Protein AF-0000000082937013 (afdb_homodimer)

Solvent-accessible surface area (backbone atoms only — not comparable to full-atom values): 31046 Å² total; per-residue (Å²): 98,38,33,30,23,43,29,53,45,30,66,21,40,50,54,44,45,34,34,33,71,46,68,32,50,43,35,36,24,37,58,67,66,36,34,54,37,26,63,73,71,20,38,35,41,38,44,88,85,49,72,52,66,41,84,65,52,60,39,77,66,59,69,65,39,30,73,18,54,33,32,41,39,34,46,56,72,89,43,46,68,66,49,46,66,68,41,42,70,28,46,72,70,28,79,37,28,35,37,34,53,41,78,47,76,61,61,60,56,57,50,27,73,74,65,35,53,80,32,38,32,42,32,41,67,46,66,49,56,36,62,80,46,72,28,30,33,38,38,49,82,76,60,40,32,38,34,22,56,76,35,79,90,30,52,68,58,48,50,51,50,40,49,46,35,42,71,31,69,42,54,49,44,83,40,96,51,41,67,58,55,37,48,55,50,37,49,48,43,46,28,43,24,59,56,19,41,72,60,71,38,34,48,35,53,31,68,69,34,66,51,41,31,53,45,31,53,51,31,37,50,39,50,48,52,48,37,48,75,69,69,44,88,70,62,92,56,45,71,59,48,46,54,56,55,43,63,77,42,29,86,39,69,38,72,40,29,51,23,53,78,70,62,42,85,60,61,52,55,56,49,38,42,43,54,48,52,48,17,62,76,69,74,42,82,42,57,48,47,45,46,54,39,24,48,45,59,54,48,59,76,70,96,99,37,33,32,24,43,28,52,46,28,64,22,39,51,55,43,44,33,34,34,72,48,67,30,49,43,36,37,23,36,58,66,66,36,34,55,37,26,64,74,70,18,38,33,41,36,45,87,87,47,71,52,65,41,83,66,52,62,40,80,65,58,70,67,39,29,74,18,54,34,31,42,39,34,44,56,71,89,42,47,67,68,48,47,65,67,40,42,68,27,46,70,70,29,78,36,30,35,39,33,51,42,78,46,75,63,61,59,56,55,48,25,73,74,65,34,53,79,31,40,32,42,33,43,67,47,65,48,57,35,61,80,46,71,30,30,32,39,38,50,81,76,59,38,33,38,34,24,56,76,35,79,91,31,52,70,56,48,51,52,50,39,48,45,34,41,70,30,70,41,54,51,44,82,40,95,53,40,67,57,53,35,48,56,51,36,50,47,41,47,25,44,24,57,55,19,40,72,61,72,38,34,47,36,53,32,67,68,33,66,51,42,31,53,45,30,52,50,32,37,51,38,51,49,52,49,38,49,75,70,71,44,88,72,63,92,55,46,69,60,50,47,55,54,55,43,63,74,43,27,87,40,69,38,71,40,30,52,25,53,77,68,62,41,87,61,63,51,54,57,49,37,42,45,53,50,52,49,16,62,75,69,72,42,85,43,56,48,48,46,46,56,38,23,47,46,58,54,48,60,76,71,97

InterPro domains:
  IPR003710 Ketopantoate reductase ApbA/PanE [TIGR00745] (2-301)
  IPR008927 6-phosphogluconate dehydrogenase-like, C-terminal domain superfamily [SSF48179] (178-301)
  IPR013328 6-phosphogluconate dehydrogenase, domain 2 [G3DSA:1.10.1040.10] (177-302)
  IPR013332 Ketopantoate reductase, N-terminal domain [PF02558] (3-150)
  IPR013752 Ketopantoate reductase, C-terminal domain [PF08546] (178-299)
  IPR036291 NAD(P)-binding domain superfamily [SSF51735] (1-178)
  IPR051402 Ketopantoate Reductase-Related [PTHR21708] (1-301)

Radius of gyration: 30.64 Å; Cα contacts (8 Å, |Δi|>4): 1212; chains: 2; bounding box: 49×93×59 Å

Organism: NCBI:txid1808955

Nearest PDB structures (foldseek):
  5ayv-assembly1_A  TM=9.227E-01  e=1.407E-26  Thermococcus kodakarensis KOD1
  5hws-assembly1_D  TM=9.206E-01  e=5.958E-26  Thermococcus kodakarensis KOD1
  3hn2-assembly2_D  TM=9.254E-01  e=1.809E-25  Geobacter metallireducens GS-15
  5x20-assembly1_B  TM=9.059E-01  e=6.856E-25  Enterococcus faecium DO
  8wl4-assembly1_B-2  TM=8.294E-01  e=4.914E-25  Levilactobacillus brevis

Secondary structure (DSSP, 8-state):
-EEEEES-SHHHHHHHHHHHHTT-EEEEE--H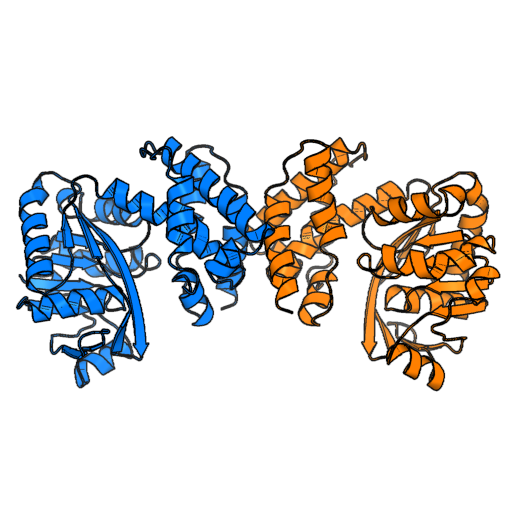HHHHHHHHH-EEEE-SS-EEEE--EEES--GGGGG-SEEEE---GGGHHHHHHHHHHHHHHS--EEEE--SSSSHHHHHHHHH-GGGEEEEEEEEEEEEEETTEEEEEEEEEEEEEESSGGGHHHHHHHHHHHHHTT--EEE-S-HHHHHHHHHHHHHHHHHHHHHHT--HHHHHHSHHHHHHHHHHHHHHHHHHHHTT----TTHHHHHHHHHHTTTTPPPHHHHHHHTTPPP-HIIIIIHHHHHHHHHT---HHHHHHHHHHHHHHHH-/-EEEEES-SHHHHHHHHHHHHTT-EEEEE--HHHHHHHHHH-EEEE-SS-EEEE--EEES--GGGGG-SEEEE---GGGHHHHHHHHHHHHHHS--EEEE--SSSSHHHHHHHHH-GGGEEEEEEEEEEEEEETTEEEEEEEEEEEEE-SSGGGHHHHHHHHHHHHHTT--EEE-S-HHHHHHHHHHHHHHHHHHHHHHT--HHHHHHSHHHHHHHHHHHHHHHHHHHHTT----TTHHHHHHHHHHTTTTPPPHHHHHHHTTPPP-HIIIIIHHHHHHHHHT---HHHHHHHHHHHHHHHH-

Structure (mmCIF, N/CA/C/O backbone):
data_AF-0000000082937013-model_v1
#
loop_
_entity.id
_entity.type
_entity.pdbx_description
1 polymer '2-dehydropantoate 2-reductase'
#
loop_
_atom_site.group_PDB
_atom_site.id
_atom_site.type_symbol
_atom_site.label_atom_id
_atom_site.label_alt_id
_atom_site.label_comp_id
_atom_site.label_asym_id
_atom_site.label_entity_id
_atom_site.label_seq_id
_atom_site.pdbx_PDB_ins_code
_atom_site.Cartn_x
_atom_site.Cartn_y
_atom_site.Cartn_z
_atom_site.occupancy
_atom_site.B_iso_or_equiv
_atom_site.auth_seq_id
_atom_site.auth_comp_id
_atom_site.auth_asym_id
_atom_site.auth_atom_id
_atom_site.pdbx_PDB_model_num
ATOM 1 N N . MET A 1 1 ? -3.908 -42.312 -19.938 1 96.44 1 MET A N 1
ATOM 2 C CA . MET A 1 1 ? -3.141 -42.312 -18.688 1 96.44 1 MET A CA 1
ATOM 3 C C . MET A 1 1 ? -4.066 -42.25 -17.484 1 96.44 1 MET A C 1
ATOM 5 O O . MET A 1 1 ? -5.227 -41.844 -17.609 1 96.44 1 MET A O 1
ATOM 9 N N . LYS A 1 2 ? -3.525 -42.719 -16.359 1 98.5 2 LYS A N 1
ATOM 10 C CA . LYS A 1 2 ? -4.176 -42.469 -15.078 1 98.5 2 LYS A CA 1
ATOM 11 C C . LYS A 1 2 ? -3.65 -41.188 -14.43 1 98.5 2 LYS A C 1
ATOM 13 O O . LYS A 1 2 ? -2.471 -41.094 -14.086 1 98.5 2 LYS A O 1
ATOM 18 N N . ILE A 1 3 ? -4.59 -40.219 -14.289 1 98.75 3 ILE A N 1
ATOM 19 C CA . ILE A 1 3 ? -4.191 -38.875 -13.828 1 98.75 3 ILE A CA 1
ATOM 20 C C . ILE A 1 3 ? -4.938 -38.531 -12.539 1 98.75 3 ILE A C 1
ATOM 22 O O . ILE A 1 3 ? -6.137 -38.812 -12.422 1 98.75 3 ILE A O 1
ATOM 26 N N . VAL A 1 4 ? -4.215 -38.031 -11.547 1 98.81 4 VAL A N 1
ATOM 27 C CA . VAL A 1 4 ? -4.844 -37.5 -10.344 1 98.81 4 VAL A CA 1
ATOM 28 C C . VAL A 1 4 ? -4.605 -36 -10.242 1 98.81 4 VAL A C 1
ATOM 30 O O . VAL A 1 4 ? -3.459 -35.531 -10.25 1 98.81 4 VAL A O 1
ATOM 33 N N . VAL A 1 5 ? -5.688 -35.25 -10.188 1 98.81 5 VAL A N 1
ATOM 34 C CA . VAL A 1 5 ? -5.609 -33.812 -10.008 1 98.81 5 VAL A CA 1
ATOM 35 C C . VAL A 1 5 ? -5.613 -33.469 -8.516 1 98.81 5 VAL A C 1
ATOM 37 O O . VAL A 1 5 ? -6.617 -33.688 -7.832 1 98.81 5 VAL A O 1
ATOM 40 N N . VAL A 1 6 ? -4.496 -33 -8.07 1 98.5 6 VAL A N 1
ATOM 41 C CA . VAL A 1 6 ? -4.395 -32.562 -6.688 1 98.5 6 VAL A CA 1
ATOM 42 C C . VAL A 1 6 ? -4.625 -31.047 -6.609 1 98.5 6 VAL A C 1
ATOM 44 O O . VAL A 1 6 ? -3.732 -30.266 -6.938 1 98.5 6 VAL A O 1
ATOM 47 N N . GLY A 1 7 ? -5.762 -30.656 -6.137 1 96.88 7 GLY A N 1
ATOM 48 C CA . GLY A 1 7 ? -6.207 -29.266 -6.195 1 96.88 7 GLY A CA 1
ATOM 49 C C . GLY A 1 7 ? -7.148 -28.984 -7.352 1 96.88 7 GLY A C 1
ATOM 50 O O . GLY A 1 7 ? -6.742 -28.422 -8.359 1 96.88 7 GLY A O 1
ATOM 51 N N . THR A 1 8 ? -8.383 -29.312 -7.121 1 97.12 8 THR A N 1
ATOM 52 C CA . THR A 1 8 ? -9.383 -29.141 -8.172 1 97.12 8 THR A CA 1
ATOM 53 C C . THR A 1 8 ? -10.031 -27.766 -8.094 1 97.12 8 THR A C 1
ATOM 55 O O . THR A 1 8 ? -11.25 -27.656 -7.934 1 97.12 8 THR A O 1
ATOM 58 N N . GLY A 1 9 ? -9.219 -26.766 -8.242 1 95.06 9 GLY A N 1
ATOM 59 C CA . GLY A 1 9 ? -9.711 -25.406 -8.391 1 95.06 9 GLY A CA 1
ATOM 60 C C . GLY A 1 9 ? -9.891 -25 -9.836 1 95.06 9 GLY A C 1
ATOM 61 O O . GLY A 1 9 ? -10.297 -25.812 -10.672 1 95.06 9 GLY A O 1
ATOM 62 N N . ALA A 1 10 ? -9.68 -23.75 -10.094 1 94.19 10 ALA A N 1
ATOM 63 C CA . ALA A 1 10 ? -9.859 -23.203 -11.438 1 94.19 10 ALA A CA 1
ATOM 64 C C . ALA A 1 10 ? -8.906 -23.875 -12.43 1 94.19 10 ALA A C 1
ATOM 66 O O . ALA A 1 10 ? -9.328 -24.328 -13.492 1 94.19 10 ALA A O 1
ATOM 67 N N . ILE A 1 11 ? -7.633 -23.984 -12.023 1 96 11 ILE A N 1
ATOM 68 C CA . ILE A 1 11 ? -6.602 -24.516 -12.906 1 96 11 ILE A CA 1
ATOM 69 C C . ILE A 1 11 ? -6.738 -26.031 -13.008 1 96 11 ILE A C 1
ATOM 71 O O . ILE A 1 11 ? -6.844 -26.578 -14.102 1 96 11 ILE A O 1
ATOM 75 N N . GLY A 1 12 ? -6.832 -26.656 -11.875 1 97.88 12 GLY A N 1
ATOM 76 C CA . GLY A 1 12 ? -6.945 -28.109 -11.852 1 97.88 12 GLY A CA 1
ATOM 77 C C . GLY A 1 12 ? -8.227 -28.609 -12.477 1 97.88 12 GLY A C 1
ATOM 78 O O . GLY A 1 12 ? -8.227 -29.641 -13.172 1 97.88 12 GLY A O 1
ATOM 79 N N . GLY A 1 13 ? -9.289 -27.922 -12.172 1 97.81 13 GLY A N 1
ATOM 80 C CA . GLY A 1 13 ? -10.555 -28.281 -12.781 1 97.81 13 GLY A CA 1
ATOM 81 C C . GLY A 1 13 ? -10.555 -28.156 -14.297 1 97.81 13 GLY A C 1
ATOM 82 O O . GLY A 1 13 ? -11.07 -29.016 -15 1 97.81 13 GLY A O 1
ATOM 83 N N . TYR A 1 14 ? -9.984 -27.094 -14.742 1 97.12 14 TYR A N 1
ATOM 84 C CA . TYR A 1 14 ? -9.961 -26.828 -16.172 1 97.12 14 TYR A CA 1
ATOM 85 C C . TYR A 1 14 ? -9.117 -27.875 -16.906 1 97.12 14 TYR A C 1
ATOM 87 O O . TYR A 1 14 ? -9.617 -28.594 -17.766 1 97.12 14 TYR A O 1
ATOM 95 N N . PHE A 1 15 ? -7.91 -28.016 -16.516 1 97.94 15 PHE A N 1
ATOM 96 C CA . PHE A 1 15 ? -7.004 -28.906 -17.234 1 97.94 15 PHE A CA 1
ATOM 97 C C . PHE A 1 15 ? -7.367 -30.359 -16.984 1 97.94 15 PHE A C 1
ATOM 99 O O . PHE A 1 15 ? -7.277 -31.188 -17.891 1 97.94 15 PHE A O 1
ATOM 106 N N . GLY A 1 16 ? -7.754 -30.672 -15.75 1 98.25 16 GLY A N 1
ATOM 107 C CA . GLY A 1 16 ? -8.234 -32 -15.461 1 98.25 16 GLY A CA 1
ATOM 108 C C . GLY A 1 16 ? -9.461 -32.375 -16.266 1 98.25 16 GLY A C 1
ATOM 109 O O . GLY A 1 16 ? -9.57 -33.5 -16.75 1 98.25 16 GLY A O 1
ATOM 110 N N . GLY A 1 17 ? -10.359 -31.484 -16.359 1 97.75 17 GLY A N 1
ATOM 111 C CA . GLY A 1 17 ? -11.562 -31.719 -17.156 1 97.75 17 GLY A CA 1
ATOM 112 C C . GLY A 1 17 ? -11.281 -31.984 -18.609 1 97.75 17 GLY A C 1
ATOM 113 O O . GLY A 1 17 ? -11.875 -32.875 -19.219 1 97.75 17 GLY A O 1
ATOM 114 N N . TYR A 1 18 ? -10.43 -31.25 -19.203 1 96.94 18 TYR A N 1
ATOM 115 C CA . TYR A 1 18 ? -10.062 -31.453 -20.594 1 96.94 18 TYR A CA 1
ATOM 116 C C . TYR A 1 18 ? -9.344 -32.781 -20.781 1 96.94 18 TYR A C 1
ATOM 118 O O . TYR A 1 18 ? -9.617 -33.5 -21.734 1 96.94 18 TYR A O 1
ATOM 126 N N . LEU A 1 19 ? -8.461 -33.062 -19.875 1 98.19 19 LEU A N 1
ATOM 127 C CA . LEU A 1 19 ? -7.758 -34.344 -19.984 1 98.19 19 LEU A CA 1
ATOM 128 C C . LEU A 1 19 ? -8.734 -35.531 -19.875 1 98.19 19 LEU A C 1
ATOM 130 O O . LEU A 1 19 ? -8.562 -36.531 -20.547 1 98.19 19 LEU A O 1
ATOM 134 N N . HIS A 1 20 ? -9.719 -35.312 -19.031 1 98.38 20 HIS A N 1
ATOM 135 C CA . HIS A 1 20 ? -10.781 -36.312 -18.938 1 98.38 20 HIS A CA 1
ATOM 136 C C . HIS A 1 20 ? -11.539 -36.438 -20.25 1 98.38 20 HIS A C 1
ATOM 138 O O . HIS A 1 20 ? -11.805 -37.531 -20.719 1 98.38 20 HIS A O 1
ATOM 144 N N . LYS A 1 21 ? -11.844 -35.344 -20.766 1 96 21 LYS A N 1
ATOM 145 C CA . LYS A 1 21 ? -12.539 -35.312 -22.062 1 96 21 LYS A CA 1
ATOM 146 C C . LYS A 1 21 ? -11.727 -36 -23.141 1 96 21 LYS A C 1
ATOM 148 O O . LYS A 1 21 ? -12.289 -36.656 -24.031 1 96 21 LYS A O 1
ATOM 153 N N . GLY A 1 22 ? -10.469 -35.906 -23.094 1 96.88 22 GLY A N 1
ATOM 154 C CA . GLY A 1 22 ? -9.562 -36.5 -24.047 1 96.88 22 GLY A CA 1
ATOM 155 C C . GLY A 1 22 ? -9.422 -38 -23.875 1 96.88 22 GLY A C 1
ATOM 156 O O . GLY A 1 22 ? -8.688 -38.656 -24.625 1 96.88 22 GLY A O 1
ATOM 157 N N . GLY A 1 23 ? -10.07 -38.562 -22.859 1 97.5 23 GLY A N 1
ATOM 158 C CA . GLY A 1 23 ? -10.125 -40 -22.734 1 97.5 23 GLY A CA 1
ATOM 159 C C . GLY A 1 23 ? -9.234 -40.562 -21.641 1 97.5 23 GLY A C 1
ATOM 160 O O . GLY A 1 23 ? -9.156 -41.75 -21.438 1 97.5 23 GLY A O 1
ATOM 161 N N . ASN A 1 24 ? -8.602 -39.688 -20.906 1 98.25 24 ASN A N 1
ATOM 162 C CA . ASN A 1 24 ? -7.77 -40.125 -19.797 1 98.25 24 ASN A CA 1
ATOM 163 C C . ASN A 1 24 ? -8.617 -40.5 -18.578 1 98.25 24 ASN A C 1
ATOM 165 O O . ASN A 1 24 ? -9.727 -40 -18.422 1 98.25 24 ASN A O 1
ATOM 169 N N . GLU A 1 25 ? -8.141 -41.375 -17.781 1 98.44 25 GLU A N 1
ATOM 170 C CA . GLU A 1 25 ? -8.758 -41.656 -16.484 1 98.44 25 GLU A CA 1
ATOM 171 C C . GLU A 1 25 ? -8.312 -40.656 -15.438 1 98.44 25 GLU A C 1
ATOM 173 O O . GLU A 1 25 ? -7.184 -40.688 -14.953 1 98.44 25 GLU A O 1
ATOM 178 N N . VAL A 1 26 ? -9.25 -39.781 -15.102 1 98.75 26 VAL A N 1
ATOM 179 C CA . VAL A 1 26 ? -8.867 -38.656 -14.234 1 98.75 26 VAL A CA 1
ATOM 180 C C . VAL A 1 26 ? -9.617 -38.75 -12.906 1 98.75 26 VAL A C 1
ATOM 182 O O . VAL A 1 26 ? -10.836 -38.906 -12.891 1 98.75 26 VAL A O 1
ATOM 185 N N . THR A 1 27 ? -8.914 -38.719 -11.789 1 98.75 27 THR A N 1
ATOM 186 C CA . THR A 1 27 ? -9.461 -38.531 -10.453 1 98.75 27 THR A CA 1
ATOM 187 C C . THR A 1 27 ? -9.211 -37.125 -9.93 1 98.75 27 THR A C 1
ATOM 189 O O . THR A 1 27 ? -8.086 -36.625 -10 1 98.75 27 THR A O 1
ATOM 192 N N . PHE A 1 28 ? -10.266 -36.5 -9.414 1 98.75 28 PHE A N 1
ATOM 193 C CA . PHE A 1 28 ? -10.172 -35.156 -8.922 1 98.75 28 PHE A CA 1
ATOM 194 C C . PHE A 1 28 ? -10.195 -35.125 -7.395 1 98.75 28 PHE A C 1
ATOM 196 O O . PHE A 1 28 ? -11.164 -35.562 -6.773 1 98.75 28 PHE A O 1
ATOM 203 N N . ILE A 1 29 ? -9.125 -34.562 -6.84 1 98.62 29 ILE A N 1
ATOM 204 C CA . ILE A 1 29 ? -9.086 -34.406 -5.391 1 98.62 29 ILE A CA 1
ATOM 205 C C . ILE A 1 29 ? -9.586 -33 -5.02 1 98.62 29 ILE A C 1
ATOM 207 O O . ILE A 1 29 ? -9.062 -32 -5.508 1 98.62 29 ILE A O 1
ATOM 211 N N . ALA A 1 30 ? -10.547 -32.906 -4.262 1 97.12 30 ALA A N 1
ATOM 212 C CA . ALA A 1 30 ? -11.156 -31.656 -3.809 1 97.12 30 ALA A CA 1
ATOM 213 C C . ALA A 1 30 ? -11.688 -31.797 -2.383 1 97.12 30 ALA A C 1
ATOM 215 O O . ALA A 1 30 ? -11.516 -32.844 -1.748 1 97.12 30 ALA A O 1
ATOM 216 N N . ARG A 1 31 ? -12.18 -30.75 -1.8 1 94 31 ARG A N 1
ATOM 217 C CA . ARG A 1 31 ? -12.711 -30.75 -0.441 1 94 31 ARG A CA 1
ATOM 218 C C . ARG A 1 31 ? -13.906 -29.812 -0.324 1 94 31 ARG A C 1
ATOM 220 O O . ARG A 1 31 ? -14.25 -29.109 -1.277 1 94 31 ARG A O 1
ATOM 227 N N . GLY A 1 32 ? -14.602 -30 0.696 1 95.5 32 GLY A N 1
ATOM 228 C CA . GLY A 1 32 ? -15.656 -29.078 1.084 1 95.5 32 GLY A CA 1
ATOM 229 C C . GLY A 1 32 ? -16.844 -29.109 0.151 1 95.5 32 GLY A C 1
ATOM 230 O O . GLY A 1 32 ? -17.203 -30.156 -0.381 1 95.5 32 GLY A O 1
ATOM 231 N N . GLN A 1 33 ? -17.453 -27.938 0.088 1 96.31 33 GLN A N 1
ATOM 232 C CA . GLN A 1 33 ? -18.672 -27.812 -0.72 1 96.31 33 GLN A CA 1
ATOM 233 C C . GLN A 1 33 ? -18.375 -28.109 -2.189 1 96.31 33 GLN A C 1
ATOM 235 O O . GLN A 1 33 ? -19.219 -28.656 -2.9 1 96.31 33 GLN A O 1
ATOM 240 N N . HIS A 1 34 ? -17.266 -27.719 -2.584 1 96.75 34 HIS A N 1
ATOM 241 C CA . HIS A 1 34 ? -16.859 -27.969 -3.963 1 96.75 34 HIS A CA 1
ATOM 242 C C . HIS A 1 34 ? -16.875 -29.453 -4.273 1 96.75 34 HIS A C 1
ATOM 244 O O . HIS A 1 34 ? -17.406 -29.875 -5.301 1 96.75 34 HIS A O 1
ATOM 250 N N . LEU A 1 35 ? -16.344 -30.266 -3.42 1 97.62 35 LEU A N 1
ATOM 251 C CA . LEU A 1 35 ? -16.344 -31.719 -3.572 1 97.62 35 LEU A CA 1
ATOM 252 C C . LEU A 1 35 ? -17.75 -32.281 -3.551 1 97.62 35 LEU A C 1
ATOM 254 O O . LEU A 1 35 ? -18.125 -33.094 -4.395 1 97.62 35 LEU A O 1
ATOM 258 N N . SER A 1 36 ? -18.516 -31.75 -2.623 1 98.06 36 SER A N 1
ATOM 259 C CA . SER A 1 36 ? -19.875 -32.25 -2.467 1 98.06 36 SER A CA 1
ATOM 260 C C . SER A 1 36 ? -20.688 -32.031 -3.74 1 98.06 36 SER A C 1
ATOM 262 O O . SER A 1 36 ? -21.375 -32.969 -4.199 1 98.06 36 SER A O 1
ATOM 264 N N . VAL A 1 37 ? -20.547 -30.922 -4.281 1 98.12 37 VAL A N 1
ATOM 265 C CA . VAL A 1 37 ? -21.297 -30.578 -5.48 1 98.12 37 VAL A CA 1
ATOM 266 C C . VAL A 1 37 ? -20.812 -31.406 -6.66 1 98.12 37 VAL A C 1
ATOM 268 O O . VAL A 1 37 ? -21.609 -31.922 -7.449 1 98.12 37 VAL A O 1
ATOM 271 N N . MET A 1 38 ? -19.531 -31.578 -6.773 1 98.31 38 MET A N 1
ATOM 272 C CA . MET A 1 38 ? -18.969 -32.312 -7.891 1 98.31 38 MET A CA 1
ATOM 273 C C . MET A 1 38 ? -19.359 -33.781 -7.816 1 98.31 38 MET A C 1
ATOM 275 O O . MET A 1 38 ? -19.578 -34.438 -8.844 1 98.31 38 MET A O 1
ATOM 279 N N . LYS A 1 39 ? -19.469 -34.375 -6.645 1 98 39 LYS A N 1
ATOM 280 C CA . LYS A 1 39 ? -19.891 -35.75 -6.473 1 98 39 LYS A CA 1
ATOM 281 C C . LYS A 1 39 ? -21.328 -35.938 -6.938 1 98 39 LYS A C 1
ATOM 283 O O . LYS A 1 39 ? -21.656 -37 -7.504 1 98 39 LYS A O 1
ATOM 288 N N . GLU A 1 40 ? -22.078 -34.969 -6.762 1 97.75 40 GLU A N 1
ATOM 289 C CA . GLU A 1 40 ? -23.5 -35.062 -7.051 1 97.75 40 GLU A CA 1
ATOM 290 C C . GLU A 1 40 ? -23.797 -34.719 -8.508 1 97.75 40 GLU A C 1
ATOM 292 O O . GLU A 1 40 ? -24.609 -35.375 -9.156 1 97.75 40 GLU A O 1
ATOM 297 N N . GLN A 1 41 ? -23.172 -33.688 -8.992 1 97.94 41 GLN A N 1
ATOM 298 C CA . GLN A 1 41 ? -23.609 -33.094 -10.258 1 97.94 41 GLN A CA 1
ATOM 299 C C . GLN A 1 41 ? -22.5 -33.156 -11.297 1 97.94 41 GLN A C 1
ATOM 301 O O . GLN A 1 41 ? -22.734 -32.875 -12.477 1 97.94 41 GLN A O 1
ATOM 306 N N . GLY A 1 42 ? -21.328 -33.531 -10.852 1 98.25 42 GLY A N 1
ATOM 307 C CA . GLY A 1 42 ? -20.172 -33.438 -11.742 1 98.25 42 GLY A CA 1
ATOM 308 C C . GLY A 1 42 ? -19.547 -32.062 -11.727 1 98.25 42 GLY A C 1
ATOM 309 O O . GLY A 1 42 ? -20.016 -31.156 -11.016 1 98.25 42 GLY A O 1
ATOM 310 N N . LEU A 1 43 ? -18.469 -31.953 -12.445 1 98.56 43 LEU A N 1
ATOM 311 C CA . LEU A 1 43 ? -17.797 -30.672 -12.609 1 98.56 43 LEU A CA 1
ATOM 312 C C . LEU A 1 43 ? -18.25 -29.984 -13.883 1 98.56 43 LEU A C 1
ATOM 314 O O . LEU A 1 43 ? -18.016 -30.469 -14.992 1 98.56 43 LEU A O 1
ATOM 318 N N . LYS A 1 44 ? -18.891 -28.828 -13.742 1 98.44 44 LYS A N 1
ATOM 319 C CA . LYS A 1 44 ? -19.297 -28.047 -14.898 1 98.44 44 LYS A CA 1
ATOM 320 C C . LYS A 1 44 ? -18.172 -27.156 -15.391 1 98.44 44 LYS A C 1
ATOM 322 O O . LYS A 1 44 ? -17.609 -26.375 -14.617 1 98.44 44 LYS A O 1
ATOM 327 N N . LEU A 1 45 ? -17.812 -27.344 -16.625 1 97.69 45 LEU A N 1
ATOM 328 C CA . LEU A 1 45 ? -16.812 -26.484 -17.25 1 97.69 45 LEU A CA 1
ATOM 329 C C . LEU A 1 45 ? -17.438 -25.609 -18.328 1 97.69 45 LEU A C 1
ATOM 331 O O . LEU A 1 45 ? -18.078 -26.125 -19.25 1 97.69 45 LEU A O 1
ATOM 335 N N . SER A 1 46 ? -17.281 -24.328 -18.125 1 97.19 46 SER A N 1
ATOM 336 C CA . SER A 1 46 ? -17.812 -23.359 -19.094 1 97.19 46 SER A CA 1
ATOM 337 C C . SER A 1 46 ? -16.688 -22.547 -19.734 1 97.19 46 SER A C 1
ATOM 339 O O . SER A 1 46 ? -15.953 -21.844 -19.031 1 97.19 46 SER A O 1
ATOM 341 N N . THR A 1 47 ? -16.531 -22.703 -21.016 1 93.06 47 THR A N 1
ATOM 342 C CA . THR A 1 47 ? -15.625 -21.859 -21.797 1 93.06 47 THR A CA 1
ATOM 343 C C . THR A 1 47 ? -16.391 -21.031 -22.812 1 93.06 47 THR A C 1
ATOM 345 O O . THR A 1 47 ? -17.625 -21.109 -22.875 1 93.06 47 THR A O 1
ATOM 348 N N . GLU A 1 48 ? -15.734 -20.125 -23.484 1 86.62 48 GLU A N 1
ATOM 349 C CA . GLU A 1 48 ? -16.406 -19.312 -24.484 1 86.62 48 GLU A CA 1
ATOM 350 C C . GLU A 1 48 ? -16.969 -20.172 -25.609 1 86.62 48 GLU A C 1
ATOM 352 O O . GLU A 1 48 ? -17.969 -19.812 -26.234 1 86.62 48 GLU A O 1
ATOM 357 N N . LEU A 1 49 ? -16.406 -21.266 -25.797 1 83.38 49 LEU A N 1
ATOM 358 C CA . LEU A 1 49 ? -16.75 -22.078 -26.953 1 83.38 49 LEU A CA 1
ATOM 359 C C . LEU A 1 49 ? -17.656 -23.234 -26.547 1 83.38 49 LEU A C 1
ATOM 361 O O . LEU A 1 49 ? -18.453 -23.734 -27.359 1 83.38 49 LEU A O 1
ATOM 365 N N . ASN A 1 50 ? -17.422 -23.719 -25.391 1 87.69 50 ASN A N 1
ATOM 366 C CA . ASN A 1 50 ? -18.094 -24.969 -25.016 1 87.69 50 ASN A CA 1
ATOM 367 C C . ASN A 1 50 ? -18.516 -24.984 -23.547 1 87.69 50 ASN A C 1
ATOM 369 O O . ASN A 1 50 ? -17.953 -24.234 -22.75 1 87.69 50 ASN A O 1
ATOM 373 N N . GLU A 1 51 ? -19.547 -25.734 -23.266 1 95.69 51 GLU A N 1
ATOM 374 C CA . GLU A 1 51 ? -19.953 -26.047 -21.906 1 95.69 51 GLU A CA 1
ATOM 375 C C . GLU A 1 51 ? -20.312 -27.531 -21.766 1 95.69 51 GLU A C 1
ATOM 377 O O . GLU A 1 51 ? -21.047 -28.078 -22.578 1 95.69 51 GLU A O 1
ATOM 382 N N . TRP A 1 52 ? -19.703 -28.188 -20.812 1 96.94 52 TRP A N 1
ATOM 383 C CA . TRP A 1 52 ? -20.047 -29.594 -20.578 1 96.94 52 TRP A CA 1
ATOM 384 C C . TRP A 1 52 ? -19.828 -29.969 -19.125 1 96.94 52 TRP A C 1
ATOM 386 O O . TRP A 1 52 ? -19.266 -29.203 -18.344 1 96.94 52 TRP A O 1
ATOM 396 N N . ILE A 1 53 ? -20.312 -31.109 -18.734 1 98.25 53 ILE A N 1
ATOM 397 C CA . ILE A 1 53 ? -20.172 -31.609 -17.359 1 98.25 53 ILE A CA 1
ATOM 398 C C . ILE A 1 53 ? -19.219 -32.812 -17.344 1 98.25 53 ILE A C 1
ATOM 400 O O . ILE A 1 53 ? -19.375 -33.75 -18.125 1 98.25 53 ILE A O 1
ATOM 404 N N . VAL A 1 54 ? -18.281 -32.719 -16.547 1 98 54 VAL A N 1
ATOM 405 C CA . VAL A 1 54 ? -17.312 -33.812 -16.344 1 98 54 VAL A CA 1
ATOM 406 C C . VAL A 1 54 ? -17.844 -34.781 -15.305 1 98 54 VAL A C 1
ATOM 408 O O . VAL A 1 54 ? -18.125 -34.406 -14.164 1 98 54 VAL A O 1
ATOM 411 N N . HIS A 1 55 ? -18.031 -36 -15.727 1 97.81 55 HIS A N 1
ATOM 412 C CA . HIS A 1 55 ? -18.359 -37.062 -14.781 1 97.81 55 HIS A CA 1
ATOM 413 C C . HIS A 1 55 ? -17.156 -37.969 -14.531 1 97.81 55 HIS A C 1
ATOM 415 O O . HIS A 1 55 ? -16.828 -38.812 -15.367 1 97.81 55 HIS A O 1
ATOM 421 N N . ALA A 1 56 ? -16.578 -37.781 -13.445 1 97.88 56 ALA A N 1
ATOM 422 C CA . ALA A 1 56 ? -15.375 -38.5 -13.07 1 97.88 56 ALA A CA 1
ATOM 423 C C . ALA A 1 56 ? -15.375 -38.844 -11.586 1 97.88 56 ALA A C 1
ATOM 425 O O . ALA A 1 56 ? -16.406 -38.75 -10.914 1 97.88 56 ALA A O 1
ATOM 426 N N . THR A 1 57 ? -14.32 -39.438 -11.117 1 98.06 57 THR A N 1
ATOM 427 C CA . THR A 1 57 ? -14.172 -39.688 -9.695 1 98.06 57 THR A CA 1
ATOM 428 C C . THR A 1 57 ? -13.758 -38.438 -8.945 1 98.06 57 THR A C 1
ATOM 430 O O . THR A 1 57 ? -12.742 -37.812 -9.281 1 98.06 57 THR A O 1
ATOM 433 N N . PHE A 1 58 ? -14.578 -38.031 -8.047 1 98.56 58 PHE A N 1
ATOM 434 C CA . PHE A 1 58 ? -14.289 -36.906 -7.148 1 98.56 58 PHE A CA 1
ATOM 435 C C . PHE A 1 58 ? -14.125 -37.406 -5.715 1 98.56 58 PHE A C 1
ATOM 437 O O . PHE A 1 58 ? -14.992 -38.125 -5.199 1 98.56 58 PHE A O 1
ATOM 444 N N . THR A 1 59 ? -13.008 -37.031 -5.035 1 98.44 59 THR A N 1
ATOM 445 C CA . THR A 1 59 ? -12.766 -37.562 -3.711 1 98.44 59 THR A CA 1
ATOM 446 C C . THR A 1 59 ? -11.859 -36.656 -2.9 1 98.44 59 THR A C 1
ATOM 448 O O . THR A 1 59 ? -11.289 -35.719 -3.439 1 98.44 59 THR A O 1
ATOM 451 N N . ASP A 1 60 ? -11.836 -36.812 -1.589 1 97.81 60 ASP A N 1
ATOM 452 C CA . ASP A 1 60 ? -10.891 -36.125 -0.722 1 97.81 60 ASP A CA 1
ATOM 453 C C . ASP A 1 60 ? -9.781 -37.062 -0.26 1 97.81 60 ASP A C 1
ATOM 455 O O . ASP A 1 60 ? -8.945 -36.688 0.564 1 97.81 60 ASP A O 1
ATOM 459 N N . GLN A 1 61 ? -9.82 -38.219 -0.843 1 97.5 61 GLN A N 1
ATOM 460 C CA . GLN A 1 61 ? -8.805 -39.219 -0.521 1 97.5 61 GLN A CA 1
ATOM 461 C C . GLN A 1 61 ? -7.691 -39.219 -1.564 1 97.5 61 GLN A C 1
ATOM 463 O O . GLN A 1 61 ? -7.926 -38.906 -2.73 1 97.5 61 GLN A O 1
ATOM 468 N N . TYR A 1 62 ? -6.5 -39.688 -1.104 1 98 62 TYR A N 1
ATOM 469 C CA . TYR A 1 62 ? -5.332 -39.562 -1.97 1 98 62 TYR A CA 1
ATOM 470 C C . TYR A 1 62 ? -4.875 -40.938 -2.455 1 98 62 TYR A C 1
ATOM 472 O O . TYR A 1 62 ? -3.861 -41.031 -3.148 1 98 62 TYR A O 1
ATOM 480 N N . ASP A 1 63 ? -5.59 -41.938 -2.256 1 96.94 63 ASP A N 1
ATOM 481 C CA . ASP A 1 63 ? -5.18 -43.312 -2.473 1 96.94 63 ASP A CA 1
ATOM 482 C C . ASP A 1 63 ? -4.887 -43.594 -3.947 1 96.94 63 ASP A C 1
ATOM 484 O O . ASP A 1 63 ? -3.994 -44.375 -4.277 1 96.94 63 ASP A O 1
ATOM 488 N N . ASP A 1 64 ? -5.59 -42.938 -4.785 1 96.75 64 ASP A N 1
ATOM 489 C CA . ASP A 1 64 ? -5.469 -43.188 -6.219 1 96.75 64 ASP A CA 1
ATOM 490 C C . ASP A 1 64 ? -4.117 -42.719 -6.75 1 96.75 64 ASP A C 1
ATOM 492 O O . ASP A 1 64 ? -3.719 -43.094 -7.859 1 96.75 64 ASP A O 1
ATOM 496 N N . ILE A 1 65 ? -3.412 -41.969 -5.988 1 97.94 65 ILE A N 1
ATOM 497 C CA . ILE A 1 65 ? -2.113 -41.469 -6.41 1 97.94 65 ILE A CA 1
ATOM 498 C C . ILE A 1 65 ? -1.126 -42.625 -6.566 1 97.94 65 ILE A C 1
ATOM 500 O O . ILE A 1 65 ? -0.274 -42.594 -7.461 1 97.94 65 ILE A O 1
ATOM 504 N N . SER A 1 66 ? -1.286 -43.656 -5.789 1 97.75 66 SER A N 1
ATOM 505 C CA . SER A 1 66 ? -0.343 -44.75 -5.785 1 97.75 66 SER A CA 1
ATOM 506 C C . SER A 1 66 ? -0.347 -45.5 -7.125 1 97.75 66 SER A C 1
ATOM 508 O O . SER A 1 66 ? 0.658 -46.094 -7.516 1 97.75 66 SER A O 1
ATOM 510 N N . ASP A 1 67 ? -1.41 -45.406 -7.836 1 97.56 67 ASP A N 1
ATOM 511 C CA . ASP A 1 67 ? -1.54 -46.094 -9.109 1 97.56 67 ASP A CA 1
ATOM 512 C C . ASP A 1 67 ? -1.552 -45.125 -10.281 1 97.56 67 ASP A C 1
ATOM 514 O O . ASP A 1 67 ? -1.82 -45.5 -11.414 1 97.56 67 ASP A O 1
ATOM 518 N N . ALA A 1 68 ? -1.268 -43.875 -10.078 1 98.56 68 ALA A N 1
ATOM 519 C CA . ALA A 1 68 ? -1.355 -42.875 -11.117 1 98.56 68 ALA A CA 1
ATOM 520 C C . ALA A 1 68 ? -0.084 -42.844 -11.961 1 98.56 68 ALA A C 1
ATOM 522 O O . ALA A 1 68 ? 0.987 -43.219 -11.492 1 98.56 68 ALA A O 1
ATOM 523 N N . ASP A 1 69 ? -0.255 -42.406 -13.211 1 98.38 69 ASP A N 1
ATOM 524 C CA . ASP A 1 69 ? 0.892 -42.094 -14.055 1 98.38 69 ASP A CA 1
ATOM 525 C C . ASP A 1 69 ? 1.368 -40.656 -13.805 1 98.38 69 ASP A C 1
ATOM 527 O O . ASP A 1 69 ? 2.572 -40.406 -13.797 1 98.38 69 ASP A O 1
ATOM 531 N N . LEU A 1 70 ? 0.404 -39.781 -13.586 1 98.62 70 LEU A N 1
ATOM 532 C CA . LEU A 1 70 ? 0.663 -38.375 -13.492 1 98.62 70 LEU A CA 1
ATOM 533 C C . LEU A 1 70 ? -0.171 -37.719 -12.383 1 98.62 70 LEU A C 1
ATOM 535 O O . LEU A 1 70 ? -1.368 -38 -12.266 1 98.62 70 LEU A O 1
ATOM 539 N N . VAL A 1 71 ? 0.479 -36.969 -11.578 1 98.75 71 VAL A N 1
ATOM 540 C CA . VAL A 1 71 ? -0.201 -36.094 -10.633 1 98.75 71 VAL A CA 1
ATOM 541 C C . VAL A 1 71 ? -0.155 -34.656 -11.148 1 98.75 71 VAL A C 1
ATOM 543 O O . VAL A 1 71 ? 0.925 -34.094 -11.305 1 98.75 71 VAL A O 1
ATOM 546 N N . LEU A 1 72 ? -1.292 -34.125 -11.5 1 98.69 72 LEU A N 1
ATOM 547 C CA . LEU A 1 72 ? -1.407 -32.688 -11.805 1 98.69 72 LEU A CA 1
ATOM 548 C C . LEU A 1 72 ? -1.525 -31.891 -10.516 1 98.69 72 LEU A C 1
ATOM 550 O O . LEU A 1 72 ? -2.578 -31.875 -9.875 1 98.69 72 LEU A O 1
ATOM 554 N N . PHE A 1 73 ? -0.454 -31.172 -10.188 1 98.5 73 PHE A N 1
ATOM 555 C CA . PHE A 1 73 ? -0.359 -30.469 -8.914 1 98.5 73 PHE A CA 1
ATOM 556 C C . PHE A 1 73 ? -0.721 -29 -9.078 1 98.5 73 PHE A C 1
ATOM 558 O O . PHE A 1 73 ? 0.094 -28.203 -9.555 1 98.5 73 PHE A O 1
ATOM 565 N N . THR A 1 74 ? -1.955 -28.656 -8.609 1 97.62 74 THR A N 1
ATOM 566 C CA . THR A 1 74 ? -2.482 -27.344 -8.938 1 97.62 74 THR A CA 1
ATOM 567 C C . THR A 1 74 ? -3.053 -26.656 -7.699 1 97.62 74 THR A C 1
ATOM 569 O O . THR A 1 74 ? -3.971 -25.844 -7.797 1 97.62 74 THR A O 1
ATOM 572 N N . VAL A 1 75 ? -2.529 -27.031 -6.52 1 95.31 75 VAL A N 1
ATOM 573 C CA . VAL A 1 75 ? -2.951 -26.344 -5.312 1 95.31 75 VAL A CA 1
ATOM 574 C C . VAL A 1 75 ? -2.309 -24.953 -5.262 1 95.31 75 VAL A C 1
ATOM 576 O O . VAL A 1 75 ? -1.31 -24.703 -5.941 1 95.31 75 VAL A O 1
ATOM 579 N N . LYS A 1 76 ? -2.879 -24.094 -4.504 1 90.19 76 LYS A N 1
ATOM 580 C CA . LYS A 1 76 ? -2.26 -22.797 -4.285 1 90.19 76 LYS A CA 1
ATOM 581 C C . LYS A 1 76 ? -0.9 -22.938 -3.605 1 90.19 76 LYS A C 1
ATOM 583 O O . LYS A 1 76 ? -0.72 -23.797 -2.742 1 90.19 76 LYS A O 1
ATOM 588 N N . SER A 1 77 ? -0.064 -22.016 -3.934 1 89.31 77 SER A N 1
ATOM 589 C CA . SER A 1 77 ? 1.305 -22.109 -3.438 1 89.31 77 SER A CA 1
ATOM 590 C C . SER A 1 77 ? 1.342 -22.125 -1.913 1 89.31 77 SER A C 1
ATOM 592 O O . SER A 1 77 ? 2.246 -22.703 -1.31 1 89.31 77 SER A O 1
ATOM 594 N N . THR A 1 78 ? 0.353 -21.5 -1.281 1 87.31 78 THR A N 1
ATOM 595 C CA . THR A 1 78 ? 0.286 -21.453 0.175 1 87.31 78 THR A CA 1
ATOM 596 C C . THR A 1 78 ? 0.03 -22.828 0.759 1 87.31 78 THR A C 1
ATOM 598 O O . THR A 1 78 ? 0.261 -23.062 1.948 1 87.31 78 THR A O 1
ATOM 601 N N . GLU A 1 79 ? -0.361 -23.781 -0.078 1 91.88 79 GLU A N 1
ATOM 602 C CA . GLU A 1 79 ? -0.767 -25.109 0.4 1 91.88 79 GLU A CA 1
ATOM 603 C C . GLU A 1 79 ? 0.209 -26.188 -0.06 1 91.88 79 GLU A C 1
ATOM 605 O O . GLU A 1 79 ? -0.004 -27.375 0.197 1 91.88 79 GLU A O 1
ATOM 610 N N . THR A 1 80 ? 1.268 -25.734 -0.703 1 94.94 80 THR A N 1
ATOM 611 C CA . THR A 1 80 ? 2.191 -26.688 -1.312 1 94.94 80 THR A CA 1
ATOM 612 C C . THR A 1 80 ? 2.754 -27.641 -0.262 1 94.94 80 THR A C 1
ATOM 614 O O . THR A 1 80 ? 2.619 -28.859 -0.387 1 94.94 80 THR A O 1
ATOM 617 N N . LYS A 1 81 ? 3.258 -27.188 0.842 1 94.69 81 LYS A N 1
ATOM 618 C CA . LYS A 1 81 ? 3.939 -28 1.838 1 94.69 81 LYS A CA 1
ATOM 619 C C . LYS A 1 81 ? 2.963 -28.938 2.545 1 94.69 81 LYS A C 1
ATOM 621 O O . LYS A 1 81 ? 3.236 -30.141 2.699 1 94.69 81 LYS A O 1
ATOM 626 N N . SER A 1 82 ? 1.846 -28.375 2.936 1 95.88 82 SER A N 1
ATOM 627 C CA . SER A 1 82 ? 0.86 -29.203 3.633 1 95.88 82 SER A CA 1
ATOM 628 C C . SER A 1 82 ? 0.31 -30.297 2.727 1 95.88 82 SER A C 1
ATOM 630 O O . SER A 1 82 ? 0.069 -31.422 3.176 1 95.88 82 SER A O 1
ATOM 632 N N . THR A 1 83 ? 0.123 -30 1.501 1 97.38 83 THR A N 1
ATOM 633 C CA . THR A 1 83 ? -0.397 -30.969 0.546 1 97.38 83 THR A CA 1
ATOM 634 C C . THR A 1 83 ? 0.633 -32.062 0.271 1 97.38 83 THR A C 1
ATOM 636 O O . THR A 1 83 ? 0.282 -33.25 0.162 1 97.38 83 THR A O 1
ATOM 639 N N . ILE A 1 84 ? 1.843 -31.672 0.18 1 97.5 84 ILE A N 1
ATOM 640 C CA . ILE A 1 84 ? 2.922 -32.625 -0.051 1 97.5 84 ILE A CA 1
ATOM 641 C C . ILE A 1 84 ? 2.938 -33.688 1.065 1 97.5 84 ILE A C 1
ATOM 643 O O . ILE A 1 84 ? 3.074 -34.875 0.805 1 97.5 84 ILE A O 1
ATOM 647 N N . GLN A 1 85 ? 2.764 -33.219 2.258 1 96.88 85 GLN A N 1
ATOM 648 C CA . GLN A 1 85 ? 2.754 -34.125 3.398 1 96.88 85 GLN A CA 1
ATOM 649 C C . GLN A 1 85 ? 1.626 -35.156 3.279 1 96.88 85 GLN A C 1
ATOM 651 O O . GLN A 1 85 ? 1.784 -36.312 3.676 1 96.88 85 GLN A O 1
ATOM 656 N N . LYS A 1 86 ? 0.587 -34.719 2.748 1 97.56 86 LYS A N 1
ATOM 657 C CA . LYS A 1 86 ? -0.585 -35.594 2.627 1 97.56 86 LYS A CA 1
ATOM 658 C C . LYS A 1 86 ? -0.405 -36.594 1.507 1 97.56 86 LYS A C 1
ATOM 660 O O . LYS A 1 86 ? -0.86 -37.75 1.618 1 97.56 86 LYS A O 1
ATOM 665 N N . ILE A 1 87 ? 0.242 -36.25 0.481 1 98.06 87 ILE A N 1
ATOM 666 C CA . ILE A 1 87 ? 0.255 -37.125 -0.682 1 98.06 87 ILE A CA 1
ATOM 667 C C . ILE A 1 87 ? 1.513 -38 -0.661 1 98.06 87 ILE A C 1
ATOM 669 O O . ILE A 1 87 ? 1.604 -39 -1.39 1 98.06 87 ILE A O 1
ATOM 673 N N . LYS A 1 88 ? 2.494 -37.656 0.093 1 97.81 88 LYS A N 1
ATOM 674 C CA . LYS A 1 88 ? 3.814 -38.281 0.079 1 97.81 88 LYS A CA 1
ATOM 675 C C . LYS A 1 88 ? 3.711 -39.781 0.256 1 97.81 88 LYS A C 1
ATOM 677 O O . LYS A 1 88 ? 4.348 -40.531 -0.475 1 97.81 88 LYS A O 1
ATOM 682 N N . PRO A 1 89 ? 2.908 -40.312 1.243 1 97.81 89 PRO A N 1
ATOM 683 C CA . PRO A 1 89 ? 2.842 -41.75 1.413 1 97.81 89 PRO A CA 1
ATOM 684 C C . PRO A 1 89 ? 2.379 -42.469 0.148 1 97.81 89 PRO A C 1
ATOM 686 O O . PRO A 1 89 ? 2.84 -43.594 -0.137 1 97.81 89 PRO A O 1
ATOM 689 N N . TYR A 1 90 ? 1.535 -41.906 -0.547 1 98.06 90 TYR A N 1
ATOM 690 C CA . TYR A 1 90 ? 0.985 -42.531 -1.751 1 98.06 90 TYR A CA 1
ATOM 691 C C . TYR A 1 90 ? 1.942 -42.375 -2.928 1 98.06 90 TYR A C 1
ATOM 693 O O . TYR A 1 90 ? 2.051 -43.281 -3.768 1 98.06 90 TYR A O 1
ATOM 701 N N . MET A 1 91 ? 2.559 -41.25 -3.016 1 97.81 91 MET A N 1
ATOM 702 C CA . MET A 1 91 ? 3.598 -41.031 -4.02 1 97.81 91 MET A CA 1
ATOM 703 C C . MET A 1 91 ? 4.727 -42.062 -3.85 1 97.81 91 MET A C 1
ATOM 705 O O . MET A 1 91 ? 5.246 -42.594 -4.832 1 97.81 91 MET A O 1
ATOM 709 N N . ASP A 1 92 ? 5.074 -42.281 -2.592 1 96.5 92 ASP A N 1
ATOM 710 C CA . ASP A 1 92 ? 6.176 -43.188 -2.283 1 96.5 92 ASP A CA 1
ATOM 711 C C . ASP A 1 92 ? 5.84 -44.625 -2.684 1 96.5 92 ASP A C 1
ATOM 713 O O . ASP A 1 92 ? 6.734 -45.406 -2.996 1 96.5 92 ASP A O 1
ATOM 717 N N . GLN A 1 93 ? 4.629 -44.906 -2.688 1 96.5 93 GLN A N 1
ATOM 718 C CA . GLN A 1 93 ? 4.172 -46.25 -3.006 1 96.5 93 GLN A CA 1
ATOM 719 C C . GLN A 1 93 ? 4.07 -46.469 -4.516 1 96.5 93 GLN A C 1
ATOM 721 O O . GLN A 1 93 ? 3.967 -47.594 -4.988 1 96.5 93 GLN A O 1
ATOM 726 N N . GLY A 1 94 ? 4.133 -45.344 -5.227 1 95.62 94 GLY A N 1
ATOM 727 C CA . GLY A 1 94 ? 3.939 -45.438 -6.664 1 95.62 94 GLY A CA 1
ATOM 728 C C . GLY A 1 94 ? 5.102 -44.844 -7.453 1 95.62 94 GLY A C 1
ATOM 729 O O . GLY A 1 94 ? 6.195 -44.656 -6.914 1 95.62 94 GLY A O 1
ATOM 730 N N . THR A 1 95 ? 4.844 -44.688 -8.766 1 96 95 THR A N 1
ATOM 731 C CA . THR A 1 95 ? 5.887 -44.188 -9.656 1 96 95 THR A CA 1
ATOM 732 C C . THR A 1 95 ? 5.418 -42.938 -10.391 1 96 95 THR A C 1
ATOM 734 O O . THR A 1 95 ? 6 -42.562 -11.406 1 96 95 THR A O 1
ATOM 737 N N . ALA A 1 96 ? 4.355 -42.438 -9.875 1 97.44 96 ALA A N 1
ATOM 738 C CA . ALA A 1 96 ? 3.756 -41.281 -10.547 1 97.44 96 ALA A CA 1
ATOM 739 C C . ALA A 1 96 ? 4.746 -40.125 -10.648 1 97.44 96 ALA A C 1
ATOM 741 O O . ALA A 1 96 ? 5.59 -39.938 -9.773 1 97.44 96 ALA A O 1
ATOM 742 N N . ARG A 1 97 ? 4.668 -39.312 -11.734 1 97.94 97 ARG A N 1
ATOM 743 C CA . ARG A 1 97 ? 5.363 -38.031 -11.836 1 97.94 97 ARG A CA 1
ATOM 744 C C . ARG A 1 97 ? 4.418 -36.875 -11.547 1 97.94 97 ARG A C 1
ATOM 746 O O . ARG A 1 97 ? 3.195 -37.031 -11.641 1 97.94 97 ARG A O 1
ATOM 753 N N . ILE A 1 98 ? 5.027 -35.812 -11.156 1 98.38 98 ILE A N 1
ATOM 754 C CA . ILE A 1 98 ? 4.246 -34.625 -10.789 1 98.38 98 ILE A CA 1
ATOM 755 C C . ILE A 1 98 ? 4.453 -33.531 -11.828 1 98.38 98 ILE A C 1
ATOM 757 O O . ILE A 1 98 ? 5.59 -33.219 -12.18 1 98.38 98 ILE A O 1
ATOM 761 N N . LEU A 1 99 ? 3.361 -33.031 -12.367 1 98.62 99 LEU A N 1
ATOM 762 C CA . LEU A 1 99 ? 3.381 -31.797 -13.148 1 98.62 99 LEU A CA 1
ATOM 763 C C . LEU A 1 99 ? 2.764 -30.641 -12.359 1 98.62 99 LEU A C 1
ATOM 765 O O . LEU A 1 99 ? 1.548 -30.609 -12.156 1 98.62 99 LEU A O 1
ATOM 769 N N . THR A 1 100 ? 3.609 -29.703 -11.906 1 98.31 100 THR A N 1
ATOM 770 C CA . THR A 1 100 ? 3.076 -28.547 -11.203 1 98.31 100 THR A CA 1
ATOM 771 C C . THR A 1 100 ? 2.768 -27.422 -12.18 1 98.31 100 THR A C 1
ATOM 773 O O . THR A 1 100 ? 3.547 -27.156 -13.094 1 98.31 100 THR A O 1
ATOM 776 N N . LEU A 1 101 ? 1.609 -26.812 -12.008 1 97.38 101 LEU A N 1
ATOM 777 C CA . LEU A 1 101 ? 1.198 -25.672 -12.805 1 97.38 101 LEU A CA 1
ATOM 778 C C . LEU A 1 101 ? 0.972 -24.438 -11.922 1 97.38 101 LEU A C 1
ATOM 780 O O . LEU A 1 101 ? 0.203 -23.547 -12.281 1 97.38 101 LEU A O 1
ATOM 784 N N . GLN A 1 102 ? 1.63 -24.453 -10.758 1 95.5 102 GLN A N 1
ATOM 785 C CA . GLN A 1 102 ? 1.499 -23.375 -9.789 1 95.5 102 GLN A CA 1
ATOM 786 C C . GLN A 1 102 ? 2.279 -22.141 -10.234 1 95.5 102 GLN A C 1
ATOM 788 O O . GLN A 1 102 ? 3.262 -22.25 -10.969 1 95.5 102 GLN A O 1
ATOM 793 N N . ASN A 1 103 ? 1.823 -21.031 -9.797 1 92.75 103 ASN A N 1
ATOM 794 C CA . ASN A 1 103 ? 2.578 -19.812 -10.055 1 92.75 103 ASN A CA 1
ATOM 795 C C . ASN A 1 103 ? 3.85 -19.75 -9.211 1 92.75 103 ASN A C 1
ATOM 797 O O . ASN A 1 103 ? 3.959 -20.438 -8.195 1 92.75 103 ASN A O 1
ATOM 801 N N . GLY A 1 104 ? 4.746 -18.953 -9.68 1 93 104 GLY A N 1
ATOM 802 C CA . GLY A 1 104 ? 6.008 -18.828 -8.969 1 93 104 GLY A CA 1
ATOM 803 C C . GLY A 1 104 ? 7.062 -19.812 -9.461 1 93 104 GLY A C 1
ATOM 804 O O . GLY A 1 104 ? 6.832 -20.547 -10.422 1 93 104 GLY A O 1
ATOM 805 N N . VAL A 1 105 ? 8.219 -19.781 -8.852 1 93.75 105 VAL A N 1
ATOM 806 C CA . VAL A 1 105 ? 9.32 -20.656 -9.266 1 93.75 105 VAL A CA 1
ATOM 807 C C . VAL A 1 105 ? 9.875 -21.391 -8.047 1 93.75 105 VAL A C 1
ATOM 809 O O . VAL A 1 105 ? 10.828 -22.172 -8.172 1 93.75 105 VAL A O 1
ATOM 812 N N . ASP A 1 106 ? 9.258 -21.203 -6.918 1 92.62 106 ASP A N 1
ATOM 813 C CA . ASP A 1 106 ? 9.797 -21.766 -5.688 1 92.62 106 ASP A CA 1
ATOM 814 C C . ASP A 1 106 ? 9.148 -23.125 -5.387 1 92.62 106 ASP A C 1
ATOM 816 O O . ASP A 1 106 ? 9.703 -23.922 -4.633 1 92.62 106 ASP A O 1
ATOM 820 N N . ASN A 1 107 ? 7.996 -23.422 -5.926 1 93.62 107 ASN A N 1
ATOM 821 C CA . ASN A 1 107 ? 7.305 -24.672 -5.668 1 93.62 107 ASN A CA 1
ATOM 822 C C . ASN A 1 107 ? 8.094 -25.875 -6.188 1 93.62 107 ASN A C 1
ATOM 824 O O . ASN A 1 107 ? 8.07 -26.953 -5.59 1 93.62 107 ASN A O 1
ATOM 828 N N . GLU A 1 108 ? 8.75 -25.688 -7.297 1 94.94 108 GLU A N 1
ATOM 829 C CA . GLU A 1 108 ? 9.57 -26.75 -7.875 1 94.94 108 GLU A CA 1
ATOM 830 C C . GLU A 1 108 ? 10.656 -27.203 -6.902 1 94.94 108 GLU A C 1
ATOM 832 O O . GLU A 1 108 ? 10.922 -28.406 -6.77 1 94.94 108 GLU A O 1
ATOM 837 N N . GLU A 1 109 ? 11.227 -26.188 -6.258 1 92.56 109 GLU A N 1
ATOM 838 C CA . GLU A 1 109 ? 12.281 -26.516 -5.309 1 92.56 109 GLU A CA 1
ATOM 839 C C . GLU A 1 109 ? 11.766 -27.438 -4.203 1 92.56 109 GLU A C 1
ATOM 841 O O . GLU A 1 109 ? 12.406 -28.438 -3.865 1 92.56 109 GLU A O 1
ATOM 846 N N . VAL A 1 110 ? 10.656 -27.125 -3.701 1 94.62 110 VAL A N 1
ATOM 847 C CA . VAL A 1 110 ? 10.055 -27.891 -2.613 1 94.62 110 VAL A CA 1
ATOM 848 C C . VAL A 1 110 ? 9.695 -29.281 -3.104 1 94.62 110 VAL A C 1
ATOM 850 O O . VAL A 1 110 ? 9.984 -30.281 -2.426 1 94.62 110 VAL A O 1
ATOM 853 N N . LEU A 1 111 ? 9.133 -29.406 -4.211 1 97.62 111 LEU A N 1
ATOM 854 C CA . LEU A 1 111 ? 8.703 -30.672 -4.777 1 97.62 111 LEU A CA 1
ATOM 855 C C . LEU A 1 111 ? 9.906 -31.562 -5.098 1 97.62 111 LEU A C 1
ATOM 857 O O . LEU A 1 111 ? 9.883 -32.75 -4.84 1 97.62 111 LEU A O 1
ATOM 861 N N . ILE A 1 112 ? 10.961 -30.969 -5.621 1 97.5 112 ILE A N 1
ATOM 862 C CA . ILE A 1 112 ? 12.18 -31.703 -5.969 1 97.5 112 ILE A CA 1
ATOM 863 C C . ILE A 1 112 ? 12.828 -32.25 -4.703 1 97.5 112 ILE A C 1
ATOM 865 O O . ILE A 1 112 ? 13.297 -33.375 -4.68 1 97.5 112 ILE A O 1
ATOM 869 N N . GLU A 1 113 ? 12.867 -31.406 -3.707 1 96.75 113 GLU A N 1
ATOM 870 C CA . GLU A 1 113 ? 13.43 -31.828 -2.434 1 96.75 113 GLU A CA 1
ATOM 871 C C . GLU A 1 113 ? 12.695 -33.062 -1.882 1 96.75 113 GLU A C 1
ATOM 873 O O . GLU A 1 113 ? 13.312 -33.938 -1.3 1 96.75 113 GLU A O 1
ATOM 878 N N . MET A 1 114 ? 11.453 -33.125 -2.113 1 97.25 114 MET A N 1
ATOM 879 C CA . MET A 1 114 ? 10.625 -34.156 -1.49 1 97.25 114 MET A CA 1
ATOM 880 C C . MET A 1 114 ? 10.578 -35.406 -2.357 1 97.25 114 MET A C 1
ATOM 882 O O . MET A 1 114 ? 10.547 -36.531 -1.841 1 97.25 114 MET A O 1
ATOM 886 N N . PHE A 1 115 ? 10.578 -35.281 -3.707 1 97.75 115 PHE A N 1
ATOM 887 C CA . PHE A 1 115 ? 10.25 -36.406 -4.555 1 97.75 115 PHE A CA 1
ATOM 888 C C . PHE A 1 115 ? 11.375 -36.688 -5.535 1 97.75 115 PHE A C 1
ATOM 890 O O . PHE A 1 115 ? 11.367 -37.719 -6.219 1 97.75 115 PHE A O 1
ATOM 897 N N . GLY A 1 116 ? 12.352 -35.781 -5.586 1 97.19 116 GLY A N 1
ATOM 898 C CA . GLY A 1 116 ? 13.445 -35.938 -6.535 1 97.19 116 GLY A CA 1
ATOM 899 C C . GLY A 1 116 ? 13.172 -35.25 -7.867 1 97.19 116 GLY A C 1
ATOM 900 O O . GLY A 1 116 ? 12.031 -35.219 -8.336 1 97.19 116 GLY A O 1
ATOM 901 N N . ILE A 1 117 ? 14.195 -34.75 -8.547 1 97.81 117 ILE A N 1
ATOM 902 C CA . ILE A 1 117 ? 14.102 -33.969 -9.773 1 97.81 117 ILE A CA 1
ATOM 903 C C . ILE A 1 117 ? 13.539 -34.812 -10.898 1 97.81 117 ILE A C 1
ATOM 905 O O . ILE A 1 117 ? 12.852 -34.312 -11.789 1 97.81 117 ILE A O 1
ATOM 909 N N . GLU A 1 118 ? 13.766 -36.094 -10.875 1 97.25 118 GLU A N 1
ATOM 910 C CA . GLU A 1 118 ? 13.352 -37 -11.938 1 97.25 118 GLU A CA 1
ATOM 911 C C . GLU A 1 118 ? 11.836 -37.188 -11.938 1 97.25 118 GLU A C 1
ATOM 913 O O . GLU A 1 118 ? 11.258 -37.625 -12.938 1 97.25 118 GLU A O 1
ATOM 918 N N . ARG A 1 119 ? 11.094 -36.812 -10.852 1 97.31 119 ARG A N 1
ATOM 919 C CA . ARG A 1 119 ? 9.656 -37.062 -10.719 1 97.31 119 ARG A CA 1
ATOM 920 C C . ARG A 1 119 ? 8.883 -35.75 -10.922 1 97.31 119 ARG A C 1
ATOM 922 O O . ARG A 1 119 ? 7.656 -35.75 -11.016 1 97.31 119 ARG A O 1
ATOM 929 N N . VAL A 1 120 ? 9.672 -34.688 -11.039 1 98.25 120 VAL A N 1
ATOM 930 C CA . VAL A 1 120 ? 8.992 -33.406 -11.023 1 98.25 120 VAL A CA 1
ATOM 931 C C . VAL A 1 120 ? 9.117 -32.719 -12.391 1 98.25 120 VAL A C 1
ATOM 933 O O . VAL A 1 120 ? 10.219 -32.5 -12.883 1 98.25 120 VAL A O 1
ATOM 936 N N . LEU A 1 121 ? 7.926 -32.562 -13.016 1 98.19 121 LEU A N 1
ATOM 937 C CA . LEU A 1 121 ? 7.777 -31.719 -14.195 1 98.19 121 LEU A CA 1
ATOM 938 C C . LEU A 1 121 ? 7.121 -30.391 -13.828 1 98.19 121 LEU A C 1
ATOM 940 O O . LEU A 1 121 ? 6.523 -30.266 -12.758 1 98.19 121 LEU A O 1
ATOM 944 N N . THR A 1 122 ? 7.332 -29.406 -14.719 1 98.12 1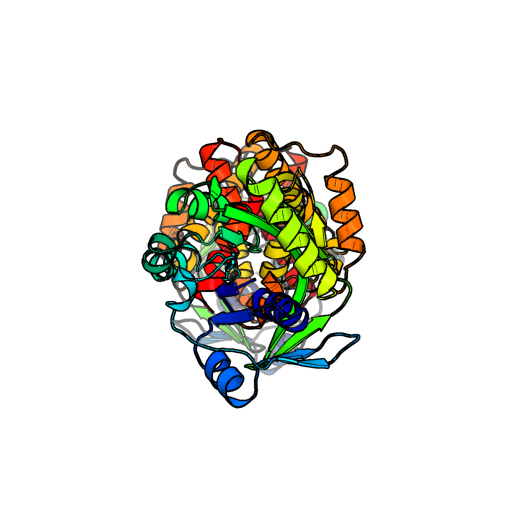22 THR A N 1
ATOM 945 C CA . THR A 1 122 ? 6.719 -28.125 -14.414 1 98.12 122 THR A CA 1
ATOM 946 C C . THR A 1 122 ? 6.137 -27.484 -15.672 1 98.12 122 THR A C 1
ATOM 948 O O . THR A 1 122 ? 6.422 -27.922 -16.781 1 98.12 122 THR A O 1
ATOM 951 N N . GLY A 1 123 ? 5.242 -26.641 -15.461 1 97.94 123 GLY A N 1
ATOM 952 C CA . GLY A 1 123 ? 4.602 -25.906 -16.547 1 97.94 123 GLY A CA 1
ATOM 953 C C . GLY A 1 123 ? 4.113 -24.531 -16.109 1 97.94 123 GLY A C 1
ATOM 954 O O . GLY A 1 123 ? 4.172 -24.188 -14.938 1 97.94 123 GLY A O 1
ATOM 955 N N . SER A 1 124 ? 3.818 -23.766 -17.062 1 97.06 124 SER A N 1
ATOM 956 C CA . SER A 1 124 ? 3.287 -22.422 -16.906 1 97.06 124 SER A CA 1
ATOM 957 C C . SER A 1 124 ? 1.97 -22.25 -17.656 1 97.06 124 SER A C 1
ATOM 959 O O . SER A 1 124 ? 1.928 -22.375 -18.875 1 97.06 124 SER A O 1
ATOM 961 N N . ALA A 1 125 ? 0.968 -22.016 -16.938 1 96.12 125 ALA A N 1
ATOM 962 C CA . ALA A 1 125 ? -0.354 -21.875 -17.531 1 96.12 125 ALA A CA 1
ATOM 963 C C . ALA A 1 125 ? -0.681 -20.406 -17.781 1 96.12 125 ALA A C 1
ATOM 965 O O . ALA A 1 125 ? -0.512 -19.562 -16.891 1 96.12 125 ALA A O 1
ATOM 966 N N . TYR A 1 126 ? -0.982 -20.047 -18.938 1 94.06 126 TYR A N 1
ATOM 967 C CA . TYR A 1 126 ? -1.54 -18.766 -19.344 1 94.06 126 TYR A CA 1
ATOM 968 C C . TYR A 1 126 ? -3.035 -18.875 -19.609 1 94.06 126 TYR A C 1
ATOM 970 O O . TYR A 1 126 ? -3.439 -19.25 -20.719 1 94.06 126 TYR A O 1
ATOM 978 N N . ILE A 1 127 ? -3.748 -18.609 -18.578 1 92.56 127 ILE A N 1
ATOM 979 C CA . ILE A 1 127 ? -5.18 -18.875 -18.656 1 92.56 127 ILE A CA 1
ATOM 980 C C . ILE A 1 127 ? -5.93 -17.984 -17.672 1 92.56 127 ILE A C 1
ATOM 982 O O . ILE A 1 127 ? -5.418 -17.672 -16.594 1 92.56 127 ILE A O 1
ATOM 986 N N . SER A 1 128 ? -7.055 -17.484 -18.062 1 90 128 SER A N 1
ATOM 987 C CA . SER A 1 128 ? -8 -16.828 -17.156 1 90 128 SER A CA 1
ATOM 988 C C . SER A 1 128 ? -9.156 -17.766 -16.797 1 90 128 SER A C 1
ATOM 990 O O . SER A 1 128 ? -10.047 -18 -17.609 1 90 128 SER A O 1
ATOM 992 N N . SER A 1 129 ? -9.086 -18.312 -15.617 1 92.38 129 SER A N 1
ATOM 993 C CA . SER A 1 129 ? -10.117 -19.219 -15.133 1 92.38 129 SER A CA 1
ATOM 994 C C . SER A 1 129 ? -10.438 -18.953 -13.664 1 92.38 129 SER A C 1
ATOM 996 O O . SER A 1 129 ? -9.625 -18.375 -12.938 1 92.38 129 SER A O 1
ATOM 998 N N . GLN A 1 130 ? -11.641 -19.328 -13.289 1 92.19 130 GLN A N 1
ATOM 999 C CA . GLN A 1 130 ? -12.07 -19.172 -11.898 1 92.19 130 GLN A CA 1
ATOM 1000 C C . GLN A 1 130 ? -13.125 -20.203 -11.523 1 92.19 130 GLN A C 1
ATOM 1002 O O . GLN A 1 130 ? -13.828 -20.719 -12.391 1 92.19 130 GLN A O 1
ATOM 1007 N N . VAL A 1 131 ? -13.195 -20.484 -10.25 1 94.06 131 VAL A N 1
ATOM 1008 C CA . VAL A 1 131 ? -14.352 -21.203 -9.727 1 94.06 131 VAL A CA 1
ATOM 1009 C C . VAL A 1 131 ? -15.508 -20.234 -9.5 1 94.06 131 VAL A C 1
ATOM 1011 O O . VAL A 1 131 ? -15.508 -19.484 -8.523 1 94.06 131 VAL A O 1
ATOM 1014 N N . LYS A 1 132 ? -16.469 -20.172 -10.312 1 94.12 132 LYS A N 1
ATOM 1015 C CA . LYS A 1 132 ? -17.594 -19.25 -10.234 1 94.12 132 LYS A CA 1
ATOM 1016 C C . LYS A 1 132 ? -18.469 -19.547 -9.031 1 94.12 132 LYS A C 1
ATOM 1018 O O . LYS A 1 132 ? -18.922 -18.641 -8.328 1 94.12 132 LYS A O 1
ATOM 1023 N N . GLU A 1 133 ? -18.734 -20.797 -8.852 1 95.19 133 GLU A N 1
ATOM 1024 C CA . GLU A 1 133 ? -19.438 -21.406 -7.727 1 95.19 133 GLU A CA 1
ATOM 1025 C C . GLU A 1 133 ? -19.016 -22.859 -7.531 1 95.19 133 GLU A C 1
ATOM 1027 O O . GLU A 1 133 ? -18.359 -23.438 -8.398 1 95.19 133 GLU A O 1
ATOM 1032 N N . PRO A 1 134 ? -19.328 -23.391 -6.398 1 96.25 134 PRO A N 1
ATOM 1033 C CA . PRO A 1 134 ? -18.922 -24.766 -6.18 1 96.25 134 PRO A CA 1
ATOM 1034 C C . PRO A 1 134 ? -19.328 -25.703 -7.32 1 96.25 134 PRO A C 1
ATOM 1036 O O . PRO A 1 134 ? -20.5 -25.719 -7.715 1 96.25 134 PRO A O 1
ATOM 1039 N N . GLY A 1 135 ? -18.328 -26.406 -7.875 1 97.69 135 GLY A N 1
ATOM 1040 C CA . GLY A 1 135 ? -18.578 -27.375 -8.93 1 97.69 135 GLY A CA 1
ATOM 1041 C C . GLY A 1 135 ? -18.594 -26.766 -10.312 1 97.69 135 GLY A C 1
ATOM 1042 O O . GLY A 1 135 ? -18.891 -27.438 -11.297 1 97.69 135 GLY A O 1
ATOM 1043 N N . HIS A 1 136 ? -18.297 -25.516 -10.391 1 98.12 136 HIS A N 1
ATOM 1044 C CA . HIS A 1 136 ? -18.375 -24.828 -11.672 1 98.12 136 HIS A CA 1
ATOM 1045 C C . HIS A 1 136 ? -17.125 -24 -11.938 1 98.12 136 HIS A C 1
ATOM 1047 O O . HIS A 1 136 ? -16.859 -23.016 -11.227 1 98.12 136 HIS A O 1
ATOM 1053 N N . VAL A 1 137 ? -16.391 -24.375 -12.969 1 97.19 137 VAL A N 1
ATOM 1054 C CA . VAL A 1 137 ? -15.203 -23.656 -13.414 1 97.19 137 VAL A CA 1
ATOM 1055 C C . VAL A 1 137 ? -15.5 -22.938 -14.727 1 97.19 137 VAL A C 1
ATOM 1057 O O . VAL A 1 137 ? -16.031 -23.531 -15.664 1 97.19 137 VAL A O 1
ATOM 1060 N N . VAL A 1 138 ? -15.125 -21.656 -14.758 1 96.44 138 VAL A N 1
ATOM 1061 C CA . VAL A 1 138 ? -15.344 -20.844 -15.945 1 96.44 138 VAL A CA 1
ATOM 1062 C C . VAL A 1 138 ? -14 -20.328 -16.484 1 96.44 138 VAL A C 1
ATOM 1064 O O . VAL A 1 138 ? -13.148 -19.891 -15.703 1 96.44 138 VAL A O 1
ATOM 1067 N N . GLN A 1 139 ? -13.812 -20.453 -17.734 1 95 139 GLN A N 1
ATOM 1068 C CA . GLN A 1 139 ? -12.617 -19.969 -18.406 1 95 139 GLN A CA 1
ATOM 1069 C C . GLN A 1 139 ? -12.969 -18.969 -19.5 1 95 139 GLN A C 1
ATOM 1071 O O . GLN A 1 139 ? -13.922 -19.172 -20.25 1 95 139 GLN A O 1
ATOM 1076 N N . GLN A 1 140 ? -12.234 -17.891 -19.594 1 90 140 GLN A N 1
ATOM 1077 C CA . GLN A 1 140 ? -12.469 -16.859 -20.578 1 90 140 GLN A CA 1
ATOM 1078 C C . GLN A 1 140 ? -11.195 -16.547 -21.375 1 90 140 GLN A C 1
ATOM 1080 O O . GLN A 1 140 ? -10.094 -16.609 -20.812 1 90 140 GLN A O 1
ATOM 1085 N N . GLY A 1 141 ? -11.375 -16.25 -22.609 1 87.19 141 GLY A N 1
ATOM 1086 C CA . GLY A 1 141 ? -10.25 -15.836 -23.438 1 87.19 141 GLY A CA 1
ATOM 1087 C C . GLY A 1 141 ? -9.383 -17 -23.891 1 87.19 141 GLY A C 1
ATOM 1088 O O . GLY A 1 141 ? -9.734 -18.156 -23.672 1 87.19 141 GLY A O 1
ATOM 1089 N N . ASN A 1 142 ? -8.281 -16.656 -24.594 1 87.5 142 ASN A N 1
ATOM 1090 C CA . ASN A 1 142 ? -7.336 -17.672 -25.047 1 87.5 142 ASN A CA 1
ATOM 1091 C C . ASN A 1 142 ? -6.555 -18.266 -23.891 1 87.5 142 ASN A C 1
ATOM 1093 O O . ASN A 1 142 ? -6.453 -17.656 -22.812 1 87.5 142 ASN A O 1
ATOM 1097 N N . HIS A 1 143 ? -6.141 -19.469 -24.109 1 90.94 143 HIS A N 1
ATOM 1098 C CA . HIS A 1 143 ? -5.32 -20.125 -23.094 1 90.94 143 HIS A CA 1
ATOM 1099 C C . HIS A 1 143 ? -4.184 -20.922 -23.734 1 90.94 143 HIS A C 1
ATOM 1101 O O . HIS A 1 143 ? -4.25 -21.266 -24.922 1 90.94 143 HIS A O 1
ATOM 1107 N N . ALA A 1 144 ? -3.154 -21.094 -23 1 95.5 144 ALA A N 1
ATOM 1108 C CA . ALA A 1 144 ? -2.025 -21.953 -23.359 1 95.5 144 ALA A CA 1
ATOM 1109 C C . ALA A 1 144 ? -1.299 -22.453 -22.125 1 95.5 144 ALA A C 1
ATOM 1111 O O . ALA A 1 144 ? -1.35 -21.828 -21.062 1 95.5 144 ALA A O 1
ATOM 1112 N N . VAL A 1 145 ? -0.784 -23.609 -22.281 1 97.75 145 VAL A N 1
ATOM 1113 C CA . VAL A 1 145 ? 0.071 -24.125 -21.219 1 97.75 145 VAL A CA 1
ATOM 1114 C C . VAL A 1 145 ? 1.42 -24.547 -21.797 1 97.75 145 VAL A C 1
ATOM 1116 O O . VAL A 1 145 ? 1.479 -25.203 -22.828 1 97.75 145 VAL A O 1
ATOM 1119 N N . PHE A 1 146 ? 2.441 -24.016 -21.219 1 98.19 146 PHE A N 1
ATOM 1120 C CA . PHE A 1 146 ? 3.801 -24.453 -21.531 1 98.19 146 PHE A CA 1
ATOM 1121 C C . PHE A 1 146 ? 4.262 -25.516 -20.531 1 98.19 146 PHE A C 1
ATOM 1123 O O . PHE A 1 146 ? 4.051 -25.375 -19.328 1 98.19 146 PHE A O 1
ATOM 1130 N N . ILE A 1 147 ? 4.797 -26.609 -21.062 1 98.5 147 ILE A N 1
ATOM 1131 C CA . ILE A 1 147 ? 5.34 -27.594 -20.141 1 98.5 147 ILE A CA 1
ATOM 1132 C C . ILE A 1 147 ? 6.746 -28 -20.578 1 98.5 147 ILE A C 1
ATOM 1134 O O . ILE A 1 147 ? 7.117 -27.797 -21.734 1 98.5 147 ILE A O 1
ATOM 1138 N N . GLY A 1 148 ? 7.496 -28.422 -19.703 1 97.5 148 GLY A N 1
ATOM 1139 C CA . GLY A 1 148 ? 8.844 -28.906 -19.969 1 97.5 148 GLY A CA 1
ATOM 1140 C C . GLY A 1 148 ? 9.383 -29.812 -18.875 1 97.5 148 GLY A C 1
ATOM 1141 O O . GLY A 1 148 ? 8.742 -29.984 -17.828 1 97.5 148 GLY A O 1
ATOM 1142 N N . CYS A 1 149 ? 10.477 -30.5 -19.156 1 96.12 149 CYS A N 1
ATOM 1143 C CA . CYS A 1 149 ? 11.109 -31.391 -18.188 1 96.12 149 CYS A CA 1
ATOM 1144 C C . CYS A 1 149 ? 12.25 -30.688 -17.469 1 96.12 149 CYS A C 1
ATOM 1146 O O . CYS A 1 149 ? 12.781 -29.688 -17.953 1 96.12 149 CYS A O 1
ATOM 1148 N N . LEU A 1 150 ? 12.516 -31.078 -16.297 1 96.06 150 LEU A N 1
ATOM 1149 C CA . LEU A 1 150 ? 13.609 -30.547 -15.484 1 96.06 150 LEU A CA 1
ATOM 1150 C C . LEU A 1 150 ? 14.812 -31.484 -15.508 1 96.06 150 LEU A C 1
ATOM 1152 O O . LEU A 1 150 ? 15.914 -31.109 -15.117 1 96.06 150 LEU A O 1
ATOM 1156 N N . HIS A 1 151 ? 14.57 -32.688 -15.977 1 96.19 151 HIS A N 1
ATOM 1157 C CA . HIS A 1 151 ? 15.586 -33.719 -16.109 1 96.19 151 HIS A CA 1
ATOM 1158 C C . HIS A 1 151 ? 15.422 -34.5 -17.406 1 96.19 151 HIS A C 1
ATOM 1160 O O . HIS A 1 151 ? 14.297 -34.75 -17.844 1 96.19 151 HIS A O 1
ATOM 1166 N N . HIS A 1 152 ? 16.484 -34.938 -17.969 1 95.25 152 HIS A N 1
ATOM 1167 C CA . HIS A 1 152 ? 16.484 -35.562 -19.297 1 95.25 152 HIS A CA 1
ATOM 1168 C C . HIS A 1 152 ? 15.68 -36.875 -19.281 1 95.25 152 HIS A C 1
ATOM 1170 O O . HIS A 1 152 ? 15.094 -37.25 -20.312 1 95.25 152 HIS A O 1
ATOM 1176 N N . SER A 1 153 ? 15.594 -37.5 -18.188 1 96.06 153 SER A N 1
ATOM 1177 C CA . SER A 1 153 ? 14.898 -38.781 -18.078 1 96.06 153 SER A CA 1
ATOM 1178 C C . SER A 1 153 ? 13.391 -38.625 -18.266 1 96.06 153 SER A C 1
ATOM 1180 O O . SER A 1 153 ? 12.664 -39.594 -18.453 1 96.06 153 SER A O 1
ATOM 1182 N N . GLN A 1 154 ? 12.93 -37.406 -18.297 1 96.75 154 GLN A N 1
ATOM 1183 C CA . GLN A 1 154 ? 11.508 -37.094 -18.375 1 96.75 154 GLN A CA 1
ATOM 1184 C C . GLN A 1 154 ? 11.086 -36.75 -19.797 1 96.75 154 GLN A C 1
ATOM 1186 O O . GLN A 1 154 ? 9.906 -36.531 -20.078 1 96.75 154 GLN A O 1
ATOM 1191 N N . GLU A 1 155 ? 11.984 -36.656 -20.734 1 96.81 155 GLU A N 1
ATOM 1192 C CA . GLU A 1 155 ? 11.758 -36.094 -22.062 1 96.81 155 GLU A CA 1
ATOM 1193 C C . GLU A 1 155 ? 10.633 -36.844 -22.781 1 96.81 155 GLU A C 1
ATOM 1195 O O . GLU A 1 155 ? 9.734 -36.219 -23.344 1 96.81 155 GLU A O 1
ATOM 1200 N N . GLN A 1 156 ? 10.672 -38.156 -22.734 1 97.19 156 GLN A N 1
ATOM 1201 C CA . GLN A 1 156 ? 9.633 -38.938 -23.406 1 97.19 156 GLN A CA 1
ATOM 1202 C C . GLN A 1 156 ? 8.281 -38.75 -22.719 1 97.19 156 GLN A C 1
ATOM 1204 O O . GLN A 1 156 ? 7.25 -38.625 -23.391 1 97.19 156 GLN A O 1
ATOM 1209 N N . PHE A 1 157 ? 8.312 -38.75 -21.484 1 97.75 157 PHE A N 1
ATOM 1210 C CA . PHE A 1 157 ? 7.066 -38.656 -20.719 1 97.75 157 PHE A CA 1
ATOM 1211 C C . PHE A 1 157 ? 6.41 -37.281 -20.922 1 97.75 157 PHE A C 1
ATOM 1213 O O . PHE A 1 157 ? 5.188 -37.188 -21.062 1 97.75 157 PHE A O 1
ATOM 1220 N N . VAL A 1 158 ? 7.164 -36.219 -20.938 1 98.19 158 VAL A N 1
ATOM 1221 C CA . VAL A 1 158 ? 6.602 -34.906 -21.094 1 98.19 158 VAL A CA 1
ATOM 1222 C C . VAL A 1 158 ? 5.984 -34.75 -22.484 1 98.19 158 VAL A C 1
ATOM 1224 O O . VAL A 1 158 ? 4.977 -34.062 -22.656 1 98.19 158 VAL A O 1
ATOM 1227 N N . GLU A 1 159 ? 6.535 -35.375 -23.422 1 98.12 159 GLU A N 1
ATOM 1228 C CA . GLU A 1 159 ? 5.945 -35.406 -24.75 1 98.12 159 GLU A CA 1
ATOM 1229 C C . GLU A 1 159 ? 4.582 -36.094 -24.734 1 98.12 159 GLU A C 1
ATOM 1231 O O . GLU A 1 159 ? 3.65 -35.656 -25.422 1 98.12 159 GLU A O 1
ATOM 1236 N N . GLN A 1 160 ? 4.523 -37.188 -23.969 1 98.19 160 GLN A N 1
ATOM 1237 C CA . GLN A 1 160 ? 3.256 -37.875 -23.828 1 98.19 160 GLN A CA 1
ATOM 1238 C C . GLN A 1 160 ? 2.201 -37 -23.188 1 98.19 160 GLN A C 1
ATOM 1240 O O . GLN A 1 160 ? 1.039 -37 -23.594 1 98.19 160 GLN A O 1
ATOM 1245 N N . ILE A 1 161 ? 2.604 -36.281 -22.203 1 98.44 161 ILE A N 1
ATOM 1246 C CA . ILE A 1 161 ? 1.69 -35.344 -21.531 1 98.44 161 ILE A CA 1
ATOM 1247 C C . ILE A 1 161 ? 1.224 -34.281 -22.516 1 98.44 161 ILE A C 1
ATOM 1249 O O . ILE A 1 161 ? 0.034 -33.969 -22.578 1 98.44 161 ILE A O 1
ATOM 1253 N N . SER A 1 162 ? 2.191 -33.688 -23.234 1 98.31 162 SER A N 1
ATOM 1254 C CA . SER A 1 162 ? 1.873 -32.656 -24.219 1 98.31 162 SER A CA 1
ATOM 1255 C C . SER A 1 162 ? 0.856 -33.156 -25.234 1 98.31 162 SER A C 1
ATOM 1257 O O . SER A 1 162 ? -0.099 -32.469 -25.562 1 98.31 162 SER A O 1
ATOM 1259 N N . LEU A 1 163 ? 1.058 -34.344 -25.688 1 97.94 163 LEU A N 1
ATOM 1260 C CA . LEU A 1 163 ? 0.144 -34.969 -26.656 1 97.94 163 LEU A CA 1
ATOM 1261 C C . LEU A 1 163 ? -1.24 -35.156 -26.047 1 97.94 163 LEU A C 1
ATOM 1263 O O . LEU A 1 163 ? -2.254 -34.906 -26.703 1 97.94 163 LEU A O 1
ATOM 1267 N N . ALA A 1 164 ? -1.296 -35.594 -24.844 1 98.12 164 ALA A N 1
ATOM 1268 C CA . ALA A 1 164 ? -2.57 -35.812 -24.156 1 98.12 164 ALA A CA 1
ATOM 1269 C C . ALA A 1 164 ? -3.342 -34.5 -24.047 1 98.12 164 ALA A C 1
ATOM 1271 O O . ALA A 1 164 ? -4.555 -34.469 -24.266 1 98.12 164 ALA A O 1
ATOM 1272 N N . PHE A 1 165 ? -2.639 -33.406 -23.688 1 98.12 165 PHE A N 1
ATOM 1273 C CA . PHE A 1 165 ? -3.258 -32.094 -23.625 1 98.12 165 PHE A CA 1
ATOM 1274 C C . PHE A 1 165 ? -3.793 -31.672 -24.984 1 98.12 165 PHE A C 1
ATOM 1276 O O . PHE A 1 165 ? -4.949 -31.266 -25.109 1 98.12 165 PHE A O 1
ATOM 1283 N N . LYS A 1 166 ? -2.984 -31.844 -25.984 1 97.69 166 LYS A N 1
ATOM 1284 C CA . LYS A 1 166 ? -3.35 -31.422 -27.344 1 97.69 166 LYS A CA 1
ATOM 1285 C C . LYS A 1 166 ? -4.551 -32.219 -27.859 1 97.69 166 LYS A C 1
ATOM 1287 O O . LYS A 1 166 ? -5.477 -31.641 -28.438 1 97.69 166 LYS A O 1
ATOM 1292 N N . GLU A 1 167 ? -4.512 -33.469 -27.625 1 97.12 167 GLU A N 1
ATOM 1293 C CA . GLU A 1 167 ? -5.609 -34.344 -28.062 1 97.12 167 GLU A CA 1
ATOM 1294 C C . GLU A 1 167 ? -6.906 -34 -27.344 1 97.12 167 GLU A C 1
ATOM 1296 O O . GLU A 1 167 ? -7.996 -34.188 -27.891 1 97.12 167 GLU A O 1
ATOM 1301 N N . ALA A 1 168 ? -6.793 -33.469 -26.172 1 95.88 168 ALA A N 1
ATOM 1302 C CA . ALA A 1 168 ? -7.953 -33.094 -25.375 1 95.88 168 ALA A CA 1
ATOM 1303 C C . ALA A 1 168 ? -8.461 -31.703 -25.797 1 95.88 168 ALA A C 1
ATOM 1305 O O . ALA A 1 168 ? -9.516 -31.266 -25.328 1 95.88 168 ALA A O 1
ATOM 1306 N N . GLY A 1 169 ? -7.656 -31 -26.625 1 94.12 169 GLY A N 1
ATOM 1307 C CA . GLY A 1 169 ? -8.086 -29.719 -27.125 1 94.12 169 GLY A CA 1
ATOM 1308 C C . GLY A 1 169 ? -7.445 -28.547 -26.406 1 94.12 169 GLY A C 1
ATOM 1309 O O . GLY A 1 169 ? -7.906 -27.406 -26.516 1 94.12 169 GLY A O 1
ATOM 1310 N N . VAL A 1 170 ? -6.398 -28.766 -25.625 1 95.19 170 VAL A N 1
ATOM 1311 C CA . VAL A 1 170 ? -5.672 -27.719 -24.906 1 95.19 170 VAL A CA 1
ATOM 1312 C C . VAL A 1 170 ? -4.438 -27.312 -25.719 1 95.19 170 VAL A C 1
ATOM 1314 O O . VAL A 1 170 ? -3.715 -28.172 -26.234 1 95.19 170 VAL A O 1
ATOM 1317 N N . THR A 1 171 ? -4.266 -26.016 -25.922 1 96.75 171 THR A N 1
ATOM 1318 C CA . THR A 1 171 ? -3.016 -25.547 -26.516 1 96.75 171 THR A CA 1
ATOM 1319 C C . THR A 1 171 ? -1.844 -25.781 -25.562 1 96.75 171 THR A C 1
ATOM 1321 O O . THR A 1 171 ? -1.691 -25.078 -24.562 1 96.75 171 THR A O 1
ATOM 1324 N N . CYS A 1 172 ? -1.045 -26.75 -25.875 1 98 172 CYS A N 1
ATOM 1325 C CA . CYS A 1 172 ? 0.098 -27.125 -25.062 1 98 172 CYS A CA 1
ATOM 1326 C C . CYS A 1 172 ? 1.396 -27.047 -25.844 1 98 172 CYS A C 1
ATOM 1328 O O . CYS A 1 172 ? 1.505 -27.609 -26.938 1 98 172 CYS A O 1
ATOM 1330 N N . ILE A 1 173 ? 2.328 -26.328 -25.359 1 98.06 173 ILE A N 1
ATOM 1331 C CA . ILE A 1 173 ? 3.607 -26.125 -26.031 1 98.06 173 ILE A CA 1
ATOM 1332 C C . ILE A 1 173 ? 4.73 -26.734 -25.203 1 98.06 173 ILE A C 1
ATOM 1334 O O . ILE A 1 173 ? 4.875 -26.422 -24.016 1 98.06 173 ILE A O 1
ATOM 1338 N N . LEU A 1 174 ? 5.43 -27.578 -25.828 1 97.56 174 LEU A N 1
ATOM 1339 C CA . LEU A 1 174 ? 6.617 -28.156 -25.203 1 97.56 174 LEU A CA 1
ATOM 1340 C C . LEU A 1 174 ? 7.82 -27.234 -25.375 1 97.56 174 LEU A C 1
ATOM 1342 O O . LEU A 1 174 ? 8.031 -26.672 -26.453 1 97.56 174 LEU A O 1
ATOM 1346 N N . THR A 1 175 ? 8.555 -27.031 -24.281 1 96.06 175 THR A N 1
ATOM 1347 C CA . THR A 1 175 ? 9.742 -26.188 -24.359 1 96.06 175 THR A CA 1
ATOM 1348 C C . THR A 1 175 ? 10.891 -26.797 -23.562 1 96.06 175 THR A C 1
ATOM 1350 O O . THR A 1 175 ? 10.672 -27.422 -22.531 1 96.06 175 THR A O 1
ATOM 1353 N N . ASP A 1 176 ? 12.125 -26.609 -24.062 1 94 176 ASP A N 1
ATOM 1354 C CA . ASP A 1 176 ? 13.32 -27.062 -23.344 1 94 176 ASP A CA 1
ATOM 1355 C C . ASP A 1 176 ? 13.828 -25.969 -22.391 1 94 176 ASP A C 1
ATOM 1357 O O . ASP A 1 176 ? 14.828 -26.172 -21.703 1 94 176 ASP A O 1
ATOM 1361 N N . GLN A 1 177 ? 13.094 -24.844 -22.312 1 93.75 177 GLN A N 1
ATOM 1362 C CA . GLN A 1 177 ? 13.453 -23.719 -21.453 1 93.75 177 GLN A CA 1
ATOM 1363 C C . GLN A 1 177 ? 12.289 -23.344 -20.531 1 93.75 177 GLN A C 1
ATOM 1365 O O . GLN A 1 177 ? 11.93 -22.172 -20.438 1 93.75 177 GLN A O 1
ATOM 1370 N N . ILE A 1 178 ? 11.82 -24.344 -19.891 1 95.81 178 ILE A N 1
ATOM 1371 C CA . ILE A 1 178 ? 10.578 -24.156 -19.141 1 95.81 178 ILE A CA 1
ATOM 1372 C C . ILE A 1 178 ? 10.812 -23.203 -17.984 1 95.81 178 ILE A C 1
ATOM 1374 O O . ILE A 1 178 ? 9.953 -22.391 -17.656 1 95.81 178 ILE A O 1
ATOM 1378 N N . MET A 1 179 ? 11.969 -23.219 -17.359 1 93.94 179 MET A N 1
ATOM 1379 C CA . MET A 1 179 ? 12.211 -22.359 -16.219 1 93.94 179 MET A CA 1
ATOM 1380 C C . MET A 1 179 ? 12.336 -20.906 -16.656 1 93.94 179 MET A C 1
ATOM 1382 O O . MET A 1 179 ? 11.938 -19.984 -15.922 1 93.94 179 MET A O 1
ATOM 1386 N N . LYS A 1 180 ? 12.891 -20.703 -17.859 1 93 180 LYS A N 1
ATOM 1387 C CA . LYS A 1 180 ? 12.906 -19.359 -18.406 1 93 180 LYS A CA 1
ATOM 1388 C C . LYS A 1 180 ? 11.492 -18.828 -18.594 1 93 180 LYS A C 1
ATOM 1390 O O . LYS A 1 180 ? 11.203 -17.672 -18.266 1 93 180 LYS A O 1
ATOM 1395 N N . LYS A 1 181 ? 10.664 -19.688 -19.141 1 94.12 181 LYS A N 1
ATOM 1396 C CA . LYS A 1 181 ? 9.273 -19.312 -19.344 1 94.12 181 LYS A CA 1
ATOM 1397 C C . LYS A 1 181 ? 8.594 -18.984 -18.016 1 94.12 181 LYS A C 1
ATOM 1399 O O . LYS A 1 181 ? 7.82 -18.031 -17.922 1 94.12 181 LYS A O 1
ATOM 1404 N N . LYS A 1 182 ? 8.867 -19.734 -17.047 1 95.62 182 LYS A N 1
ATOM 1405 C CA . LYS A 1 182 ? 8.297 -19.516 -15.711 1 95.62 182 LYS A CA 1
ATOM 1406 C C . LYS A 1 182 ? 8.766 -18.188 -15.125 1 95.62 182 LYS A C 1
ATOM 1408 O O . LYS A 1 182 ? 7.98 -17.453 -14.523 1 95.62 182 LYS A O 1
ATOM 1413 N N . TRP A 1 183 ? 10 -17.891 -15.32 1 95.75 183 TRP A N 1
ATOM 1414 C CA . TRP A 1 183 ? 10.547 -16.625 -14.82 1 95.75 183 TRP A CA 1
ATOM 1415 C C . TRP A 1 183 ? 9.93 -15.445 -15.555 1 95.75 183 TRP A C 1
ATOM 1417 O O . TRP A 1 183 ? 9.641 -14.414 -14.938 1 95.75 183 TRP A O 1
ATOM 1427 N N . ASP A 1 184 ? 9.781 -15.617 -16.859 1 95.06 184 ASP A N 1
ATOM 1428 C CA . ASP A 1 184 ? 9.125 -14.555 -17.625 1 95.06 184 ASP A CA 1
ATOM 1429 C C . ASP A 1 184 ? 7.75 -14.242 -17.047 1 95.06 184 ASP A C 1
ATOM 1431 O O . ASP A 1 184 ? 7.406 -13.07 -16.859 1 95.06 184 ASP A O 1
ATOM 1435 N N . LYS A 1 185 ? 7.027 -15.227 -16.75 1 95.69 185 LYS A N 1
ATOM 1436 C CA . LYS A 1 185 ? 5.695 -15.055 -16.188 1 95.69 185 LYS A CA 1
ATOM 1437 C C . LYS A 1 185 ? 5.773 -14.469 -14.773 1 95.69 185 LYS A C 1
ATOM 1439 O O . LYS A 1 185 ? 4.957 -13.625 -14.398 1 95.69 185 LYS A O 1
ATOM 1444 N N . LEU A 1 186 ? 6.719 -14.977 -14.039 1 96.69 186 LEU A N 1
ATOM 1445 C CA . LEU A 1 186 ? 6.902 -14.492 -12.68 1 96.69 186 LEU A CA 1
ATOM 1446 C C . LEU A 1 186 ? 7.199 -13 -12.672 1 96.69 186 LEU A C 1
ATOM 1448 O O . LEU A 1 186 ? 6.699 -12.266 -11.812 1 96.69 186 LEU A O 1
ATOM 1452 N N . LEU A 1 187 ? 8.039 -12.578 -13.594 1 97.88 187 LEU A N 1
ATOM 1453 C CA . LEU A 1 187 ? 8.398 -11.164 -13.688 1 97.88 187 LEU A CA 1
ATOM 1454 C C . LEU A 1 187 ? 7.172 -10.312 -13.992 1 97.88 187 LEU A C 1
ATOM 1456 O O . LEU A 1 187 ? 7.008 -9.227 -13.43 1 97.88 187 LEU A O 1
ATOM 1460 N N . TRP A 1 188 ? 6.336 -10.82 -14.859 1 97.19 188 TRP A N 1
ATOM 1461 C CA . TRP A 1 188 ? 5.086 -10.125 -15.125 1 97.19 188 TRP A CA 1
ATOM 1462 C C . TRP A 1 188 ? 4.203 -10.094 -13.875 1 97.19 188 TRP A C 1
ATOM 1464 O O . TRP A 1 188 ? 3.68 -9.039 -13.5 1 97.19 188 TRP A O 1
ATOM 1474 N N . ASN A 1 189 ? 4.086 -11.188 -13.219 1 96.81 189 ASN A N 1
ATOM 1475 C CA . ASN A 1 189 ? 3.197 -11.336 -12.07 1 96.81 189 ASN A C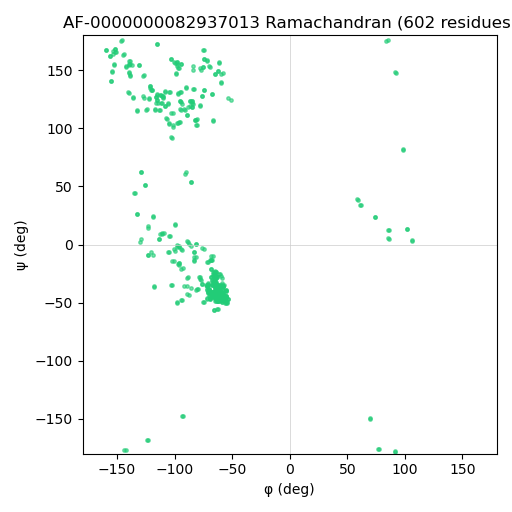A 1
ATOM 1476 C C . ASN A 1 189 ? 3.645 -10.461 -10.898 1 96.81 189 ASN A C 1
ATOM 1478 O O . ASN A 1 189 ? 2.826 -9.781 -10.273 1 96.81 189 ASN A O 1
ATOM 1482 N N . VAL A 1 190 ? 4.902 -10.477 -10.617 1 98.12 190 VAL A N 1
ATOM 1483 C CA . VAL A 1 190 ? 5.395 -9.727 -9.469 1 98.12 190 VAL A CA 1
ATOM 1484 C C . VAL A 1 190 ? 5.273 -8.227 -9.734 1 98.12 190 VAL A C 1
ATOM 1486 O O . VAL A 1 190 ? 5.09 -7.438 -8.805 1 98.12 190 VAL A O 1
ATOM 1489 N N . THR A 1 191 ? 5.324 -7.855 -10.992 1 98.44 191 THR A N 1
ATOM 1490 C CA . THR A 1 191 ? 5.246 -6.449 -11.375 1 98.44 191 THR A CA 1
ATOM 1491 C C . THR A 1 191 ? 3.832 -5.914 -11.18 1 98.44 191 THR A C 1
ATOM 1493 O O . THR A 1 191 ? 3.65 -4.789 -10.711 1 98.44 191 THR A O 1
ATOM 1496 N N . PHE A 1 192 ? 2.801 -6.746 -11.422 1 98.12 192 PHE A N 1
ATOM 1497 C CA . PHE A 1 192 ? 1.46 -6.18 -11.516 1 98.12 192 PHE A CA 1
ATOM 1498 C C . PHE A 1 192 ? 0.555 -6.75 -10.43 1 98.12 192 PHE A C 1
ATOM 1500 O O . PHE A 1 192 ? -0.276 -6.031 -9.867 1 98.12 192 PHE A O 1
ATOM 1507 N N . ASN A 1 193 ? 0.699 -8 -10.086 1 97.56 193 ASN A N 1
ATOM 1508 C CA . ASN A 1 193 ? -0.238 -8.648 -9.18 1 97.56 193 ASN A CA 1
ATOM 1509 C C . ASN A 1 193 ? -0.234 -7.992 -7.801 1 97.56 193 ASN A C 1
ATOM 1511 O O . ASN A 1 193 ? -1.282 -7.578 -7.305 1 97.56 193 ASN A O 1
ATOM 1515 N N . PRO A 1 194 ? 0.946 -7.891 -7.148 1 98.19 194 PRO A N 1
ATOM 1516 C CA . PRO A 1 194 ? 0.947 -7.305 -5.809 1 98.19 194 PRO A CA 1
ATOM 1517 C C . PRO A 1 194 ? 0.484 -5.848 -5.797 1 98.19 194 PRO A C 1
ATOM 1519 O O . PRO A 1 194 ? -0.277 -5.445 -4.914 1 98.19 194 PRO A O 1
ATOM 1522 N N . LEU A 1 195 ? 0.961 -5.07 -6.781 1 98.25 195 LEU A N 1
ATOM 1523 C CA . LEU A 1 195 ? 0.586 -3.666 -6.883 1 98.25 195 LEU A CA 1
ATOM 1524 C C . LEU A 1 195 ? -0.915 -3.52 -7.105 1 98.25 195 LEU A C 1
ATOM 1526 O O . LEU A 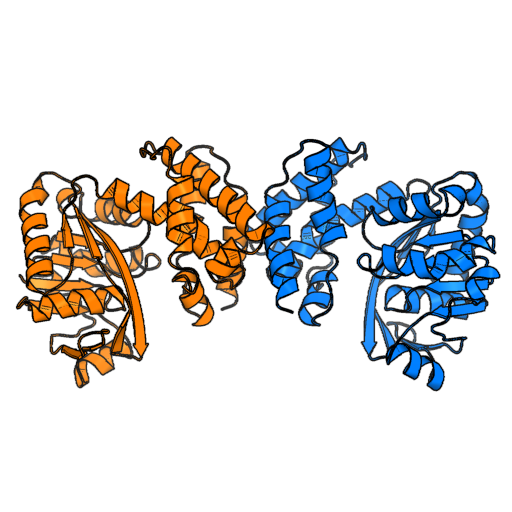1 195 ? -1.551 -2.639 -6.52 1 98.25 195 LEU A O 1
ATOM 1530 N N . SER A 1 196 ? -1.486 -4.363 -7.945 1 97.88 196 SER A N 1
ATOM 1531 C CA . SER A 1 196 ? -2.924 -4.395 -8.195 1 97.88 196 SER A CA 1
ATOM 1532 C C . SER A 1 196 ? -3.695 -4.758 -6.93 1 97.88 196 SER A C 1
ATOM 1534 O O . SER A 1 196 ? -4.707 -4.133 -6.613 1 97.88 196 SER A O 1
ATOM 1536 N N . ALA A 1 197 ? -3.213 -5.711 -6.23 1 97.12 197 ALA A N 1
ATOM 1537 C CA . ALA A 1 197 ? -3.898 -6.199 -5.039 1 97.12 197 ALA A CA 1
ATOM 1538 C C . ALA A 1 197 ? -3.891 -5.148 -3.932 1 97.12 197 ALA A C 1
ATOM 1540 O O . ALA A 1 197 ? -4.906 -4.926 -3.271 1 97.12 197 ALA A O 1
ATOM 1541 N N . VAL A 1 198 ? -2.76 -4.492 -3.746 1 97.25 198 VAL A N 1
ATOM 1542 C CA . VAL A 1 198 ? -2.652 -3.529 -2.654 1 97.25 198 VAL A CA 1
ATOM 1543 C C . VAL A 1 198 ? -3.467 -2.281 -2.982 1 97.25 198 VAL A C 1
ATOM 1545 O O . VAL A 1 198 ? -4.105 -1.7 -2.102 1 97.25 198 VAL A O 1
ATOM 1548 N N . SER A 1 199 ? -3.545 -1.86 -4.227 1 97 199 SER A N 1
ATOM 1549 C CA . SER A 1 199 ? -4.18 -0.612 -4.637 1 97 199 SER A CA 1
ATOM 1550 C C . SER A 1 199 ? -5.617 -0.845 -5.09 1 97 199 SER A C 1
ATOM 1552 O O . SER A 1 199 ? -6.383 0.107 -5.254 1 97 199 SER A O 1
ATOM 1554 N N . LYS A 1 200 ? -5.973 -2.098 -5.359 1 96.25 200 LYS A N 1
ATOM 1555 C CA . LYS A 1 200 ? -7.246 -2.479 -5.965 1 96.25 200 LYS A CA 1
ATOM 1556 C C . LYS A 1 200 ? -7.402 -1.858 -7.352 1 96.25 200 LYS A C 1
ATOM 1558 O O . LYS A 1 200 ? -8.5 -1.464 -7.742 1 96.25 200 LYS A O 1
ATOM 1563 N N . ALA A 1 201 ? -6.262 -1.75 -8.016 1 97.06 201 ALA A N 1
ATOM 1564 C CA . ALA A 1 201 ? -6.238 -1.212 -9.375 1 97.06 201 ALA A CA 1
ATOM 1565 C C . ALA A 1 201 ? -6.188 -2.334 -10.406 1 97.06 201 ALA A C 1
ATOM 1567 O O . ALA A 1 201 ? -5.566 -3.373 -10.172 1 97.06 201 ALA A O 1
ATOM 1568 N N . THR A 1 202 ? -6.812 -2.127 -11.594 1 96.31 202 THR A N 1
ATOM 1569 C CA . THR A 1 202 ? -6.613 -3 -12.742 1 96.31 202 THR A CA 1
ATOM 1570 C C . THR A 1 202 ? -5.254 -2.744 -13.391 1 96.31 202 THR A C 1
ATOM 1572 O O . THR A 1 202 ? -4.574 -1.77 -13.055 1 96.31 202 THR A O 1
ATOM 1575 N N . VAL A 1 203 ? -4.875 -3.615 -14.25 1 97.12 203 VAL A N 1
ATOM 1576 C CA . VAL A 1 203 ? -3.617 -3.438 -14.969 1 97.12 203 VAL A CA 1
ATOM 1577 C C . VAL A 1 203 ? -3.652 -2.131 -15.758 1 97.12 203 VAL A C 1
ATOM 1579 O O . VAL A 1 203 ? -2.686 -1.367 -15.75 1 97.12 203 VAL A O 1
ATOM 1582 N N . GLY A 1 204 ? -4.758 -1.844 -16.422 1 97.56 204 GLY A N 1
ATOM 1583 C CA . GLY A 1 204 ? -4.902 -0.605 -17.172 1 97.56 204 GLY A CA 1
ATOM 1584 C C . GLY A 1 204 ? -4.773 0.634 -16.297 1 97.56 204 GLY A C 1
ATOM 1585 O O . GLY A 1 204 ? -4.133 1.608 -16.688 1 97.56 204 GLY A O 1
ATOM 1586 N N . GLU A 1 205 ? -5.371 0.625 -15.141 1 97.5 205 GLU A N 1
ATOM 1587 C CA . GLU A 1 205 ? -5.273 1.747 -14.211 1 97.5 205 GLU A CA 1
ATOM 1588 C C . GLU A 1 205 ? -3.836 1.957 -13.75 1 97.5 205 GLU A C 1
ATOM 1590 O O . GLU A 1 205 ? -3.391 3.096 -13.586 1 97.5 205 GLU A O 1
ATOM 1595 N N . ILE A 1 206 ? -3.117 0.887 -13.508 1 98.12 206 ILE A N 1
ATOM 1596 C CA . ILE A 1 206 ? -1.713 0.977 -13.125 1 98.12 206 ILE A CA 1
ATOM 1597 C C . ILE A 1 206 ? -0.913 1.633 -14.25 1 98.12 206 ILE A C 1
ATOM 1599 O O . ILE A 1 206 ? -0.084 2.512 -13.992 1 98.12 206 ILE A O 1
ATOM 1603 N N . LEU A 1 207 ? -1.203 1.236 -15.484 1 98 207 LEU A N 1
ATOM 1604 C CA . LEU A 1 207 ? -0.476 1.754 -16.641 1 98 207 LEU A CA 1
ATOM 1605 C C . LEU A 1 207 ? -0.778 3.234 -16.859 1 98 207 LEU A C 1
ATOM 1607 O O . LEU A 1 207 ? 0.091 3.992 -17.281 1 98 207 LEU A O 1
ATOM 1611 N N . ASP A 1 208 ? -1.985 3.668 -16.5 1 97.56 208 ASP A N 1
ATOM 1612 C CA . ASP A 1 208 ? -2.439 5.02 -16.797 1 97.56 208 ASP A CA 1
ATOM 1613 C C . ASP A 1 208 ? -2.061 5.996 -15.695 1 97.56 208 ASP A C 1
ATOM 1615 O O . ASP A 1 208 ? -1.965 7.203 -15.922 1 97.56 208 ASP A O 1
ATOM 1619 N N . HIS A 1 209 ? -1.955 5.48 -14.516 1 97.88 209 HIS A N 1
ATOM 1620 C CA . HIS A 1 209 ? -1.629 6.344 -13.383 1 97.88 209 HIS A CA 1
ATOM 1621 C C . HIS A 1 209 ? -0.121 6.535 -13.258 1 97.88 209 HIS A C 1
ATOM 1623 O O . HIS A 1 209 ? 0.604 5.582 -12.961 1 97.88 209 HIS A O 1
ATOM 1629 N N . GLU A 1 210 ? 0.332 7.676 -13.367 1 97.38 210 GLU A N 1
ATOM 1630 C CA . GLU A 1 210 ? 1.751 7.996 -13.492 1 97.38 210 GLU A CA 1
ATOM 1631 C C . GLU A 1 210 ? 2.557 7.391 -12.344 1 97.38 210 GLU A C 1
ATOM 1633 O O . GLU A 1 210 ? 3.561 6.715 -12.57 1 97.38 210 GLU A O 1
ATOM 1638 N N . HIS A 1 211 ? 2.113 7.598 -11.133 1 97.25 211 HIS A N 1
ATOM 1639 C CA . HIS A 1 211 ? 2.869 7.145 -9.969 1 97.25 211 HIS A CA 1
ATOM 1640 C C . HIS A 1 211 ? 2.854 5.621 -9.867 1 97.25 211 HIS A C 1
ATOM 1642 O O . HIS A 1 211 ? 3.881 5.004 -9.578 1 97.25 211 HIS A O 1
ATOM 1648 N N . LEU A 1 212 ? 1.721 4.957 -10.055 1 98.31 212 LEU A N 1
ATOM 1649 C CA . LEU A 1 212 ? 1.648 3.502 -10.023 1 98.31 212 LEU A CA 1
ATOM 1650 C C . LEU A 1 212 ? 2.488 2.889 -11.141 1 98.31 212 LEU A C 1
ATOM 1652 O O . LEU A 1 212 ? 3.148 1.867 -10.938 1 98.31 212 LEU A O 1
ATOM 1656 N N . ASN A 1 213 ? 2.436 3.539 -12.328 1 98.44 213 ASN A N 1
ATOM 1657 C CA . ASN A 1 213 ? 3.223 3.064 -13.453 1 98.44 213 ASN A CA 1
ATOM 1658 C C . ASN A 1 213 ? 4.719 3.084 -13.148 1 98.44 213 ASN A C 1
ATOM 1660 O O . ASN A 1 213 ? 5.426 2.117 -13.43 1 98.44 213 ASN A O 1
ATOM 1664 N N . ASN A 1 214 ? 5.133 4.172 -12.594 1 98.25 214 ASN A N 1
ATOM 1665 C CA . ASN A 1 214 ? 6.531 4.281 -12.188 1 98.25 214 ASN A CA 1
ATOM 1666 C C . ASN A 1 214 ? 6.902 3.227 -11.156 1 98.25 214 ASN A C 1
ATOM 1668 O O . ASN A 1 214 ? 8 2.668 -11.195 1 98.25 214 ASN A O 1
ATOM 1672 N N . THR A 1 215 ? 6.012 3.006 -10.18 1 98.62 215 THR A N 1
ATOM 1673 C CA . THR A 1 215 ? 6.25 1.984 -9.172 1 98.62 215 THR A CA 1
ATOM 1674 C C . THR A 1 215 ? 6.359 0.603 -9.805 1 98.62 215 THR A C 1
ATOM 1676 O O . THR A 1 215 ? 7.219 -0.196 -9.43 1 98.62 215 THR A O 1
ATOM 1679 N N . ALA A 1 216 ? 5.508 0.31 -10.789 1 98.69 216 ALA A N 1
ATOM 1680 C CA . ALA A 1 216 ? 5.566 -0.964 -11.5 1 98.69 216 ALA A CA 1
ATOM 1681 C C . ALA A 1 216 ? 6.922 -1.158 -12.172 1 98.69 216 ALA A C 1
ATOM 1683 O O . ALA A 1 216 ? 7.492 -2.25 -12.133 1 98.69 216 ALA A O 1
ATOM 1684 N N . HIS A 1 217 ? 7.43 -0.092 -12.789 1 98.56 217 HIS A N 1
ATOM 1685 C CA . HIS A 1 217 ? 8.742 -0.155 -13.414 1 98.56 217 HIS A CA 1
ATOM 1686 C C . HIS A 1 217 ? 9.836 -0.462 -12.391 1 98.56 217 HIS A C 1
ATOM 1688 O O . HIS A 1 217 ? 10.766 -1.223 -12.672 1 98.56 217 HIS A O 1
ATOM 1694 N N . GLN A 1 218 ? 9.695 0.111 -11.234 1 98.44 218 GLN A N 1
ATOM 1695 C CA . GLN A 1 218 ? 10.695 -0.113 -10.195 1 98.44 218 GLN A CA 1
ATOM 1696 C C . GLN A 1 218 ? 10.617 -1.538 -9.656 1 98.44 218 GLN A C 1
ATOM 1698 O O . GLN A 1 218 ? 11.641 -2.156 -9.367 1 98.44 218 GLN A O 1
ATOM 1703 N N . VAL A 1 219 ? 9.391 -2.049 -9.469 1 98.69 219 VAL A N 1
ATOM 1704 C CA . VAL A 1 219 ? 9.211 -3.436 -9.055 1 98.69 219 VAL A CA 1
ATOM 1705 C C . VAL A 1 219 ? 9.914 -4.367 -10.039 1 98.69 219 VAL A C 1
ATOM 1707 O O . VAL A 1 219 ? 10.672 -5.25 -9.641 1 98.69 219 VAL A O 1
ATOM 1710 N N . LEU A 1 220 ? 9.633 -4.152 -11.328 1 98.62 220 LEU A N 1
ATOM 1711 C CA . LEU A 1 220 ? 10.219 -5.004 -12.359 1 98.62 220 LEU A CA 1
ATOM 1712 C C . LEU A 1 220 ? 11.742 -4.926 -12.336 1 98.62 220 LEU A C 1
ATOM 1714 O O . LEU A 1 220 ? 12.422 -5.941 -12.469 1 98.62 220 LEU A O 1
ATOM 1718 N N . GLU A 1 221 ? 12.266 -3.748 -12.164 1 98.19 221 GLU A N 1
ATOM 1719 C CA . GLU A 1 221 ? 13.711 -3.572 -12.102 1 98.19 221 GLU A CA 1
ATOM 1720 C C . GLU A 1 221 ? 14.32 -4.371 -10.953 1 98.19 221 GLU A C 1
ATOM 1722 O O . GLU A 1 221 ? 15.328 -5.055 -11.133 1 98.19 221 GLU A O 1
ATOM 1727 N N . GLU A 1 222 ? 13.703 -4.238 -9.781 1 98.5 222 GLU A N 1
ATOM 1728 C CA . GLU A 1 222 ? 14.164 -5.008 -8.633 1 98.5 222 GLU A CA 1
ATOM 1729 C C . GLU A 1 222 ? 14.094 -6.508 -8.906 1 98.5 222 GLU A C 1
ATOM 1731 O O . GLU A 1 222 ? 15.023 -7.25 -8.578 1 98.5 222 GLU A O 1
ATOM 1736 N N . ALA A 1 223 ? 13.023 -6.941 -9.5 1 98.38 223 ALA A N 1
ATOM 1737 C CA . ALA A 1 223 ? 12.82 -8.359 -9.789 1 98.38 223 ALA A CA 1
ATOM 1738 C C . ALA A 1 223 ? 13.844 -8.867 -10.797 1 98.38 223 ALA A C 1
ATOM 1740 O O . ALA A 1 223 ? 14.375 -9.969 -10.656 1 98.38 223 ALA A O 1
ATOM 1741 N N . ILE A 1 224 ? 14.141 -8.086 -11.844 1 98.06 224 ILE A N 1
ATOM 1742 C CA . ILE A 1 224 ? 15.125 -8.438 -12.859 1 98.06 224 ILE A CA 1
ATOM 1743 C C . ILE A 1 224 ? 16.5 -8.57 -12.219 1 98.06 224 ILE A C 1
ATOM 1745 O O . ILE A 1 224 ? 17.25 -9.5 -12.523 1 98.06 224 ILE A O 1
ATOM 1749 N N . ASN A 1 225 ? 16.828 -7.637 -11.305 1 97.81 225 ASN A N 1
ATOM 1750 C CA . ASN A 1 225 ? 18.109 -7.711 -10.609 1 97.81 225 ASN A CA 1
ATOM 1751 C C . ASN A 1 225 ? 18.25 -9.023 -9.852 1 97.81 225 ASN A C 1
ATOM 1753 O O . ASN A 1 225 ? 19.344 -9.617 -9.836 1 97.81 225 ASN A O 1
ATOM 1757 N N . ILE A 1 226 ? 17.172 -9.422 -9.227 1 97.56 226 ILE A N 1
ATOM 1758 C CA . ILE A 1 226 ? 17.188 -10.688 -8.5 1 97.56 226 ILE A CA 1
ATOM 1759 C C . ILE A 1 226 ? 17.344 -11.844 -9.484 1 97.56 226 ILE A C 1
ATOM 1761 O O . ILE A 1 226 ? 18.109 -12.781 -9.234 1 97.56 226 ILE A O 1
ATOM 1765 N N . ALA A 1 227 ? 16.594 -11.812 -10.625 1 96.31 227 ALA A N 1
ATOM 1766 C CA . ALA A 1 227 ? 16.688 -12.859 -11.641 1 96.31 227 ALA A CA 1
ATOM 1767 C C . ALA A 1 227 ? 18.109 -12.984 -12.172 1 96.31 227 ALA A C 1
ATOM 1769 O O . ALA A 1 227 ? 18.672 -14.078 -12.234 1 96.31 227 ALA A O 1
ATOM 1770 N N . VAL A 1 228 ? 18.719 -11.844 -12.461 1 96.06 228 VAL A N 1
ATOM 1771 C CA . VAL A 1 228 ? 20.078 -11.805 -12.984 1 96.06 228 VAL A CA 1
ATOM 1772 C C . VAL A 1 228 ? 21.047 -12.359 -11.945 1 96.06 228 VAL A C 1
ATOM 1774 O O . VAL A 1 228 ? 21.906 -13.195 -12.266 1 96.06 228 VAL A O 1
ATOM 1777 N N . ALA A 1 229 ? 20.859 -11.945 -10.727 1 96.38 229 ALA A N 1
ATOM 1778 C CA . ALA A 1 229 ? 21.734 -12.406 -9.648 1 96.38 229 ALA A CA 1
ATOM 1779 C C . ALA A 1 229 ? 21.547 -13.906 -9.398 1 96.38 229 ALA A C 1
ATOM 1781 O O . ALA A 1 229 ? 22.453 -14.57 -8.898 1 96.38 229 ALA A O 1
ATOM 1782 N N . SER A 1 230 ? 20.375 -14.414 -9.773 1 92.81 230 SER A N 1
ATOM 1783 C CA . SER A 1 230 ? 20.062 -15.828 -9.609 1 92.81 230 SER A CA 1
ATOM 1784 C C . SER A 1 230 ? 20.531 -16.641 -10.812 1 92.81 230 SER A C 1
ATOM 1786 O O . SER A 1 230 ? 20.281 -17.844 -10.898 1 92.81 230 SER A O 1
ATOM 1788 N N . GLY A 1 231 ? 21.156 -15.961 -11.82 1 92.88 231 GLY A N 1
ATOM 1789 C CA . GLY A 1 231 ? 21.703 -16.656 -12.977 1 92.88 231 GLY A CA 1
ATOM 1790 C C . GLY A 1 231 ? 20.688 -16.906 -14.07 1 92.88 231 GLY A C 1
ATOM 1791 O O . GLY A 1 231 ? 20.906 -17.734 -14.953 1 92.88 231 GLY A O 1
ATOM 1792 N N . ILE A 1 232 ? 19.547 -16.281 -14 1 92.19 232 ILE A N 1
ATOM 1793 C CA . ILE A 1 232 ? 18.5 -16.438 -15.008 1 92.19 232 ILE A CA 1
ATOM 1794 C C . ILE A 1 232 ? 18.734 -15.453 -16.156 1 92.19 232 ILE A C 1
ATOM 1796 O O . ILE A 1 232 ? 18.812 -14.242 -15.93 1 92.19 232 ILE A O 1
ATOM 1800 N N . PRO A 1 233 ? 18.844 -15.969 -17.375 1 91.44 233 PRO A N 1
ATOM 1801 C CA . PRO A 1 233 ? 19 -15.047 -18.5 1 91.44 233 PRO A CA 1
ATOM 1802 C C . PRO A 1 233 ? 17.75 -14.203 -18.75 1 91.44 233 PRO A C 1
ATOM 1804 O O . PRO A 1 233 ? 16.641 -14.742 -18.781 1 91.44 233 PRO A O 1
ATOM 1807 N N . ILE A 1 234 ? 17.984 -12.945 -18.844 1 93.12 234 ILE A N 1
ATOM 1808 C CA . ILE A 1 234 ? 16.891 -12.008 -19.094 1 93.12 234 ILE A CA 1
ATOM 1809 C C . ILE A 1 234 ? 17.094 -11.336 -20.453 1 93.12 234 ILE A C 1
ATOM 1811 O O . ILE A 1 234 ? 18.172 -10.828 -20.75 1 93.12 234 ILE A O 1
ATOM 1815 N N . HIS A 1 235 ? 16.047 -11.383 -21.219 1 91.44 235 HIS A N 1
ATOM 1816 C CA . HIS A 1 235 ? 16.125 -10.711 -22.516 1 91.44 235 HIS A CA 1
ATOM 1817 C C . HIS A 1 235 ? 16.281 -9.211 -22.344 1 91.44 235 HIS A C 1
ATOM 1819 O O . HIS A 1 235 ? 15.664 -8.609 -21.453 1 91.44 235 HIS A O 1
ATOM 1825 N N . GLU A 1 236 ? 17 -8.555 -23.234 1 89.44 236 GLU A N 1
ATOM 1826 C CA . GLU A 1 236 ? 17.281 -7.125 -23.141 1 89.44 236 GLU A CA 1
ATOM 1827 C C . GLU A 1 236 ? 16 -6.301 -23.219 1 89.44 236 GLU A C 1
ATOM 1829 O O . GLU A 1 236 ? 15.914 -5.223 -22.641 1 89.44 236 GLU A O 1
ATOM 1834 N N . ASP A 1 237 ? 15.031 -6.844 -23.891 1 94.44 237 ASP A N 1
ATOM 1835 C CA . ASP A 1 237 ? 13.797 -6.094 -24.094 1 94.44 237 ASP A CA 1
ATOM 1836 C C . ASP A 1 237 ? 12.711 -6.527 -23.109 1 94.44 237 ASP A C 1
ATOM 1838 O O . ASP A 1 237 ? 11.523 -6.277 -23.344 1 94.44 237 ASP A O 1
ATOM 1842 N N . MET A 1 238 ? 13.109 -7.188 -22.062 1 94.31 238 MET A N 1
ATOM 1843 C CA . MET A 1 238 ? 12.148 -7.746 -21.125 1 94.31 238 MET A CA 1
ATOM 1844 C C . MET A 1 238 ? 11.258 -6.656 -20.547 1 94.31 238 MET A C 1
ATOM 1846 O O . MET A 1 238 ? 10.039 -6.828 -20.453 1 94.31 238 MET A O 1
ATOM 1850 N N . LYS A 1 239 ? 11.859 -5.527 -20.188 1 94.62 239 LYS A N 1
ATOM 1851 C CA . LYS A 1 239 ? 11.094 -4.434 -19.594 1 94.62 239 LYS A CA 1
ATOM 1852 C C . LYS A 1 239 ? 10.016 -3.93 -20.547 1 94.62 239 LYS A C 1
ATOM 1854 O O . LYS A 1 239 ? 8.852 -3.805 -20.172 1 94.62 239 LYS A O 1
ATOM 1859 N N . THR A 1 240 ? 10.422 -3.713 -21.75 1 95.81 240 THR A N 1
ATOM 1860 C CA . THR A 1 240 ? 9.492 -3.246 -22.766 1 95.81 240 THR A CA 1
ATOM 1861 C C . THR A 1 240 ? 8.414 -4.285 -23.031 1 95.81 240 THR A C 1
ATOM 1863 O O . THR A 1 240 ? 7.23 -3.949 -23.125 1 95.81 240 THR A O 1
ATOM 1866 N N . ARG A 1 241 ? 8.781 -5.504 -23.156 1 95.12 241 ARG A N 1
ATOM 1867 C CA . ARG A 1 241 ? 7.859 -6.59 -23.469 1 95.12 241 ARG A CA 1
ATOM 1868 C C . ARG A 1 241 ? 6.793 -6.734 -22.391 1 95.12 241 ARG A C 1
ATOM 1870 O O . ARG A 1 241 ? 5.617 -6.934 -22.688 1 95.12 241 ARG A O 1
ATOM 1877 N N . ILE A 1 242 ? 7.172 -6.633 -21.172 1 96.38 242 ILE A N 1
ATOM 1878 C CA . ILE A 1 242 ? 6.258 -6.801 -20.047 1 96.38 242 ILE A CA 1
ATOM 1879 C C . ILE A 1 242 ? 5.18 -5.723 -20.094 1 96.38 242 ILE A C 1
ATOM 1881 O O . ILE A 1 242 ? 3.994 -6.016 -19.922 1 96.38 242 ILE A O 1
ATOM 1885 N N . PHE A 1 243 ? 5.543 -4.547 -20.344 1 96.88 243 PHE A N 1
ATOM 1886 C CA . PHE A 1 243 ? 4.574 -3.457 -20.312 1 96.88 243 PHE A CA 1
ATOM 1887 C C . PHE A 1 243 ? 3.738 -3.447 -21.578 1 96.88 243 PHE A C 1
ATOM 1889 O O . PHE A 1 243 ? 2.57 -3.049 -21.562 1 96.88 243 PHE A O 1
ATOM 1896 N N . VAL A 1 244 ? 4.309 -3.92 -22.734 1 95.5 244 VAL A N 1
ATOM 1897 C CA . VAL A 1 244 ? 3.523 -4.105 -23.938 1 95.5 244 VAL A CA 1
ATOM 1898 C C . VAL A 1 244 ? 2.457 -5.176 -23.719 1 95.5 244 VAL A C 1
ATOM 1900 O O . VAL A 1 244 ? 1.293 -4.984 -24.078 1 95.5 244 VAL A O 1
ATOM 1903 N N . ASP A 1 245 ? 2.863 -6.289 -23.141 1 93.94 245 ASP A N 1
ATOM 1904 C CA . ASP A 1 245 ? 1.932 -7.363 -22.812 1 93.94 245 ASP A CA 1
ATOM 1905 C C . ASP A 1 245 ? 0.845 -6.875 -21.859 1 93.94 245 ASP A C 1
ATOM 1907 O O . ASP A 1 245 ? -0.324 -7.238 -22 1 93.94 245 ASP A O 1
ATOM 1911 N N . ALA A 1 246 ? 1.236 -6.086 -20.859 1 95 246 ALA A N 1
ATOM 1912 C CA . ALA A 1 246 ? 0.283 -5.543 -19.891 1 95 246 ALA A CA 1
ATOM 1913 C C . ALA A 1 246 ? -0.766 -4.676 -20.594 1 95 246 ALA A C 1
ATOM 1915 O O . ALA A 1 246 ? -1.938 -4.688 -20.203 1 95 246 ALA A O 1
ATOM 1916 N N . ASN A 1 247 ? -0.334 -3.939 -21.594 1 95.06 247 ASN A N 1
ATOM 1917 C CA . ASN A 1 247 ? -1.238 -3.064 -22.328 1 95.06 247 ASN A CA 1
ATOM 1918 C C . ASN A 1 247 ? -2.312 -3.861 -23.062 1 95.06 247 ASN A C 1
ATOM 1920 O O . ASN A 1 247 ? -3.389 -3.338 -23.359 1 95.06 247 ASN A O 1
ATOM 1924 N N . SER A 1 248 ? -2.062 -5.086 -23.344 1 91.56 248 SER A N 1
ATOM 1925 C CA . SER A 1 248 ? -3 -5.926 -24.078 1 91.56 248 SER A CA 1
ATOM 1926 C C . SER A 1 248 ? -4.062 -6.512 -23.156 1 91.56 248 SER A C 1
ATOM 1928 O O . SER A 1 248 ? -5.039 -7.105 -23.609 1 91.56 248 SER A O 1
ATOM 1930 N N . VAL A 1 249 ? -3.947 -6.316 -21.891 1 91.31 249 VAL A N 1
ATOM 1931 C CA . VAL A 1 249 ? -4.887 -6.895 -20.938 1 91.31 249 VAL A CA 1
ATOM 1932 C C . VAL A 1 249 ? -5.301 -5.844 -19.906 1 91.31 249 VAL A C 1
ATOM 1934 O O . VAL A 1 249 ? -5.332 -6.113 -18.703 1 91.31 249 VAL A O 1
ATOM 1937 N N . ARG A 1 250 ? -5.59 -4.703 -20.312 1 91.25 250 ARG A N 1
ATOM 1938 C CA . ARG A 1 250 ? -5.836 -3.525 -19.484 1 91.25 250 ARG A CA 1
ATOM 1939 C C . ARG A 1 250 ? -7.012 -3.754 -18.531 1 91.25 250 ARG A C 1
ATOM 1941 O O . ARG A 1 250 ? -6.988 -3.307 -17.391 1 91.25 250 ARG A O 1
ATOM 1948 N N . SER A 1 251 ? -8.078 -4.344 -18.969 1 88.25 251 SER A N 1
ATOM 1949 C CA . SER A 1 251 ? -9.297 -4.512 -18.188 1 88.25 251 SER A CA 1
ATOM 1950 C C . SER A 1 251 ? -9.18 -5.707 -17.234 1 88.25 251 SER A C 1
ATOM 1952 O O . SER A 1 251 ? -10.07 -5.938 -16.422 1 88.25 251 SER A O 1
ATOM 1954 N N . HIS A 1 252 ? -8.094 -6.312 -17.281 1 84.19 252 HIS A N 1
ATOM 1955 C CA . HIS A 1 252 ? -7.875 -7.535 -16.516 1 84.19 252 HIS A CA 1
ATOM 1956 C C . HIS A 1 252 ? -7.645 -7.227 -15.039 1 84.19 252 HIS A C 1
ATOM 1958 O O . HIS A 1 252 ? -6.887 -6.316 -14.703 1 84.19 252 HIS A O 1
ATOM 1964 N N . GLN A 1 253 ? -8.445 -7.934 -14.188 1 89.88 253 GLN A N 1
ATOM 1965 C CA . GLN A 1 253 ? -8.102 -8.023 -12.773 1 89.88 253 GLN A CA 1
ATOM 1966 C C . GLN A 1 253 ? -7.109 -9.156 -12.523 1 89.88 253 GLN A C 1
ATOM 1968 O O . GLN A 1 253 ? -7.355 -10.297 -12.914 1 89.88 253 GLN A O 1
ATOM 1973 N N . THR A 1 254 ? -6.004 -8.758 -11.93 1 93.81 254 THR A N 1
ATOM 1974 C CA . THR A 1 254 ? -5 -9.781 -11.688 1 93.81 254 THR A CA 1
ATOM 1975 C C . THR A 1 254 ? -5.551 -10.867 -10.766 1 93.81 254 THR A C 1
ATOM 1977 O O . THR A 1 254 ? -6.547 -10.656 -10.078 1 93.81 254 THR A O 1
ATOM 1980 N N . SER A 1 255 ? -4.969 -12.047 -10.852 1 90.44 255 SER A N 1
ATOM 1981 C CA . SER A 1 255 ? -5.418 -13.164 -10.031 1 90.44 255 SER A CA 1
ATOM 1982 C C . SER A 1 255 ? -5.344 -12.828 -8.547 1 90.44 255 SER A C 1
ATOM 1984 O O . SER A 1 255 ? -6.223 -13.211 -7.773 1 90.44 255 SER A O 1
ATOM 1986 N N . MET A 1 256 ? -4.363 -12.07 -8.125 1 94.31 256 MET A N 1
ATOM 1987 C CA . MET A 1 256 ? -4.223 -11.688 -6.723 1 94.31 256 MET A CA 1
ATOM 1988 C C . MET A 1 256 ? -5.309 -10.695 -6.312 1 94.31 256 MET A C 1
ATOM 1990 O O . MET A 1 256 ? -5.82 -10.758 -5.195 1 94.31 256 MET A O 1
ATOM 1994 N N . LEU A 1 257 ? -5.598 -9.766 -7.145 1 95.19 257 LEU A N 1
ATOM 1995 C CA . LEU A 1 257 ? -6.688 -8.836 -6.879 1 95.19 257 LEU A CA 1
ATOM 1996 C C . LEU A 1 257 ? -8.016 -9.578 -6.734 1 95.19 257 LEU A C 1
ATOM 1998 O O . LEU A 1 257 ? -8.797 -9.281 -5.832 1 95.19 257 LEU A O 1
ATOM 2002 N N . GLN A 1 258 ? -8.234 -10.555 -7.605 1 91.44 258 GLN A N 1
ATOM 2003 C CA . GLN A 1 258 ? -9.445 -11.367 -7.523 1 91.44 258 GLN A CA 1
ATOM 2004 C C . GLN A 1 258 ? -9.539 -12.094 -6.188 1 91.44 258 GLN A C 1
ATOM 2006 O O . GLN A 1 258 ? -10.602 -12.125 -5.562 1 91.44 258 GLN A O 1
ATOM 2011 N N . ASP A 1 259 ? -8.461 -12.68 -5.793 1 91.62 259 ASP A N 1
ATOM 2012 C CA . ASP A 1 259 ? -8.422 -13.359 -4.504 1 91.62 259 ASP A CA 1
ATOM 2013 C C . ASP A 1 259 ? -8.734 -12.398 -3.363 1 91.62 259 ASP A C 1
ATOM 2015 O O . ASP A 1 259 ? -9.508 -12.719 -2.463 1 91.62 259 ASP A O 1
ATOM 2019 N N . ARG A 1 260 ? -8.156 -11.242 -3.389 1 93.81 260 ARG A N 1
ATOM 2020 C CA . ARG A 1 260 ? -8.375 -10.234 -2.352 1 93.81 260 ARG A CA 1
ATOM 2021 C C . ARG A 1 260 ? -9.844 -9.836 -2.283 1 93.81 260 ARG A C 1
ATOM 2023 O O . ARG A 1 260 ? -10.43 -9.789 -1.201 1 93.81 260 ARG A O 1
ATOM 2030 N N . LEU A 1 261 ? -10.414 -9.578 -3.389 1 92 261 LEU A N 1
ATOM 2031 C CA . LEU A 1 261 ? -11.797 -9.117 -3.459 1 92 261 LEU A CA 1
ATOM 2032 C C . LEU A 1 261 ? -12.758 -10.203 -2.971 1 92 261 LEU A C 1
ATOM 2034 O O . LEU A 1 261 ? -13.82 -9.898 -2.424 1 92 261 LEU A O 1
ATOM 2038 N N . LYS A 1 262 ? -12.312 -11.477 -3.086 1 89.06 262 LYS A N 1
ATOM 2039 C CA . LYS A 1 262 ? -13.148 -12.602 -2.684 1 89.06 262 LYS A CA 1
ATOM 2040 C C . LYS A 1 262 ? -12.812 -13.047 -1.262 1 89.06 262 LYS A C 1
ATOM 2042 O O . LYS A 1 262 ? -13.391 -14.016 -0.76 1 89.06 262 LYS A O 1
ATOM 2047 N N . GLY A 1 263 ? -11.852 -12.414 -0.663 1 90.5 263 GLY A N 1
ATOM 2048 C CA . GLY A 1 263 ? -11.461 -12.758 0.693 1 90.5 263 GLY A CA 1
ATOM 2049 C C . GLY A 1 263 ? -10.688 -14.062 0.776 1 90.5 263 GLY A C 1
ATOM 2050 O O . GLY A 1 263 ? -10.719 -14.742 1.805 1 90.5 263 GLY A O 1
ATOM 2051 N N . LYS A 1 264 ? -10.07 -14.469 -0.265 1 88.5 264 LYS A N 1
ATOM 2052 C CA . LYS A 1 264 ? -9.273 -15.688 -0.322 1 88.5 264 LYS A CA 1
ATOM 2053 C C . LYS A 1 264 ? -7.801 -15.398 -0.057 1 88.5 264 LYS A C 1
ATOM 2055 O O . LYS A 1 264 ? -7.34 -14.273 -0.271 1 88.5 264 LYS A O 1
ATOM 2060 N N . PRO A 1 265 ? -7.105 -16.406 0.414 1 90.56 265 PRO A N 1
ATOM 2061 C CA . PRO A 1 265 ? -5.668 -16.203 0.587 1 90.56 265 PRO A CA 1
ATOM 2062 C C . PRO A 1 265 ? -4.961 -15.852 -0.717 1 90.56 265 PRO A C 1
ATOM 2064 O O . PRO A 1 265 ? -5.285 -16.406 -1.772 1 90.56 265 PRO A O 1
ATOM 2067 N N . MET A 1 266 ? -4.016 -14.906 -0.589 1 93.88 266 MET A N 1
ATOM 2068 C CA . MET A 1 266 ? -3.232 -14.461 -1.741 1 93.88 266 MET A CA 1
ATOM 2069 C C . MET A 1 266 ? -1.88 -15.164 -1.778 1 93.88 266 MET A C 1
ATOM 2071 O O . MET A 1 266 ? -1.393 -15.641 -0.75 1 93.88 266 MET A O 1
ATOM 2075 N N . GLU A 1 267 ? -1.313 -15.219 -2.92 1 93.5 267 GLU A N 1
ATOM 2076 C CA . GLU A 1 267 ? -0.002 -15.836 -3.082 1 93.5 267 GLU A CA 1
ATOM 2077 C C . GLU A 1 267 ? 1.118 -14.836 -2.803 1 93.5 267 GLU A C 1
ATOM 2079 O O . GLU A 1 267 ? 2.057 -14.711 -3.594 1 93.5 267 GLU A O 1
ATOM 2084 N N . ILE A 1 268 ? 1.091 -14.234 -1.698 1 95.75 268 ILE A N 1
ATOM 2085 C CA . ILE A 1 268 ? 2 -13.156 -1.316 1 95.75 268 ILE A CA 1
ATOM 2086 C C . ILE A 1 268 ? 3.42 -13.703 -1.183 1 95.75 268 ILE A C 1
ATOM 2088 O O . ILE A 1 268 ? 4.371 -13.102 -1.684 1 95.75 268 ILE A O 1
ATOM 2092 N N . GLN A 1 269 ? 3.588 -14.859 -0.602 1 93.5 269 GLN A N 1
ATOM 2093 C CA . GLN A 1 269 ? 4.898 -15.438 -0.326 1 93.5 269 GLN A CA 1
ATOM 2094 C C . GLN A 1 269 ? 5.59 -15.875 -1.614 1 93.5 269 GLN A C 1
ATOM 2096 O O . GLN A 1 269 ? 6.793 -15.664 -1.779 1 93.5 269 GLN A O 1
ATOM 2101 N N . SER A 1 270 ? 4.84 -16.391 -2.508 1 92.31 270 SER A N 1
ATOM 2102 C CA . SER A 1 270 ? 5.422 -16.922 -3.734 1 92.31 270 SER A CA 1
ATOM 2103 C C . SER A 1 270 ? 5.766 -15.805 -4.711 1 92.31 270 SER A C 1
ATOM 2105 O O . SER A 1 270 ? 6.691 -15.938 -5.516 1 92.31 270 SER A O 1
ATOM 2107 N N . LEU A 1 271 ? 5.035 -14.688 -4.629 1 93.56 271 LEU A N 1
ATOM 2108 C CA . LEU A 1 271 ? 5.27 -13.617 -5.586 1 93.56 271 LEU A CA 1
ATOM 2109 C C . LEU A 1 271 ? 6.172 -12.539 -4.988 1 93.56 271 LEU A C 1
ATOM 2111 O O . LEU A 1 271 ? 7.219 -12.219 -5.555 1 93.56 271 LEU A O 1
ATOM 2115 N N . CYS A 1 272 ? 5.859 -12.047 -3.795 1 95.75 272 CYS A N 1
ATOM 2116 C CA . CYS A 1 272 ? 6.664 -11.008 -3.16 1 95.75 272 CYS A CA 1
ATOM 2117 C C . CYS A 1 272 ? 7.707 -11.625 -2.23 1 95.75 272 CYS A C 1
ATOM 2119 O O . CYS A 1 272 ? 8.883 -11.258 -2.283 1 95.75 272 CYS A O 1
ATOM 2121 N N . GLY A 1 273 ? 7.223 -12.539 -1.425 1 95.94 273 GLY A N 1
ATOM 2122 C CA . GLY A 1 273 ? 8.094 -13.133 -0.424 1 95.94 273 GLY A CA 1
ATOM 2123 C C . GLY A 1 273 ? 9.312 -13.812 -1.021 1 95.94 273 GLY A C 1
ATOM 2124 O O . GLY A 1 273 ? 10.406 -13.734 -0.457 1 95.94 273 GLY A O 1
ATOM 2125 N N . PHE A 1 274 ? 9.133 -14.445 -2.113 1 95.75 274 PHE A N 1
ATOM 2126 C CA . PHE A 1 274 ? 10.227 -15.094 -2.82 1 95.75 274 PHE A CA 1
ATOM 2127 C C . PHE A 1 274 ? 11.336 -14.094 -3.129 1 95.75 274 PHE A C 1
ATOM 2129 O O . PHE A 1 274 ? 12.508 -14.352 -2.857 1 95.75 274 PHE A O 1
ATOM 2136 N N . PHE A 1 275 ? 11.031 -12.922 -3.672 1 97.69 275 PHE A N 1
ATOM 2137 C CA . PHE A 1 275 ? 12.016 -11.922 -4.07 1 97.69 275 PHE A CA 1
ATOM 2138 C C . PHE A 1 275 ? 12.664 -11.281 -2.846 1 97.69 275 PHE A C 1
ATOM 2140 O O . PHE A 1 275 ? 13.844 -10.93 -2.875 1 97.69 275 PHE A O 1
ATOM 2147 N N . VAL A 1 276 ? 11.875 -11.109 -1.753 1 97.38 276 VAL A N 1
ATOM 2148 C CA . VAL A 1 276 ? 12.43 -10.57 -0.513 1 97.38 276 VAL A CA 1
ATOM 2149 C C . VAL A 1 276 ? 13.477 -11.531 0.046 1 97.38 276 VAL A C 1
ATOM 2151 O O . VAL A 1 276 ? 14.586 -11.117 0.393 1 97.38 276 VAL A O 1
ATOM 2154 N N . ARG A 1 277 ? 13.125 -12.805 0.073 1 96 277 ARG A N 1
ATOM 2155 C CA . ARG A 1 277 ? 14.047 -13.812 0.576 1 96 277 ARG A CA 1
ATOM 2156 C C . ARG A 1 277 ? 15.289 -13.914 -0.307 1 96 277 ARG A C 1
ATOM 2158 O O . ARG A 1 277 ? 16.406 -13.945 0.195 1 96 277 ARG A O 1
ATOM 2165 N N . LYS A 1 278 ? 15.102 -14.008 -1.589 1 96.25 278 LYS A N 1
ATOM 2166 C CA . LYS A 1 278 ? 16.219 -14.102 -2.521 1 96.25 278 LYS A CA 1
ATOM 2167 C C . LYS A 1 278 ? 17.109 -12.859 -2.447 1 96.25 278 LYS A C 1
ATOM 2169 O O . LYS A 1 278 ? 18.328 -12.953 -2.582 1 96.25 278 LYS A O 1
ATOM 2174 N N . GLY A 1 279 ? 16.438 -11.703 -2.344 1 97.31 279 GLY A N 1
ATOM 2175 C CA . GLY A 1 279 ? 17.203 -10.477 -2.168 1 97.31 279 GLY A CA 1
ATOM 2176 C C . GLY A 1 279 ? 18.141 -10.523 -0.978 1 97.31 279 GLY A C 1
ATOM 2177 O O . GLY A 1 279 ? 19.297 -10.102 -1.071 1 97.31 279 GLY A O 1
ATOM 2178 N N . GLN A 1 280 ? 17.641 -11.023 0.121 1 96.56 280 GLN A N 1
ATOM 2179 C CA . GLN A 1 280 ? 18.469 -11.172 1.317 1 96.56 280 GLN A CA 1
ATOM 2180 C C . GLN A 1 280 ? 19.609 -12.148 1.075 1 96.56 280 GLN A C 1
ATOM 2182 O O . GLN A 1 280 ? 20.75 -11.867 1.434 1 96.56 280 GLN A O 1
ATOM 2187 N N . GLU A 1 281 ? 19.312 -13.266 0.459 1 96.31 281 GLU A N 1
ATOM 2188 C CA . GLU A 1 281 ? 20.297 -14.312 0.181 1 96.31 281 GLU A CA 1
ATOM 2189 C C . GLU A 1 281 ? 21.391 -13.797 -0.745 1 96.31 281 GLU A C 1
ATOM 2191 O O . GLU A 1 281 ? 22.562 -14.125 -0.561 1 96.31 281 GLU A O 1
ATOM 2196 N N . LEU A 1 282 ? 21.016 -13.039 -1.7 1 97.38 282 LEU A N 1
ATOM 2197 C CA . LEU A 1 282 ? 21.938 -12.617 -2.752 1 97.38 282 LEU A CA 1
ATOM 2198 C C . LEU A 1 282 ? 22.484 -11.219 -2.467 1 97.38 282 LEU A C 1
ATOM 2200 O O . LEU A 1 282 ? 23.281 -10.695 -3.246 1 97.38 282 LEU A O 1
ATOM 2204 N N . GLU A 1 283 ? 22.031 -10.594 -1.316 1 97.25 283 GLU A N 1
ATOM 2205 C CA . GLU A 1 283 ? 22.422 -9.242 -0.923 1 97.25 283 GLU A CA 1
ATOM 2206 C C . GLU A 1 283 ? 22.062 -8.227 -2.004 1 97.25 283 GLU A C 1
ATOM 2208 O O . GLU A 1 283 ? 22.906 -7.418 -2.404 1 97.25 283 GLU A O 1
ATOM 2213 N N . VAL A 1 284 ? 20.953 -8.398 -2.609 1 97.25 284 VAL A N 1
ATOM 2214 C CA . VAL A 1 284 ? 20.359 -7.457 -3.559 1 97.25 284 VAL A CA 1
ATOM 2215 C C . VAL A 1 284 ? 19.141 -6.789 -2.936 1 97.25 284 VAL A C 1
ATOM 2217 O O . VAL A 1 284 ? 18.188 -7.469 -2.555 1 97.25 284 VAL A O 1
ATOM 2220 N N . ASP A 1 285 ? 19.141 -5.465 -2.777 1 96.19 285 ASP A N 1
ATOM 2221 C CA . ASP A 1 285 ? 18.047 -4.746 -2.113 1 96.19 285 ASP A CA 1
ATOM 2222 C C . ASP A 1 285 ? 16.812 -4.66 -3.012 1 96.19 285 ASP A C 1
ATOM 2224 O O . ASP A 1 285 ? 16.938 -4.41 -4.211 1 96.19 285 ASP A O 1
ATOM 2228 N N . VAL A 1 286 ? 15.688 -4.957 -2.461 1 98.25 286 VAL A N 1
ATOM 2229 C CA . VAL A 1 286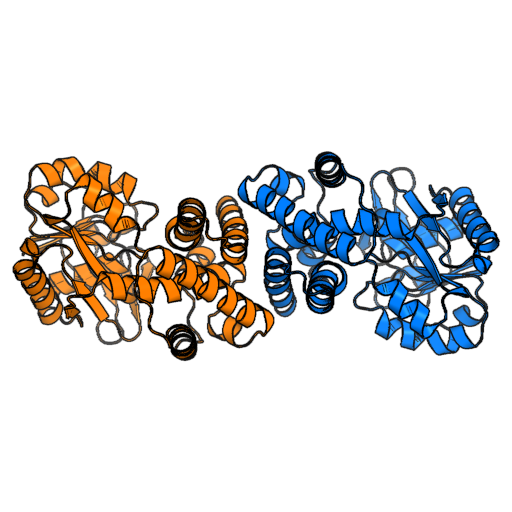 ? 14.43 -4.848 -3.182 1 98.25 286 VAL A CA 1
ATOM 2230 C C . VAL A 1 286 ? 13.422 -4.047 -2.35 1 98.25 286 VAL A C 1
ATOM 2232 O O . VAL A 1 286 ? 12.336 -4.531 -2.043 1 98.25 286 VAL A O 1
ATOM 2235 N N . PRO A 1 287 ? 13.719 -2.775 -2.074 1 98.38 287 PRO A N 1
ATOM 2236 C CA . PRO A 1 287 ? 12.914 -1.99 -1.136 1 98.38 287 PRO A CA 1
ATOM 2237 C C . PRO A 1 287 ? 11.469 -1.815 -1.599 1 98.38 287 PRO A C 1
ATOM 2239 O O . PRO A 1 287 ? 10.555 -1.776 -0.773 1 98.38 287 PRO A O 1
ATOM 2242 N N . VAL A 1 288 ? 11.227 -1.67 -2.879 1 98.69 288 VAL A N 1
ATOM 2243 C CA . VAL A 1 288 ? 9.883 -1.45 -3.395 1 98.69 288 VAL A CA 1
ATOM 2244 C C . VAL A 1 288 ? 9.047 -2.715 -3.213 1 98.69 288 VAL A C 1
ATOM 2246 O O . VAL A 1 288 ? 7.941 -2.664 -2.67 1 98.69 288 VAL A O 1
ATOM 2249 N N . ILE A 1 289 ? 9.602 -3.855 -3.586 1 98.75 289 ILE A N 1
ATOM 2250 C CA . ILE A 1 289 ? 8.914 -5.133 -3.43 1 98.75 289 ILE A CA 1
ATOM 2251 C C . ILE A 1 289 ? 8.656 -5.402 -1.947 1 98.75 289 ILE A C 1
ATOM 2253 O O . ILE A 1 289 ? 7.582 -5.867 -1.569 1 98.75 289 ILE A O 1
ATOM 2257 N N . LYS A 1 290 ? 9.656 -5.137 -1.132 1 98.38 290 LYS A N 1
ATOM 2258 C CA . LYS A 1 290 ? 9.531 -5.352 0.306 1 98.38 290 LYS A CA 1
ATOM 2259 C C . LYS A 1 290 ? 8.414 -4.5 0.896 1 98.38 290 LYS A C 1
ATOM 2261 O O . LYS A 1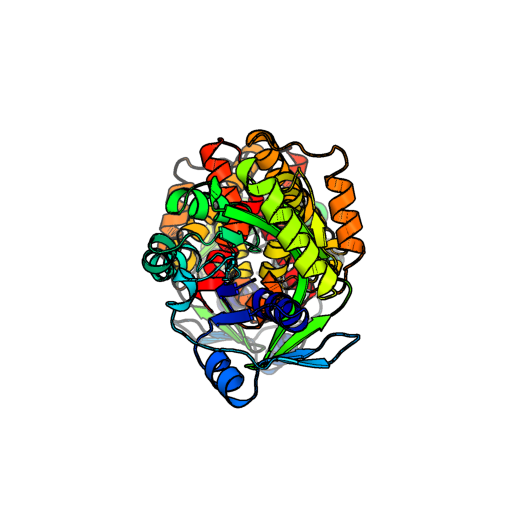 290 ? 7.695 -4.949 1.792 1 98.38 290 LYS A O 1
ATOM 2266 N N . THR A 1 291 ? 8.289 -3.271 0.474 1 98.69 291 THR A N 1
ATOM 2267 C CA . THR A 1 291 ? 7.242 -2.379 0.957 1 98.69 291 THR A CA 1
ATOM 2268 C C . THR A 1 291 ? 5.863 -2.928 0.604 1 98.69 291 THR A C 1
ATOM 2270 O O . THR A 1 291 ? 4.973 -2.977 1.457 1 98.69 291 THR A O 1
ATOM 2273 N N . ILE A 1 292 ? 5.684 -3.311 -0.627 1 98.69 292 ILE A N 1
ATOM 2274 C CA . ILE A 1 292 ? 4.41 -3.855 -1.086 1 98.69 292 ILE A CA 1
ATOM 2275 C C . ILE A 1 292 ? 4.113 -5.164 -0.352 1 98.69 292 ILE A C 1
ATOM 2277 O O . ILE A 1 292 ? 2.979 -5.402 0.068 1 98.69 292 ILE A O 1
ATOM 2281 N N . TYR A 1 293 ? 5.176 -5.984 -0.186 1 98.38 293 TYR A N 1
ATOM 2282 C CA . TYR A 1 293 ? 5.062 -7.223 0.577 1 98.38 293 TYR A CA 1
ATOM 2283 C C . TYR A 1 293 ? 4.543 -6.953 1.983 1 98.38 293 TYR A C 1
ATOM 2285 O O . TYR A 1 293 ? 3.635 -7.637 2.459 1 98.38 293 TYR A O 1
ATOM 2293 N N . SER A 1 294 ? 5.086 -5.984 2.629 1 98.31 294 SER A N 1
ATOM 2294 C CA . SER A 1 294 ? 4.727 -5.598 3.988 1 98.31 294 SER A CA 1
ATOM 2295 C C . SER A 1 294 ? 3.252 -5.234 4.09 1 98.31 294 SER A C 1
ATOM 2297 O O . SER A 1 294 ? 2.553 -5.691 4.996 1 98.31 294 SER A O 1
ATOM 2299 N N . LEU A 1 295 ? 2.789 -4.438 3.191 1 98.44 295 LEU A N 1
ATOM 2300 C CA . LEU A 1 295 ? 1.404 -3.98 3.182 1 98.44 295 LEU A CA 1
ATOM 2301 C C . LEU A 1 295 ? 0.449 -5.148 2.955 1 98.44 295 LEU A C 1
ATOM 2303 O O . LEU A 1 295 ? -0.548 -5.285 3.666 1 98.44 295 LEU A O 1
ATOM 2307 N N . LEU A 1 296 ? 0.776 -6.004 2.016 1 98 296 LEU A N 1
ATOM 2308 C CA . LEU A 1 296 ? -0.084 -7.133 1.687 1 98 296 LEU A CA 1
ATOM 2309 C C . LEU A 1 296 ? -0.125 -8.141 2.834 1 98 296 LEU A C 1
ATOM 2311 O O . LEU A 1 296 ? -1.173 -8.727 3.115 1 98 296 LEU A O 1
ATOM 2315 N N . ALA A 1 297 ? 1.059 -8.414 3.406 1 97.12 297 ALA A N 1
ATOM 2316 C CA . ALA A 1 297 ? 1.115 -9.32 4.551 1 97.12 297 ALA A CA 1
ATOM 2317 C C . ALA A 1 297 ? 0.187 -8.852 5.668 1 97.12 297 ALA A C 1
ATOM 2319 O O . ALA A 1 297 ? -0.488 -9.672 6.305 1 97.12 297 ALA A O 1
ATOM 2320 N N . PHE A 1 298 ? 0.089 -7.555 5.938 1 97.75 298 PHE A N 1
ATOM 2321 C CA . PHE A 1 298 ? -0.784 -7.008 6.969 1 97.75 298 PHE A CA 1
ATOM 2322 C C . PHE A 1 298 ? -2.246 -7.102 6.547 1 97.75 298 PHE A C 1
ATOM 2324 O O . PHE A 1 298 ? -3.1 -7.508 7.34 1 97.75 298 PHE A O 1
ATOM 2331 N N . ILE A 1 299 ? -2.561 -6.711 5.293 1 94.94 299 ILE A N 1
ATOM 2332 C CA . ILE A 1 299 ? -3.916 -6.742 4.754 1 94.94 299 ILE A CA 1
ATOM 2333 C C . ILE A 1 299 ? -4.488 -8.156 4.879 1 94.94 299 ILE A C 1
ATOM 2335 O O . ILE A 1 299 ? -5.66 -8.328 5.219 1 94.94 299 ILE A O 1
ATOM 2339 N N . GLU A 1 300 ? -3.658 -9.102 4.621 1 93.12 300 GLU A N 1
ATOM 2340 C CA . GLU A 1 300 ? -4.109 -10.484 4.656 1 93.12 300 GLU A CA 1
ATOM 2341 C C . GLU A 1 300 ? -4.516 -10.898 6.07 1 93.12 300 GLU A C 1
ATOM 2343 O O . GLU A 1 300 ? -5.41 -11.727 6.246 1 93.12 300 GLU A O 1
ATOM 2348 N N . THR A 1 301 ? -3.877 -10.359 7.105 1 92 301 THR A N 1
ATOM 2349 C CA . THR A 1 301 ? -4.211 -10.695 8.484 1 92 301 THR A CA 1
ATOM 2350 C C . THR A 1 301 ? -5.594 -10.156 8.852 1 92 301 THR A C 1
ATOM 2352 O O . THR A 1 301 ? -6.215 -10.633 9.805 1 92 301 THR A O 1
ATOM 2355 N N . ARG A 1 302 ? -6.117 -9.141 8.133 1 86.81 302 ARG A N 1
ATOM 2356 C CA . ARG A 1 302 ? -7.383 -8.492 8.469 1 86.81 302 ARG A CA 1
ATOM 2357 C C . ARG A 1 302 ? -8.539 -9.117 7.699 1 86.81 302 ARG A C 1
ATOM 2359 O O . ARG A 1 302 ? -9.703 -8.867 8.008 1 86.81 302 ARG A O 1
ATOM 2366 N N . GLY A 1 303 ? -8.297 -10.055 6.812 1 75.06 303 GLY A N 1
ATOM 2367 C CA . GLY A 1 303 ? -9.336 -10.703 6.023 1 75.06 303 GLY A CA 1
ATOM 2368 C C . GLY A 1 303 ? -9.836 -9.844 4.879 1 75.06 303 GLY A C 1
ATOM 2369 O O . GLY A 1 303 ? -9.867 -8.617 4.984 1 75.06 303 GLY A O 1
ATOM 2370 N N . MET B 1 1 ? -5.406 41.469 20.953 1 96.5 1 MET B N 1
ATOM 2371 C CA . MET B 1 1 ? -5.027 41.562 19.547 1 96.5 1 MET B CA 1
ATOM 2372 C C . MET B 1 1 ? -6.223 41.312 18.641 1 96.5 1 MET B C 1
ATOM 2374 O O . MET B 1 1 ? -7.219 40.719 19.078 1 96.5 1 MET B O 1
ATOM 2378 N N . LYS B 1 2 ? -6.102 41.844 17.438 1 98.5 2 LYS B N 1
ATOM 2379 C CA . LYS B 1 2 ? -7.027 41.469 16.375 1 98.5 2 LYS B CA 1
ATOM 2380 C C . LYS B 1 2 ? -6.488 40.281 15.578 1 98.5 2 LYS B C 1
ATOM 2382 O O . LYS B 1 2 ? -5.457 40.375 14.914 1 98.5 2 LYS B O 1
ATOM 2387 N N . ILE B 1 3 ? -7.262 39.156 15.672 1 98.69 3 ILE B N 1
ATOM 2388 C CA . ILE B 1 3 ? -6.789 37.906 15.094 1 98.69 3 ILE B CA 1
ATOM 2389 C C . ILE B 1 3 ? -7.793 37.406 14.055 1 98.69 3 ILE B C 1
ATOM 2391 O O . ILE B 1 3 ? -9.008 37.469 14.281 1 98.69 3 ILE B O 1
ATOM 2395 N N . VAL B 1 4 ? -7.297 36.969 12.898 1 98.81 4 VAL B N 1
ATOM 2396 C CA . VAL B 1 4 ? -8.141 36.312 11.898 1 98.81 4 VAL B CA 1
ATOM 2397 C C . VAL B 1 4 ? -7.684 34.875 11.703 1 98.81 4 VAL B C 1
ATOM 2399 O O . VAL B 1 4 ? -6.52 34.625 11.383 1 98.81 4 VAL B O 1
ATOM 2402 N N . VAL B 1 5 ? -8.586 33.969 11.93 1 98.81 5 VAL B N 1
ATOM 2403 C CA . VAL B 1 5 ? -8.32 32.531 11.703 1 98.81 5 VAL B CA 1
ATOM 2404 C C . VAL B 1 5 ? -8.68 32.188 10.266 1 98.81 5 VAL B C 1
ATOM 2406 O O . VAL B 1 5 ? -9.852 32.188 9.891 1 98.81 5 VAL B O 1
ATOM 2409 N N . VAL B 1 6 ? -7.664 31.891 9.516 1 98.5 6 VAL B N 1
ATOM 2410 C CA . VAL B 1 6 ? -7.879 31.438 8.148 1 98.5 6 VAL B CA 1
ATOM 2411 C C . VAL B 1 6 ? -7.859 29.906 8.102 1 98.5 6 VAL B C 1
ATOM 2413 O O . VAL B 1 6 ? -6.793 29.297 8.141 1 98.5 6 VAL B O 1
ATOM 2416 N N . GLY B 1 7 ? -9 29.328 7.953 1 96.75 7 GLY B N 1
ATOM 2417 C CA . GLY B 1 7 ? -9.172 27.891 8.094 1 96.75 7 GLY B CA 1
ATOM 2418 C C . GLY B 1 7 ? -9.695 27.469 9.461 1 96.75 7 GLY B C 1
ATOM 2419 O O . GLY B 1 7 ? -8.938 27 10.305 1 96.75 7 GLY B O 1
ATOM 2420 N N . THR B 1 8 ? -10.984 27.594 9.594 1 97 8 THR B N 1
ATOM 2421 C CA . THR B 1 8 ? -11.602 27.281 10.875 1 97 8 THR B CA 1
ATOM 2422 C C . THR B 1 8 ? -12.008 25.812 10.938 1 97 8 THR B C 1
ATOM 2424 O O . THR B 1 8 ? -13.188 25.5 11.109 1 97 8 THR B O 1
ATOM 2427 N N . GLY B 1 9 ? -11.039 24.969 10.844 1 94.94 9 GLY B N 1
ATOM 2428 C CA . GLY B 1 9 ? -11.234 23.547 11.094 1 94.94 9 GLY B CA 1
ATOM 2429 C C . GLY B 1 9 ? -10.938 23.156 12.523 1 94.94 9 GLY B C 1
ATOM 2430 O O . GLY B 1 9 ? -11.219 23.906 13.461 1 94.94 9 GLY B O 1
ATOM 2431 N N . ALA B 1 10 ? -10.445 21.953 12.68 1 94.12 10 ALA B N 1
ATOM 2432 C CA . ALA B 1 10 ? -10.156 21.438 14.016 1 94.12 10 ALA B CA 1
ATOM 2433 C C . ALA B 1 10 ? -9.094 22.281 14.711 1 94.12 10 ALA B C 1
ATOM 2435 O O . ALA B 1 10 ? -9.273 22.672 15.867 1 94.12 10 ALA B O 1
ATOM 2436 N N . ILE B 1 11 ? -8.016 22.578 13.977 1 95.94 11 ILE B N 1
ATOM 2437 C CA . ILE B 1 11 ? -6.887 23.297 14.547 1 95.94 11 ILE B CA 1
ATOM 2438 C C . ILE B 1 11 ? -7.242 24.766 14.711 1 95.94 11 ILE B C 1
ATOM 2440 O O . ILE B 1 11 ? -7.129 25.328 15.805 1 95.94 11 ILE B O 1
ATOM 2444 N N . GLY B 1 12 ? -7.75 25.344 13.672 1 97.81 12 GLY B N 1
ATOM 2445 C CA . GLY B 1 12 ? -8.109 26.75 13.711 1 97.81 12 GLY B CA 1
ATOM 2446 C C . GLY B 1 12 ? -9.234 27.047 14.68 1 97.81 12 GLY B C 1
ATOM 2447 O O . GLY B 1 12 ? -9.219 28.078 15.359 1 97.81 12 GLY B O 1
ATOM 2448 N N . GLY B 1 13 ? -10.203 26.188 14.672 1 97.75 13 GLY B N 1
ATOM 2449 C CA . GLY B 1 13 ? -11.297 26.344 15.617 1 97.75 13 GLY B CA 1
ATOM 2450 C C . GLY B 1 13 ? -10.852 26.25 17.062 1 97.75 13 GLY B C 1
ATOM 2451 O O . GLY B 1 13 ? -11.297 27.031 17.906 1 97.75 13 GLY B O 1
ATOM 2452 N N . TYR B 1 14 ? -10.008 25.312 17.312 1 97.06 14 TYR B N 1
ATOM 2453 C CA . TYR B 1 14 ? -9.547 25.109 18.672 1 97.06 14 TYR B CA 1
ATOM 2454 C C . TYR B 1 14 ? -8.719 26.297 19.156 1 97.06 14 TYR B C 1
ATOM 2456 O O . TYR B 1 14 ? -9.078 26.938 20.141 1 97.06 14 TYR B O 1
ATOM 2464 N N . PHE B 1 15 ? -7.707 26.625 18.453 1 97.88 15 PHE B N 1
ATOM 2465 C CA . PHE B 1 15 ? -6.801 27.672 18.906 1 97.88 15 PHE B CA 1
ATOM 2466 C C . PHE B 1 15 ? -7.465 29.047 18.797 1 97.88 15 PHE B C 1
ATOM 2468 O O . PHE B 1 15 ? -7.273 29.906 19.672 1 97.88 15 PHE B O 1
ATOM 2475 N N . GLY B 1 16 ? -8.227 29.25 17.734 1 98.25 16 GLY B N 1
ATOM 2476 C CA . GLY B 1 16 ? -8.992 30.484 17.625 1 98.25 16 GLY B CA 1
ATOM 2477 C C . GLY B 1 16 ? -9.992 30.672 18.75 1 98.25 16 GLY B C 1
ATOM 2478 O O . GLY B 1 16 ? -10.156 31.766 19.266 1 98.25 16 GLY B O 1
ATOM 2479 N N . GLY B 1 17 ? -10.656 29.625 19.078 1 97.69 17 GLY B N 1
ATOM 2480 C CA . GLY B 1 17 ? -11.609 29.672 20.172 1 97.69 17 GLY B CA 1
ATOM 2481 C C . GLY B 1 17 ? -10.984 30.016 21.5 1 97.69 17 GLY B C 1
ATOM 2482 O O . GLY B 1 17 ? -11.531 30.812 22.266 1 97.69 17 GLY B O 1
ATOM 2483 N N . TYR B 1 18 ? -9.898 29.453 21.797 1 96.88 18 TYR B N 1
ATOM 2484 C CA . TYR B 1 18 ? -9.203 29.75 23.047 1 96.88 18 TYR B CA 1
ATOM 2485 C C . TYR B 1 18 ? -8.695 31.188 23.062 1 96.88 18 TYR B C 1
ATOM 2487 O O . TYR B 1 18 ? -8.797 31.875 24.078 1 96.88 18 TYR B O 1
ATOM 2495 N N . LEU B 1 19 ? -8.156 31.594 21.953 1 98.19 19 LEU B N 1
ATOM 2496 C CA . LEU B 1 19 ? -7.68 32.969 21.891 1 98.19 19 LEU B CA 1
ATOM 2497 C C . LEU B 1 19 ? -8.828 33.938 22.094 1 98.19 19 LEU B C 1
ATOM 2499 O O . LEU B 1 19 ? -8.648 35 22.719 1 98.19 19 LEU B O 1
ATOM 2503 N N . HIS B 1 20 ? -9.961 33.562 21.547 1 98.38 20 HIS B N 1
ATOM 2504 C CA . HIS B 1 20 ? -11.156 34.375 21.781 1 98.38 20 HIS B CA 1
ATOM 2505 C C . HIS B 1 20 ? -11.531 34.375 23.25 1 98.38 20 HIS B C 1
ATOM 2507 O O . HIS B 1 20 ? -11.828 35.438 23.812 1 98.38 20 HIS B O 1
ATOM 2513 N N . LYS B 1 21 ? -11.492 33.281 23.812 1 96 21 LYS B N 1
ATOM 2514 C CA . LYS B 1 21 ? -11.781 33.156 25.234 1 96 21 LYS B CA 1
ATOM 2515 C C . LYS B 1 21 ? -10.828 34 26.062 1 96 21 LYS B C 1
ATOM 2517 O O . LYS B 1 21 ? -11.219 34.562 27.094 1 96 21 LYS B O 1
ATOM 2522 N N . GLY B 1 22 ? -9.641 34.125 25.672 1 96.88 22 GLY B N 1
ATOM 2523 C CA . GLY B 1 22 ? -8.625 34.875 26.359 1 96.88 22 GLY B CA 1
ATOM 2524 C C . GLY B 1 22 ? -8.797 36.375 26.172 1 96.88 22 GLY B C 1
ATOM 2525 O O . GLY B 1 22 ? -8.008 37.156 26.703 1 96.88 22 GLY B O 1
ATOM 2526 N N . GLY B 1 23 ? -9.781 36.812 25.391 1 97.5 23 GLY B N 1
ATOM 2527 C CA . GLY B 1 23 ? -10.109 38.219 25.328 1 97.5 23 GLY B CA 1
ATOM 2528 C C . GLY B 1 23 ? -9.664 38.875 24.031 1 97.5 23 GLY B C 1
ATOM 2529 O O . GLY B 1 23 ? -9.859 40.062 23.844 1 97.5 23 GLY B O 1
ATOM 2530 N N . ASN B 1 24 ? -9.117 38.125 23.141 1 98.25 24 ASN B N 1
ATOM 2531 C CA . ASN B 1 24 ? -8.727 38.656 21.844 1 98.25 24 ASN B CA 1
ATOM 2532 C C . ASN B 1 24 ? -9.922 38.844 20.922 1 98.25 24 ASN B C 1
ATOM 2534 O O . ASN B 1 24 ? -10.938 38.156 21.078 1 98.25 24 ASN B O 1
ATOM 2538 N N . GLU B 1 25 ? -9.852 39.781 20.047 1 98.44 25 GLU B N 1
ATOM 2539 C CA . GLU B 1 25 ? -10.844 39.906 18.984 1 98.44 25 GLU B CA 1
ATOM 2540 C C . GLU B 1 25 ? -10.539 38.969 17.828 1 98.44 25 GLU B C 1
ATOM 2542 O O . GLU B 1 25 ? -9.617 39.188 17.047 1 98.44 25 GLU B O 1
ATOM 2547 N N . VAL B 1 26 ? -11.367 37.938 17.75 1 98.75 26 VAL B N 1
ATOM 2548 C CA . VAL B 1 26 ? -11.055 36.875 16.781 1 98.75 26 VAL B CA 1
ATOM 2549 C C . VAL B 1 26 ? -12.148 36.812 15.719 1 98.75 26 VAL B C 1
ATOM 2551 O O . VAL B 1 26 ? -13.336 36.75 16.047 1 98.75 26 VAL B O 1
ATOM 2554 N N . THR B 1 27 ? -11.781 36.875 14.453 1 98.75 27 THR B N 1
ATOM 2555 C CA . THR B 1 27 ? -12.648 36.562 13.312 1 98.75 27 THR B CA 1
ATOM 2556 C C . THR B 1 27 ? -12.312 35.219 12.711 1 98.75 27 THR B C 1
ATOM 2558 O O . THR B 1 27 ? -11.141 34.906 12.453 1 98.75 27 THR B O 1
ATOM 2561 N N . PHE B 1 28 ? -13.352 34.406 12.492 1 98.75 28 PHE B N 1
ATOM 2562 C CA . PHE B 1 28 ? -13.172 33.062 11.961 1 98.75 28 PHE B CA 1
ATOM 2563 C C . PHE B 1 28 ? -13.609 33 10.5 1 98.75 28 PHE B C 1
ATOM 2565 O O . PHE B 1 28 ? -14.773 33.25 10.18 1 98.75 28 PHE B O 1
ATOM 2572 N N . ILE B 1 29 ? -12.656 32.625 9.656 1 98.62 29 ILE B N 1
ATOM 2573 C CA . ILE B 1 29 ? -12.984 32.438 8.25 1 98.62 29 ILE B CA 1
ATOM 2574 C C . ILE B 1 29 ? -13.328 30.969 7.996 1 98.62 29 ILE B C 1
ATOM 2576 O O . ILE B 1 29 ? -12.523 30.078 8.297 1 98.62 29 ILE B O 1
ATOM 2580 N N . ALA B 1 30 ? -14.43 30.688 7.547 1 97.12 30 ALA B N 1
ATOM 2581 C CA . ALA B 1 30 ? -14.922 29.344 7.25 1 97.12 30 ALA B CA 1
ATOM 2582 C C . ALA B 1 30 ? -15.844 29.359 6.031 1 97.12 30 ALA B C 1
ATOM 2584 O O . ALA B 1 30 ? -16.031 30.391 5.402 1 97.12 30 ALA B O 1
ATOM 2585 N N . ARG B 1 31 ? -16.297 28.25 5.582 1 94 31 ARG B N 1
ATOM 2586 C CA . ARG B 1 31 ? -17.172 28.109 4.426 1 94 31 ARG B CA 1
ATOM 2587 C C . ARG B 1 31 ? -18.188 26.984 4.629 1 94 31 ARG B C 1
ATOM 2589 O O . ARG B 1 31 ? -18.109 26.266 5.621 1 94 31 ARG B O 1
ATOM 2596 N N . GLY B 1 32 ? -19.156 27.016 3.842 1 95.38 32 GLY B N 1
ATOM 2597 C CA . GLY B 1 32 ? -20.094 25.922 3.744 1 95.38 32 GLY B CA 1
ATOM 2598 C C . GLY B 1 32 ? -20.969 25.766 4.973 1 95.38 32 GLY B C 1
ATOM 2599 O O . GLY B 1 32 ? -21.344 26.766 5.605 1 95.38 32 GLY B O 1
ATOM 2600 N N . GLN B 1 33 ? -21.328 24.516 5.188 1 96.25 33 GLN B N 1
ATOM 2601 C CA . GLN B 1 33 ? -22.234 24.219 6.297 1 96.25 33 GLN B CA 1
ATOM 2602 C C . GLN B 1 33 ? -21.594 24.594 7.637 1 96.25 33 GLN B C 1
ATOM 2604 O O . GLN B 1 33 ? -22.281 25 8.562 1 96.25 33 GLN B O 1
ATOM 2609 N N . HIS B 1 34 ? -20.359 24.406 7.691 1 96.62 34 HIS B N 1
ATOM 2610 C CA . HIS B 1 34 ? -19.641 24.766 8.906 1 96.62 34 HIS B CA 1
ATOM 2611 C C . HIS B 1 34 ? -19.812 26.234 9.242 1 96.62 34 HIS B C 1
ATOM 2613 O O . HIS B 1 34 ? -20.125 26.578 10.391 1 96.62 34 HIS B O 1
ATOM 2619 N N . LEU B 1 35 ? -19.703 27.094 8.289 1 97.56 35 LEU B N 1
ATOM 2620 C CA . LEU B 1 35 ? -19.891 28.531 8.469 1 97.56 35 LEU B CA 1
ATOM 2621 C C . LEU B 1 35 ? -21.344 28.844 8.852 1 97.56 35 LEU B C 1
ATOM 2623 O O . LEU B 1 35 ? -21.578 29.609 9.781 1 97.56 35 LEU B O 1
ATOM 2627 N N . SER B 1 36 ? -22.219 28.172 8.156 1 98.06 36 SER B N 1
ATOM 2628 C CA . SER B 1 36 ? -23.625 28.438 8.398 1 98.06 36 SER B CA 1
ATOM 2629 C C . SER B 1 36 ? -24.016 28.125 9.844 1 98.06 36 SER B C 1
ATOM 2631 O O . SER B 1 36 ? -24.688 28.922 10.5 1 98.06 36 SER B O 1
ATOM 2633 N N . VAL B 1 37 ? -23.531 27.047 10.305 1 98.12 37 VAL B N 1
ATOM 2634 C CA . VAL B 1 37 ? -23.859 26.625 11.656 1 98.12 37 VAL B CA 1
ATOM 2635 C C . VAL B 1 37 ? -23.203 27.547 12.672 1 98.12 37 VAL B C 1
ATOM 2637 O O . VAL B 1 37 ? -23.828 27.938 13.664 1 98.12 37 VAL B O 1
ATOM 2640 N N . MET B 1 38 ? -22 27.922 12.43 1 98.31 38 MET B N 1
ATOM 2641 C CA . MET B 1 38 ? -21.281 28.781 13.359 1 98.31 38 MET B CA 1
ATOM 2642 C C . MET B 1 38 ? -21.906 30.156 13.438 1 98.31 38 MET B C 1
ATOM 2644 O O . MET B 1 38 ? -21.953 30.781 14.5 1 98.31 38 MET B O 1
ATOM 2648 N N . LYS B 1 39 ? -22.453 30.672 12.352 1 98 39 LYS B N 1
ATOM 2649 C CA . LYS B 1 39 ? -23.125 31.969 12.336 1 98 39 LYS B CA 1
ATOM 2650 C C . LYS B 1 39 ? -24.391 31.938 13.18 1 98 39 LYS B C 1
ATOM 2652 O O . LYS B 1 39 ? -24.719 32.938 13.844 1 98 39 LYS B O 1
ATOM 2657 N N . GLU B 1 40 ? -24.984 30.844 13.203 1 97.75 40 GLU B N 1
ATOM 2658 C CA . GLU B 1 40 ? -26.266 30.719 13.875 1 97.75 40 GLU B CA 1
ATOM 2659 C C . GLU B 1 40 ? -26.078 30.359 15.352 1 97.75 40 GLU B C 1
ATOM 2661 O O . GLU B 1 40 ? -26.781 30.891 16.219 1 97.75 40 GLU B O 1
ATOM 2666 N N . GLN B 1 41 ? -25.172 29.453 15.617 1 97.94 41 GLN B N 1
ATOM 2667 C CA . GLN B 1 41 ? -25.156 28.844 16.938 1 97.94 41 GLN B CA 1
ATOM 2668 C C . GLN B 1 41 ? -23.812 29.094 17.641 1 97.94 41 GLN B C 1
ATOM 2670 O O . GLN B 1 41 ? -23.672 28.812 18.828 1 97.94 41 GLN B O 1
ATOM 2675 N N . GLY B 1 42 ? -22.906 29.672 16.891 1 98.25 42 GLY B N 1
ATOM 2676 C CA . GLY B 1 42 ? -21.547 29.766 17.422 1 98.25 42 GLY B CA 1
ATOM 2677 C C . GLY B 1 42 ? -20.734 28.516 17.203 1 98.25 42 GLY B C 1
ATOM 2678 O O . GLY B 1 42 ? -21.219 27.547 16.641 1 98.25 42 GLY B O 1
ATOM 2679 N N . LEU B 1 43 ? -19.484 28.625 17.594 1 98.56 43 LEU B N 1
ATOM 2680 C CA . LEU B 1 43 ? -18.578 27.484 17.531 1 98.56 43 LEU B CA 1
ATOM 2681 C C . LEU B 1 43 ? -18.547 26.75 18.859 1 98.56 43 LEU B C 1
ATOM 2683 O O . LEU B 1 43 ? -18.094 27.297 19.875 1 98.56 43 LEU B O 1
ATOM 2687 N N . LYS B 1 44 ? -19 25.516 18.875 1 98.44 44 LYS B N 1
ATOM 2688 C CA . LYS B 1 44 ? -18.938 24.688 20.078 1 98.44 44 LYS B CA 1
ATOM 2689 C C . LYS B 1 44 ? -17.578 24.016 20.219 1 98.44 44 LYS B C 1
ATOM 2691 O O . LYS B 1 44 ? -17.125 23.328 19.297 1 98.44 44 LYS B O 1
ATOM 2696 N N . LEU B 1 45 ? -16.922 24.297 21.312 1 97.69 45 LEU B N 1
ATOM 2697 C CA . LEU B 1 45 ? -15.656 23.641 21.609 1 97.69 45 LEU B CA 1
ATOM 2698 C C . LEU B 1 45 ? -15.812 22.703 22.812 1 97.69 45 LEU B C 1
ATOM 2700 O O . LEU B 1 45 ? -16.25 23.125 23.875 1 97.69 45 LEU B O 1
ATOM 2704 N N . SER B 1 46 ? -15.492 21.438 22.547 1 97.19 46 SER B N 1
ATOM 2705 C CA . SER B 1 46 ? -15.555 20.438 23.594 1 97.19 46 SER B CA 1
ATOM 2706 C C . SER B 1 46 ? -14.18 19.844 23.875 1 97.19 46 SER B C 1
ATOM 2708 O O . SER B 1 46 ? -13.57 19.25 22.984 1 97.19 46 SER B O 1
ATOM 2710 N N . THR B 1 47 ? -13.703 20.062 25.062 1 92.94 47 THR B N 1
ATOM 2711 C CA . THR B 1 47 ? -12.492 19.406 25.547 1 92.94 47 THR B CA 1
ATOM 2712 C C . THR B 1 47 ? -12.797 18.484 26.719 1 92.94 47 THR B C 1
ATOM 2714 O O . THR B 1 47 ? -13.953 18.359 27.125 1 92.94 47 THR B O 1
ATOM 2717 N N . GLU B 1 48 ? -11.836 17.719 27.156 1 86.31 48 GLU B N 1
ATOM 2718 C CA . GLU B 1 48 ? -12.055 16.828 28.281 1 86.31 48 GLU B CA 1
ATOM 2719 C C . GLU B 1 48 ? -12.438 17.594 29.547 1 86.31 48 GLU B C 1
ATOM 2721 O O . GLU B 1 48 ? -13.156 17.094 30.406 1 86.31 48 GLU B O 1
ATOM 2726 N N . LEU B 1 49 ? -12.039 18.766 29.594 1 83.06 49 LEU B N 1
ATOM 2727 C CA . LEU B 1 49 ? -12.188 19.547 30.812 1 83.06 49 LEU B CA 1
ATOM 2728 C C . LEU B 1 49 ? -13.352 20.531 30.703 1 83.06 49 LEU B C 1
ATOM 2730 O O . LEU B 1 49 ? -13.969 20.891 31.703 1 83.06 49 LEU B O 1
ATOM 2734 N N . ASN B 1 50 ? -13.531 21.031 29.531 1 87.56 50 ASN B N 1
ATOM 2735 C CA . ASN B 1 50 ? -14.477 22.125 29.391 1 87.56 50 ASN B CA 1
ATOM 2736 C C . ASN B 1 50 ? -15.266 22.031 28.094 1 87.56 50 ASN B C 1
ATOM 2738 O O . ASN B 1 50 ? -14.836 21.375 27.141 1 87.56 50 ASN B O 1
ATOM 2742 N N . GLU B 1 51 ? -16.453 22.594 28.125 1 95.75 51 GLU B N 1
ATOM 2743 C CA . GLU B 1 51 ? -17.281 22.797 26.938 1 95.75 51 GLU B CA 1
ATOM 2744 C C . GLU B 1 51 ? -17.906 24.188 26.922 1 95.75 51 GLU B C 1
ATOM 2746 O O . GLU B 1 51 ? -18.469 24.625 27.938 1 95.75 51 GLU B O 1
ATOM 2751 N N . TRP B 1 52 ? -17.719 24.922 25.875 1 96.94 52 TRP B N 1
ATOM 2752 C CA . TRP B 1 52 ? -18.344 26.234 25.781 1 96.94 52 TRP B CA 1
ATOM 2753 C C . TRP B 1 52 ? -18.594 26.609 24.328 1 96.94 52 TRP B C 1
ATOM 2755 O O . TRP B 1 52 ? -18.14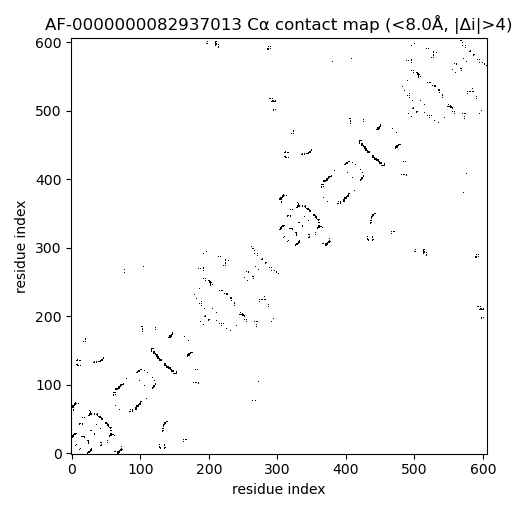1 25.922 23.406 1 96.94 52 TRP B O 1
ATOM 2765 N N . ILE B 1 53 ? -19.359 27.641 24.109 1 98.25 53 ILE B N 1
ATOM 2766 C CA . ILE B 1 53 ? -19.688 28.125 22.781 1 98.25 53 ILE B CA 1
ATOM 2767 C C . ILE B 1 53 ? -18.984 29.469 22.531 1 98.25 53 ILE B C 1
ATOM 2769 O O . ILE B 1 53 ? -19.078 30.375 23.344 1 98.25 53 ILE B O 1
ATOM 2773 N N . VAL B 1 54 ? -18.312 29.531 21.484 1 98 54 VAL B N 1
ATOM 2774 C CA . VAL B 1 54 ? -17.641 30.75 21.062 1 98 54 VAL B CA 1
ATOM 2775 C C . VAL B 1 54 ? -18.594 31.594 20.219 1 98 54 VAL B C 1
ATOM 2777 O O . VAL B 1 54 ? -19.094 31.125 19.188 1 98 54 VAL B O 1
ATOM 2780 N N . HIS B 1 55 ? -18.859 32.75 20.703 1 97.81 55 HIS B N 1
ATOM 2781 C CA . HIS B 1 55 ? -19.609 33.719 19.922 1 97.81 55 HIS B CA 1
ATOM 2782 C C . HIS B 1 55 ? -18.688 34.812 19.375 1 97.81 55 HIS B C 1
ATOM 2784 O O . HIS B 1 55 ? -18.297 35.719 20.094 1 97.81 55 HIS B O 1
ATOM 2790 N N . ALA B 1 56 ? -18.422 34.719 18.156 1 97.88 56 ALA B N 1
ATOM 2791 C CA . ALA B 1 56 ? -17.5 35.625 17.484 1 97.88 56 ALA B CA 1
ATOM 2792 C C . ALA B 1 56 ? -17.969 35.906 16.062 1 97.88 56 ALA B C 1
ATOM 2794 O O . ALA B 1 56 ? -19.109 35.594 15.703 1 97.88 56 ALA B O 1
ATOM 2795 N N . THR B 1 57 ? -17.203 36.656 15.336 1 98.06 57 THR B N 1
ATOM 2796 C CA . THR B 1 57 ? -17.5 36.906 13.93 1 98.06 57 THR B CA 1
ATOM 2797 C C . THR B 1 57 ? -17.094 35.688 13.078 1 98.06 57 THR B C 1
ATOM 2799 O O . THR B 1 57 ? -15.945 35.281 13.102 1 98.06 57 THR B O 1
ATOM 2802 N N . PHE B 1 58 ? -18.062 35.125 12.414 1 98.56 58 PHE B N 1
ATOM 2803 C CA . PHE B 1 58 ? -17.844 34.062 11.438 1 98.56 58 PHE B CA 1
ATOM 2804 C C . PHE B 1 58 ? -18.172 34.562 10.031 1 98.56 58 PHE B C 1
ATOM 2806 O O . PHE B 1 58 ? -19.25 35.094 9.797 1 98.56 58 PHE B O 1
ATOM 2813 N N . THR B 1 59 ? -17.234 34.375 9.07 1 98.44 59 THR B N 1
ATOM 2814 C CA . THR B 1 59 ? -17.469 34.906 7.746 1 98.44 59 THR B CA 1
ATOM 2815 C C . THR B 1 59 ? -16.672 34.156 6.691 1 98.44 59 THR B C 1
ATOM 2817 O O . THR B 1 59 ? -15.828 33.312 7.031 1 98.44 59 THR B O 1
ATOM 2820 N N . ASP B 1 60 ? -17.047 34.281 5.43 1 97.81 60 ASP B N 1
ATOM 2821 C CA . ASP B 1 60 ? -16.266 33.719 4.32 1 97.81 60 ASP B CA 1
ATOM 2822 C C . ASP B 1 60 ? -15.508 34.844 3.59 1 97.81 60 ASP B C 1
ATOM 2824 O O . ASP B 1 60 ? -14.875 34.594 2.561 1 97.81 60 ASP B O 1
ATOM 2828 N N . GLN B 1 61 ? -15.586 35.969 4.18 1 97.5 61 GLN B N 1
ATOM 2829 C CA . GLN B 1 61 ? -14.891 37.125 3.615 1 97.5 61 GLN B CA 1
ATOM 2830 C C . GLN B 1 61 ? -13.547 37.344 4.309 1 97.5 61 GLN B C 1
ATOM 2832 O O . GLN B 1 61 ? -13.391 37.031 5.488 1 97.5 61 GLN B O 1
ATOM 2837 N N . TYR B 1 62 ? -12.625 37.969 3.547 1 97.94 62 TYR B N 1
ATOM 2838 C CA . TYR B 1 62 ? -11.266 38.094 4.051 1 97.94 62 TYR B CA 1
ATOM 2839 C C . TYR B 1 62 ? -10.93 39.531 4.422 1 97.94 62 TYR B C 1
ATOM 2841 O O . TYR B 1 62 ? -9.797 39.812 4.809 1 97.94 62 TYR B O 1
ATOM 2849 N N . ASP B 1 63 ? -11.836 40.375 4.453 1 96.88 63 ASP B N 1
ATOM 2850 C CA . ASP B 1 63 ? -11.617 41.812 4.582 1 96.88 63 ASP B CA 1
ATOM 2851 C C . ASP B 1 63 ? -10.977 42.156 5.922 1 96.88 63 ASP B C 1
ATOM 2853 O O . ASP B 1 63 ? -10.172 43.094 6.012 1 96.88 63 ASP B O 1
ATOM 2857 N N . ASP B 1 64 ? -11.305 41.438 6.906 1 96.75 64 ASP B N 1
ATOM 2858 C CA . ASP B 1 64 ? -10.836 41.75 8.25 1 96.75 64 ASP B CA 1
ATOM 2859 C C . ASP B 1 64 ? -9.336 41.531 8.383 1 96.75 64 ASP B C 1
ATOM 2861 O O . ASP B 1 64 ? -8.711 41.969 9.344 1 96.75 64 ASP B O 1
ATOM 2865 N N . ILE B 1 65 ? -8.75 40.875 7.43 1 97.88 65 ILE B N 1
ATOM 2866 C CA . ILE B 1 65 ? -7.32 40.594 7.461 1 97.88 65 ILE B CA 1
ATOM 2867 C C . ILE B 1 65 ? -6.535 41.906 7.367 1 97.88 65 ILE B C 1
ATOM 2869 O O . ILE B 1 65 ? -5.48 42.062 7.984 1 97.88 65 ILE B O 1
ATOM 2873 N N . SER B 1 66 ? -7.078 42.875 6.688 1 97.75 66 SER B N 1
ATOM 2874 C CA . SER B 1 66 ? -6.375 44.156 6.453 1 97.75 66 SER B CA 1
ATOM 2875 C C . SER B 1 66 ? -6.129 44.906 7.758 1 97.75 66 SER B C 1
ATOM 2877 O O . SER B 1 66 ? -5.172 45.656 7.867 1 97.75 66 SER B O 1
ATOM 2879 N N . ASP B 1 67 ? -6.918 44.625 8.734 1 97.56 67 ASP B N 1
ATOM 2880 C CA . ASP B 1 67 ? -6.805 45.344 10.008 1 97.56 67 ASP B CA 1
ATOM 2881 C C . ASP B 1 67 ? -6.324 44.406 11.109 1 97.56 67 ASP B C 1
ATOM 2883 O O . ASP B 1 67 ? -6.316 44.75 12.289 1 97.56 67 ASP B O 1
ATOM 2887 N N . ALA B 1 68 ? -5.906 43.219 10.805 1 98.56 68 ALA B N 1
ATOM 2888 C CA . ALA B 1 68 ? -5.527 42.219 11.797 1 98.56 68 ALA B CA 1
ATOM 2889 C C . ALA B 1 68 ? -4.086 42.406 12.25 1 98.56 68 ALA B C 1
ATOM 2891 O O . ALA B 1 68 ? -3.268 42.969 11.516 1 98.56 68 ALA B O 1
ATOM 2892 N N . ASP B 1 69 ? -3.834 42.031 13.492 1 98.38 69 ASP B N 1
ATOM 2893 C CA . ASP B 1 69 ? -2.461 41.906 13.969 1 98.38 69 ASP B CA 1
ATOM 2894 C C . ASP B 1 69 ? -1.839 40.594 13.562 1 98.38 69 ASP B C 1
ATOM 2896 O O . ASP B 1 69 ? -0.658 40.531 13.219 1 98.38 69 ASP B O 1
ATOM 2900 N N . LEU B 1 70 ? -2.658 39.562 13.617 1 98.62 70 LEU B N 1
ATOM 2901 C CA . LEU B 1 70 ? -2.197 38.188 13.414 1 98.62 70 LEU B CA 1
ATOM 2902 C C . LEU B 1 70 ? -3.188 37.375 12.57 1 98.62 70 LEU B C 1
ATOM 2904 O O . LEU B 1 70 ? -4.398 37.469 12.797 1 98.62 70 LEU B O 1
ATOM 2908 N N . VAL B 1 71 ? -2.672 36.75 11.594 1 98.75 71 VAL B N 1
ATOM 2909 C CA . VAL B 1 71 ? -3.424 35.75 10.859 1 98.75 71 VAL B CA 1
ATOM 2910 C C . VAL B 1 71 ? -2.996 34.344 11.305 1 98.75 71 VAL B C 1
ATOM 2912 O O . VAL B 1 71 ? -1.834 33.969 11.141 1 98.75 71 VAL B O 1
ATOM 2915 N N . LEU B 1 72 ? -3.881 33.625 11.945 1 98.62 72 LEU B N 1
ATOM 2916 C CA . LEU B 1 72 ? -3.666 32.219 12.234 1 98.62 72 LEU B CA 1
ATOM 2917 C C . LEU B 1 72 ? -3.994 31.359 11.016 1 98.62 72 LEU B C 1
ATOM 2919 O O . LEU B 1 72 ? -5.168 31.156 10.695 1 98.62 72 LEU B O 1
ATOM 2923 N N . PHE B 1 73 ? -2.947 30.844 10.383 1 98.44 73 PHE B N 1
ATOM 2924 C CA . PHE B 1 73 ? -3.09 30.125 9.117 1 98.44 73 PHE B CA 1
ATOM 2925 C C . PHE B 1 73 ? -3.139 28.625 9.344 1 98.44 73 PHE B C 1
ATOM 2927 O O . PHE B 1 73 ? -2.104 27.984 9.555 1 98.44 73 PHE B O 1
ATOM 2934 N N . THR B 1 74 ? -4.383 28.062 9.227 1 97.56 74 THR B N 1
ATOM 2935 C CA . THR B 1 74 ? -4.562 26.688 9.656 1 97.56 74 THR B CA 1
ATOM 2936 C C . THR B 1 74 ? -5.328 25.891 8.609 1 97.56 74 THR B C 1
ATOM 2938 O O . THR B 1 74 ? -6.02 24.922 8.93 1 97.56 74 THR B O 1
ATOM 2941 N N . VAL B 1 75 ? -5.227 26.328 7.34 1 95.25 75 VAL B N 1
ATOM 2942 C CA . VAL B 1 75 ? -5.84 25.531 6.277 1 95.25 75 VAL B CA 1
ATOM 2943 C C . VAL B 1 75 ? -5.004 24.281 6.016 1 95.25 75 VAL B C 1
ATOM 2945 O O . VAL B 1 75 ? -3.826 24.234 6.379 1 95.25 75 VAL B O 1
ATOM 2948 N N . LYS B 1 76 ? -5.605 23.312 5.426 1 89.94 76 LYS B N 1
ATOM 2949 C CA . LYS B 1 76 ? -4.855 22.125 5.016 1 89.94 76 LYS B CA 1
ATOM 2950 C C . LYS B 1 76 ? -3.781 22.484 3.99 1 89.94 76 LYS B C 1
ATOM 2952 O O . LYS B 1 76 ? -4 23.344 3.131 1 89.94 76 LYS B O 1
ATOM 2957 N N . SER B 1 77 ? -2.746 21.734 4.055 1 89.06 77 SER B N 1
ATOM 2958 C CA . SER B 1 77 ? -1.607 22.047 3.195 1 89.06 77 SER B CA 1
ATOM 2959 C C . SER B 1 77 ? -1.999 22.016 1.723 1 89.06 77 SER B C 1
ATOM 2961 O O . SER B 1 77 ? -1.413 22.719 0.902 1 89.06 77 SER B O 1
ATOM 2963 N N . THR B 1 78 ? -3.008 21.234 1.374 1 86.81 78 THR B N 1
ATOM 2964 C CA . THR B 1 78 ? -3.471 21.125 -0.006 1 86.81 78 THR B CA 1
ATOM 2965 C C . THR B 1 78 ? -4.109 22.422 -0.468 1 86.81 78 THR B C 1
ATOM 2967 O O . THR B 1 78 ? -4.258 22.656 -1.669 1 86.81 78 THR B O 1
ATOM 2970 N N . GLU B 1 79 ? -4.41 23.328 0.471 1 91.62 79 GLU B N 1
ATOM 2971 C CA . GLU B 1 79 ? -5.148 24.547 0.153 1 91.62 79 GLU B CA 1
ATOM 2972 C C . GLU B 1 79 ? -4.281 25.781 0.35 1 91.62 79 GLU B C 1
ATOM 2974 O O . GLU B 1 79 ? -4.758 26.906 0.19 1 91.62 79 GLU B O 1
ATOM 2979 N N . THR B 1 80 ? -3.021 25.531 0.661 1 94.81 80 THR B N 1
ATOM 2980 C CA . THR B 1 80 ? -2.143 26.641 1.011 1 94.81 80 THR B CA 1
ATOM 2981 C C . THR B 1 80 ? -2.062 27.656 -0.131 1 94.81 80 THR B C 1
ATOM 2983 O O . THR B 1 80 ? -2.369 28.828 0.054 1 94.81 80 THR B O 1
ATOM 2986 N N . LYS B 1 81 ? -1.826 27.266 -1.339 1 94.5 81 LYS B N 1
ATOM 2987 C CA . LYS B 1 81 ? -1.598 28.156 -2.467 1 94.5 81 LYS B CA 1
ATOM 2988 C C . LYS B 1 81 ? -2.879 28.906 -2.85 1 94.5 81 LYS B C 1
ATOM 2990 O O . LYS B 1 81 ? -2.863 30.109 -3.051 1 94.5 81 LYS B O 1
ATOM 2995 N N . SER B 1 82 ? -3.951 28.141 -2.92 1 95.81 82 SER B N 1
ATOM 2996 C CA . SER B 1 82 ? -5.219 28.766 -3.295 1 95.81 82 SER B CA 1
ATOM 2997 C C . SER B 1 82 ? -5.672 29.781 -2.244 1 95.81 82 SER B C 1
ATOM 2999 O O . SER B 1 82 ? -6.219 30.828 -2.582 1 95.81 82 SER B O 1
ATOM 3001 N N . THR B 1 83 ? -5.441 29.484 -1.021 1 97.31 83 THR B N 1
ATOM 3002 C CA . THR B 1 83 ? -5.832 30.375 0.064 1 97.31 83 THR B CA 1
ATOM 3003 C C . THR B 1 83 ? -4.965 31.641 0.066 1 97.31 83 THR B C 1
ATOM 3005 O O . THR B 1 83 ? -5.465 32.75 0.297 1 97.31 83 THR B O 1
ATOM 3008 N N . ILE B 1 84 ? -3.736 31.469 -0.201 1 97.44 84 ILE B N 1
ATOM 3009 C CA . ILE B 1 84 ? -2.814 32.594 -0.258 1 97.44 84 ILE B CA 1
ATOM 3010 C C . ILE B 1 84 ? -3.287 33.594 -1.311 1 97.44 84 ILE B C 1
ATOM 3012 O O . ILE B 1 84 ? -3.291 34.812 -1.069 1 97.44 84 ILE B O 1
ATOM 3016 N N . GLN B 1 85 ? -3.707 33.094 -2.412 1 96.75 85 GLN B N 1
ATOM 3017 C CA . GLN B 1 85 ? -4.188 33.969 -3.484 1 96.75 85 GLN B CA 1
ATOM 3018 C C . GLN B 1 85 ? -5.391 34.781 -3.031 1 96.75 85 GLN B C 1
ATOM 3020 O O . GLN B 1 85 ? -5.551 35.938 -3.428 1 96.75 85 GLN B O 1
ATOM 3025 N N . LYS B 1 86 ? -6.156 34.188 -2.238 1 97.5 86 LYS B N 1
ATOM 3026 C CA . LYS B 1 86 ? -7.379 34.844 -1.775 1 97.5 86 LYS B CA 1
ATOM 3027 C C . LYS B 1 86 ? -7.066 35.906 -0.726 1 97.5 86 LYS B C 1
ATOM 3029 O O . LYS B 1 86 ? -7.727 36.938 -0.678 1 97.5 86 LYS B O 1
ATOM 3034 N N . ILE B 1 87 ? -6.113 35.719 0.07 1 98.06 87 ILE B N 1
ATOM 3035 C CA . ILE B 1 87 ? -5.926 36.594 1.204 1 98.06 87 ILE B CA 1
ATOM 3036 C C . ILE B 1 87 ? -4.887 37.656 0.854 1 98.06 87 ILE B C 1
ATOM 3038 O O . ILE B 1 87 ? -4.766 38.688 1.552 1 98.06 87 ILE B O 1
ATOM 3042 N N . LYS B 1 88 ? -4.113 37.469 -0.154 1 97.75 88 LYS B N 1
ATOM 3043 C CA . LYS B 1 88 ? -2.967 38.312 -0.493 1 97.75 88 LYS B CA 1
ATOM 3044 C C . LYS B 1 88 ? -3.367 39.781 -0.598 1 97.75 88 LYS B C 1
ATOM 3046 O O . LYS B 1 88 ? -2.691 40.656 -0.052 1 97.75 88 LYS B O 1
ATOM 3051 N N . PRO B 1 89 ? -4.492 40.125 -1.315 1 97.75 89 PRO B N 1
ATOM 3052 C CA . PRO B 1 89 ? -4.848 41.531 -1.423 1 97.75 89 PRO B CA 1
ATOM 3053 C C . PRO B 1 89 ? -5.055 42.188 -0.063 1 97.75 89 PRO B C 1
ATOM 3055 O O . PRO B 1 89 ? -4.727 43.375 0.112 1 97.75 89 PRO B O 1
ATOM 3058 N N . TYR B 1 90 ? -5.57 41.531 0.832 1 98 90 TYR B N 1
ATOM 3059 C CA . TYR B 1 90 ? -5.859 42.062 2.156 1 98 90 TYR B CA 1
ATOM 3060 C C . TYR B 1 90 ? -4.602 42.094 3.016 1 98 90 TYR B C 1
ATOM 3062 O O . TYR B 1 90 ? -4.414 43 3.816 1 98 90 TYR B O 1
ATOM 3070 N N . MET B 1 91 ? -3.799 41.094 2.889 1 97.81 91 MET B N 1
ATOM 3071 C CA . MET B 1 91 ? -2.502 41.094 3.561 1 97.81 91 MET B CA 1
ATOM 3072 C C . MET B 1 91 ? -1.653 42.281 3.109 1 97.81 91 MET B C 1
ATOM 3074 O O . MET B 1 91 ? -0.98 42.906 3.924 1 97.81 91 MET B O 1
ATOM 3078 N N . ASP B 1 92 ? -1.714 42.531 1.819 1 96.44 92 ASP B N 1
ATOM 3079 C CA . ASP B 1 92 ? -0.911 43.625 1.239 1 96.44 92 ASP B CA 1
ATOM 3080 C C . ASP B 1 92 ? -1.364 44.969 1.754 1 96.44 92 ASP B C 1
ATOM 3082 O O . ASP B 1 92 ? -0.566 45.906 1.831 1 96.44 92 ASP B O 1
ATOM 3086 N N . GLN B 1 93 ? -2.562 45.062 2.092 1 96.44 93 GLN B N 1
ATOM 3087 C CA . GLN B 1 93 ? -3.139 46.312 2.561 1 96.44 93 GLN B CA 1
ATOM 3088 C C . GLN B 1 93 ? -2.852 46.531 4.043 1 96.44 93 GLN B C 1
ATOM 3090 O O . GLN B 1 93 ? -3.012 47.625 4.555 1 96.44 93 GLN B O 1
ATOM 3095 N N . GLY B 1 94 ? -2.404 45.438 4.68 1 95.56 94 GLY B N 1
ATOM 3096 C CA . GLY B 1 94 ? -2.197 45.531 6.117 1 95.56 94 GLY B CA 1
ATOM 3097 C C . GLY B 1 94 ? -0.783 45.188 6.535 1 95.56 94 GLY B C 1
ATOM 3098 O O . GLY B 1 94 ? 0.132 45.156 5.711 1 95.56 94 GLY B O 1
ATOM 3099 N N . THR B 1 95 ? -0.65 45.031 7.863 1 95.94 95 THR B N 1
ATOM 3100 C CA . THR B 1 95 ? 0.668 44.719 8.414 1 95.94 95 THR B CA 1
ATOM 3101 C C . THR B 1 95 ? 0.641 43.438 9.219 1 95.94 95 THR B C 1
ATOM 3103 O O . THR B 1 95 ? 1.536 43.188 10.031 1 95.94 95 THR B O 1
ATOM 3106 N N . ALA B 1 96 ? -0.41 42.719 9.008 1 97.44 96 ALA B N 1
ATOM 3107 C CA . ALA B 1 96 ? -0.595 41.5 9.797 1 97.44 96 ALA B CA 1
ATOM 3108 C C . ALA B 1 96 ? 0.567 40.531 9.594 1 97.44 96 ALA B C 1
ATOM 3110 O O . ALA B 1 96 ? 1.155 40.5 8.516 1 97.44 96 ALA B O 1
ATOM 3111 N N . ARG B 1 97 ? 0.941 39.75 10.633 1 97.94 97 ARG B N 1
ATOM 3112 C CA . ARG B 1 97 ? 1.844 38.625 10.516 1 97.94 97 ARG B CA 1
ATOM 3113 C C . ARG B 1 97 ? 1.066 37.312 10.469 1 97.94 97 ARG B C 1
ATOM 3115 O O . ARG B 1 97 ? -0.086 37.25 10.906 1 97.94 97 ARG B O 1
ATOM 3122 N N . ILE B 1 98 ? 1.714 36.344 9.898 1 98.38 98 ILE B N 1
ATOM 3123 C CA . ILE B 1 98 ? 1.072 35.062 9.742 1 98.38 98 ILE B CA 1
ATOM 3124 C C . ILE B 1 98 ? 1.743 34.031 10.656 1 98.38 98 ILE B C 1
ATOM 3126 O O . ILE B 1 98 ? 2.971 33.906 10.664 1 98.38 98 ILE B O 1
ATOM 3130 N N . LEU B 1 99 ? 0.954 33.344 11.461 1 98.62 99 LEU B N 1
ATOM 3131 C CA . LEU B 1 99 ? 1.399 32.156 12.172 1 98.62 99 LEU B CA 1
ATOM 3132 C C . LEU B 1 99 ? 0.79 30.906 11.562 1 98.62 99 LEU B C 1
ATOM 3134 O O . LEU B 1 99 ? -0.411 30.672 11.703 1 98.62 99 LEU B O 1
ATOM 3138 N N . THR B 1 100 ? 1.617 30.109 10.875 1 98.31 100 THR B N 1
ATOM 3139 C CA . THR B 1 100 ? 1.112 28.859 10.32 1 98.31 100 THR B CA 1
ATOM 3140 C C . THR B 1 100 ? 1.282 27.719 11.32 1 98.31 100 THR B C 1
ATOM 3142 O O . THR B 1 100 ? 2.318 27.625 11.977 1 98.31 100 THR B O 1
ATOM 3145 N N . LEU B 1 101 ? 0.233 26.938 11.461 1 97.31 101 LEU B N 1
ATOM 3146 C CA . LEU B 1 101 ? 0.259 25.75 12.312 1 97.31 101 LEU B CA 1
ATOM 3147 C C . LEU B 1 101 ? 0.002 24.484 11.5 1 97.31 101 LEU B C 1
ATOM 3149 O O . LEU B 1 101 ? -0.482 23.484 12.039 1 97.31 101 LEU B O 1
ATOM 3153 N N . GLN B 1 102 ? 0.307 24.594 10.203 1 95.44 102 GLN B N 1
ATOM 3154 C CA . GLN B 1 102 ? 0.098 23.469 9.281 1 95.44 102 GLN B CA 1
ATOM 3155 C C . GLN B 1 102 ? 1.165 22.391 9.469 1 95.44 102 GLN B C 1
ATOM 3157 O O . GLN B 1 102 ? 2.275 22.688 9.922 1 95.44 102 GLN B O 1
ATOM 3162 N N . ASN B 1 103 ? 0.8 21.219 9.148 1 92.62 103 ASN B N 1
ATOM 3163 C CA . ASN B 1 103 ? 1.788 20.141 9.148 1 92.62 103 ASN B CA 1
ATOM 3164 C C . ASN B 1 103 ? 2.768 20.281 7.988 1 92.62 103 ASN B C 1
ATOM 3166 O O . ASN B 1 103 ? 2.473 20.953 6.996 1 92.62 103 ASN B O 1
ATOM 3170 N N . GLY B 1 104 ? 3.881 19.656 8.188 1 93.06 104 GLY B N 1
ATOM 3171 C CA . GLY B 1 104 ? 4.898 19.734 7.148 1 93.06 104 GLY B CA 1
ATOM 3172 C C . GLY B 1 104 ? 5.863 20.891 7.348 1 93.06 104 GLY B C 1
ATOM 3173 O O . GLY B 1 104 ? 5.785 21.609 8.352 1 93.06 104 GLY B O 1
ATOM 3174 N N . VAL B 1 105 ? 6.777 21.062 6.438 1 93.69 105 VAL B N 1
ATOM 3175 C CA . VAL B 1 105 ? 7.781 22.109 6.543 1 93.69 105 VAL B CA 1
ATOM 3176 C C . VAL B 1 105 ? 7.844 22.906 5.238 1 93.69 105 VAL B C 1
ATOM 3178 O O . VAL B 1 105 ? 8.625 23.844 5.113 1 93.69 105 VAL B O 1
ATOM 3181 N N . ASP B 1 106 ? 6.984 22.562 4.309 1 92.56 106 ASP B N 1
ATOM 3182 C CA . ASP B 1 106 ? 7.051 23.188 2.99 1 92.56 106 ASP B CA 1
ATOM 3183 C C . ASP B 1 106 ? 6.137 24.406 2.912 1 92.56 106 ASP B C 1
ATOM 3185 O O . ASP B 1 106 ? 6.324 25.281 2.057 1 92.56 106 ASP B O 1
ATOM 3189 N N . ASN B 1 107 ? 5.156 24.531 3.764 1 93.62 107 ASN B N 1
ATOM 3190 C CA . ASN B 1 107 ? 4.219 25.641 3.742 1 93.62 107 ASN B CA 1
ATOM 3191 C C . ASN B 1 107 ? 4.918 26.969 4.047 1 93.62 107 ASN B C 1
ATOM 3193 O O . ASN B 1 107 ? 4.547 28.016 3.504 1 93.62 107 ASN B O 1
ATOM 3197 N N . GLU B 1 108 ? 5.879 26.922 4.922 1 94.88 108 GLU B N 1
ATOM 3198 C CA . GLU B 1 108 ? 6.641 28.125 5.273 1 94.88 108 GLU B CA 1
ATOM 3199 C C . GLU B 1 108 ? 7.32 28.719 4.047 1 94.88 108 GLU B C 1
ATOM 3201 O O . GLU B 1 108 ? 7.332 29.938 3.873 1 94.88 108 GLU B O 1
ATOM 3206 N N . GLU B 1 109 ? 7.844 27.797 3.242 1 92.38 109 GLU B N 1
ATOM 3207 C CA . GLU B 1 109 ? 8.531 28.281 2.043 1 92.38 109 GLU B CA 1
ATOM 3208 C C . GLU B 1 109 ? 7.578 29.062 1.146 1 92.38 109 GLU B C 1
ATOM 3210 O O . GLU B 1 109 ? 7.926 30.141 0.664 1 92.38 109 GLU B O 1
ATOM 3215 N N . VAL B 1 110 ? 6.441 28.562 0.97 1 94.56 110 VAL B N 1
ATOM 3216 C CA . VAL B 1 110 ? 5.445 29.188 0.107 1 94.56 110 VAL B CA 1
ATOM 3217 C C . VAL B 1 110 ? 5.004 30.516 0.709 1 94.56 110 VAL B C 1
ATOM 3219 O O . VAL B 1 110 ? 4.918 31.516 0.004 1 94.56 110 VAL B O 1
ATOM 3222 N N . LEU B 1 111 ? 4.754 30.562 1.937 1 97.62 111 LEU B N 1
ATOM 3223 C CA . LEU B 1 111 ? 4.293 31.75 2.629 1 97.62 111 LEU B CA 1
ATOM 3224 C C . LEU B 1 111 ? 5.367 32.844 2.625 1 97.62 111 LEU B C 1
ATOM 3226 O O . LEU B 1 111 ? 5.066 34 2.414 1 97.62 111 LEU B O 1
ATOM 3230 N N . ILE B 1 112 ? 6.605 32.438 2.814 1 97.44 112 ILE B N 1
ATOM 3231 C CA . ILE B 1 112 ? 7.723 33.375 2.828 1 97.44 112 ILE B CA 1
ATOM 3232 C C . ILE B 1 112 ? 7.898 34 1.443 1 97.44 112 ILE B C 1
ATOM 3234 O O . ILE B 1 112 ? 8.148 35.188 1.317 1 97.44 112 ILE B O 1
ATOM 3238 N N . GLU B 1 113 ? 7.789 33.156 0.458 1 96.69 113 GLU B N 1
ATOM 3239 C CA . GLU B 1 113 ? 7.902 33.625 -0.914 1 96.69 113 GLU B CA 1
ATOM 3240 C C . GLU B 1 113 ? 6.848 34.688 -1.209 1 96.69 113 GLU B C 1
ATOM 3242 O O . GLU B 1 113 ? 7.121 35.656 -1.918 1 96.69 113 GLU B O 1
ATOM 3247 N N . MET B 1 114 ? 5.73 34.594 -0.635 1 97.19 114 MET B N 1
ATOM 3248 C CA . MET B 1 114 ? 4.602 35.438 -0.979 1 97.19 114 MET B CA 1
ATOM 3249 C C . MET B 1 114 ? 4.586 36.688 -0.1 1 97.19 114 MET B C 1
ATOM 3251 O O . MET B 1 114 ? 4.227 37.781 -0.56 1 97.19 114 MET B O 1
ATOM 3255 N N . PHE B 1 115 ? 4.988 36.562 1.188 1 97.69 115 PHE B N 1
ATOM 3256 C CA . PHE B 1 115 ? 4.719 37.656 2.123 1 97.69 115 PHE B CA 1
ATOM 3257 C C . PHE B 1 115 ? 6.016 38.156 2.756 1 97.69 115 PHE B C 1
ATOM 3259 O O . PHE B 1 115 ? 6.023 39.188 3.438 1 97.69 115 PHE B O 1
ATOM 3266 N N . GLY B 1 116 ? 7.105 37.406 2.514 1 97.19 116 GLY B N 1
ATOM 3267 C CA . GLY B 1 116 ? 8.375 37.781 3.125 1 97.19 116 GLY B CA 1
ATOM 3268 C C . GLY B 1 116 ? 8.602 37.094 4.465 1 97.19 116 GLY B C 1
ATOM 3269 O O . GLY B 1 116 ? 7.66 36.906 5.23 1 97.19 116 GLY B O 1
ATOM 3270 N N . ILE B 1 117 ? 9.844 36.781 4.82 1 97.75 117 ILE B N 1
ATOM 3271 C CA . ILE B 1 117 ? 10.227 36.031 6.004 1 97.75 117 ILE B CA 1
ATOM 3272 C C . ILE B 1 117 ? 9.859 36.812 7.262 1 97.75 117 ILE B C 1
ATOM 3274 O O . ILE B 1 117 ? 9.547 36.219 8.297 1 97.75 117 ILE B O 1
ATOM 3278 N N . GLU B 1 118 ? 9.852 38.125 7.199 1 97.19 118 GLU B N 1
ATOM 3279 C CA . GLU B 1 118 ? 9.602 38.969 8.352 1 97.19 118 GLU B CA 1
ATOM 3280 C C . GLU B 1 118 ? 8.141 38.906 8.781 1 97.19 118 GLU B C 1
ATOM 3282 O O . GLU B 1 118 ? 7.797 39.25 9.914 1 97.19 118 GLU B O 1
ATOM 3287 N N . ARG B 1 119 ? 7.199 38.375 7.934 1 97.31 119 ARG B N 1
ATOM 3288 C CA . ARG B 1 119 ? 5.766 38.344 8.211 1 97.31 119 ARG B CA 1
ATOM 3289 C C . ARG B 1 119 ? 5.305 36.938 8.594 1 97.31 119 ARG B C 1
ATOM 3291 O O . ARG B 1 119 ? 4.172 36.75 9.039 1 97.31 119 ARG B O 1
ATOM 3298 N N . VAL B 1 120 ? 6.266 36.031 8.461 1 98.25 120 VAL B N 1
ATOM 3299 C CA . VAL B 1 120 ? 5.836 34.625 8.602 1 98.25 120 VAL B CA 1
ATOM 3300 C C . VAL B 1 120 ? 6.441 34.031 9.875 1 98.25 120 VAL B C 1
ATOM 3302 O O . VAL B 1 120 ? 7.668 34 10.023 1 98.25 120 VAL B O 1
ATOM 3305 N N . LEU B 1 121 ? 5.527 33.688 10.805 1 98.19 121 LEU B N 1
ATOM 3306 C CA . LEU B 1 121 ? 5.855 32.844 11.953 1 98.19 121 LEU B CA 1
ATOM 3307 C C . LEU B 1 121 ? 5.355 31.438 11.758 1 98.19 121 LEU B C 1
ATOM 3309 O O . LEU B 1 121 ? 4.516 31.188 10.891 1 98.19 121 LEU B O 1
ATOM 3313 N N . THR B 1 122 ? 5.973 30.516 12.531 1 98.12 122 THR B N 1
ATOM 3314 C CA . THR B 1 122 ? 5.523 29.141 12.375 1 98.12 122 THR B CA 1
ATOM 3315 C C . THR B 1 122 ? 5.43 28.453 13.727 1 98.12 122 THR B C 1
ATOM 3317 O O . THR B 1 122 ? 5.922 28.969 14.734 1 98.12 122 THR B O 1
ATOM 3320 N N . GLY B 1 123 ? 4.672 27.453 13.766 1 97.94 123 GLY B N 1
ATOM 3321 C CA . GLY B 1 123 ? 4.488 26.656 14.961 1 97.94 123 GLY B CA 1
ATOM 3322 C C . GLY B 1 123 ? 4.137 25.203 14.656 1 97.94 123 GLY B C 1
ATOM 3323 O O . GLY B 1 123 ? 3.916 24.844 13.5 1 97.94 123 GLY B O 1
ATOM 3324 N N . SER B 1 124 ? 4.25 24.422 15.625 1 97 124 SER B N 1
ATOM 3325 C CA . SER B 1 124 ? 3.926 23 15.594 1 97 124 SER B CA 1
ATOM 3326 C C . SER B 1 124 ? 2.914 22.641 16.672 1 97 124 SER B C 1
ATOM 3328 O O . SER B 1 124 ? 3.195 22.781 17.859 1 97 124 SER B O 1
ATOM 3330 N N . ALA B 1 125 ? 1.8 22.219 16.25 1 96.06 125 ALA B N 1
ATOM 3331 C CA . ALA B 1 125 ? 0.74 21.859 17.188 1 96.06 125 ALA B CA 1
ATOM 3332 C C . ALA B 1 125 ? 0.755 20.359 17.484 1 96.06 125 ALA B C 1
ATOM 3334 O O . ALA B 1 125 ? 0.816 19.531 16.578 1 96.06 125 ALA B O 1
ATOM 3335 N N . TYR B 1 126 ? 0.865 20 18.688 1 94 126 TYR B N 1
ATOM 3336 C CA . TYR B 1 126 ? 0.668 18.641 19.188 1 94 126 TYR B CA 1
ATOM 3337 C C . TYR B 1 126 ? -0.688 18.516 19.875 1 94 126 TYR B C 1
ATOM 3339 O O . TYR B 1 126 ? -0.828 18.828 21.062 1 94 126 TYR B O 1
ATOM 3347 N N . ILE B 1 127 ? -1.606 18.109 19.062 1 92.5 127 ILE B N 1
ATOM 3348 C CA . ILE B 1 127 ? -2.982 18.141 19.547 1 92.5 127 ILE B CA 1
ATOM 3349 C C . ILE B 1 127 ? -3.816 17.109 18.781 1 92.5 127 ILE B C 1
ATOM 3351 O O . ILE B 1 127 ? -3.574 16.859 17.609 1 92.5 127 ILE B O 1
ATOM 3355 N N . SER B 1 128 ? -4.699 16.438 19.453 1 90.06 128 SER B N 1
ATOM 3356 C CA . SER B 1 128 ? -5.734 15.609 18.844 1 90.06 128 SER B CA 1
ATOM 3357 C C . SER B 1 128 ? -7.082 16.312 18.828 1 90.06 128 SER B C 1
ATOM 3359 O O . SER B 1 128 ? -7.746 16.422 19.859 1 90.06 128 SER B O 1
ATOM 3361 N N . SER B 1 129 ? -7.426 16.844 17.703 1 92.31 129 SER B N 1
ATOM 3362 C CA . SER B 1 129 ? -8.688 17.562 17.531 1 92.31 129 SER B CA 1
ATOM 3363 C C . SER B 1 129 ? -9.359 17.203 16.219 1 92.31 129 SER B C 1
ATOM 3365 O O . SER B 1 129 ? -8.695 16.766 15.273 1 92.31 129 SER B O 1
ATOM 3367 N N . GLN B 1 130 ? -10.672 17.344 16.188 1 92.12 130 GLN B N 1
ATOM 3368 C CA . GLN B 1 130 ? -11.43 17.078 14.977 1 92.12 130 GLN B CA 1
ATOM 3369 C C . GLN B 1 130 ? -12.711 17.906 14.938 1 92.12 130 GLN B C 1
ATOM 3371 O O . GLN B 1 130 ? -13.219 18.328 15.977 1 92.12 130 GLN B O 1
ATOM 3376 N N . VAL B 1 131 ? -13.18 18.156 13.75 1 94 131 VAL B N 1
ATOM 3377 C CA . VAL B 1 131 ? -14.539 18.656 13.586 1 94 131 VAL B CA 1
ATOM 3378 C C . VAL B 1 131 ? -15.531 17.5 13.664 1 94 131 VAL B C 1
ATOM 3380 O O . VAL B 1 131 ? -15.68 16.734 12.711 1 94 131 VAL B O 1
ATOM 3383 N N . LYS B 1 132 ? -16.203 17.297 14.703 1 94 132 LYS B N 1
ATOM 3384 C CA . LYS B 1 132 ? -17.141 16.188 14.922 1 94 132 LYS B CA 1
ATOM 3385 C C . LYS B 1 132 ? -18.359 16.312 14.023 1 94 132 LYS B C 1
ATOM 3387 O O . LYS B 1 132 ? -18.812 15.32 13.453 1 94 132 LYS B O 1
ATOM 3392 N N . GLU B 1 133 ? -18.859 17.5 13.953 1 95.12 133 GLU B N 1
ATOM 3393 C CA . GLU B 1 133 ? -19.938 17.953 13.078 1 95.12 133 GLU B CA 1
ATOM 3394 C C . GLU B 1 133 ? -19.828 19.453 12.805 1 95.12 133 GLU B C 1
ATOM 3396 O O . GLU B 1 133 ? -19.078 20.156 13.469 1 95.12 133 GLU B O 1
ATOM 3401 N N . PRO B 1 134 ? -20.562 19.891 11.828 1 96.25 134 PRO B N 1
ATOM 3402 C CA . PRO B 1 134 ? -20.453 21.312 11.531 1 96.25 134 PRO B CA 1
ATOM 3403 C C . PRO B 1 134 ? -20.688 22.188 12.766 1 96.25 134 PRO B C 1
ATOM 3405 O O . PRO B 1 134 ? -21.688 22.031 13.469 1 96.25 134 PRO B O 1
ATOM 3408 N N . GLY B 1 135 ? -19.703 23.078 13.031 1 97.69 135 GLY B N 1
ATOM 3409 C CA . GLY B 1 135 ? -19.797 24.016 14.141 1 97.69 135 GLY B CA 1
ATOM 3410 C C . GLY B 1 135 ? -19.328 23.438 15.461 1 97.69 135 GLY B C 1
ATOM 3411 O O . GLY B 1 135 ? -19.438 24.078 16.5 1 97.69 135 GLY B O 1
ATOM 3412 N N . HIS B 1 136 ? -18.812 22.25 15.422 1 98.12 136 HIS B N 1
ATOM 3413 C CA . HIS B 1 136 ? -18.422 21.594 16.656 1 98.12 136 HIS B CA 1
ATOM 3414 C C . HIS B 1 136 ? -17.016 20.984 16.547 1 98.12 136 HIS B C 1
ATOM 3416 O O . HIS B 1 136 ? -16.797 20.062 15.758 1 98.12 136 HIS B O 1
ATOM 3422 N N . VAL B 1 137 ? -16.094 21.516 17.344 1 97.19 137 VAL B N 1
ATOM 3423 C CA . VAL B 1 137 ? -14.734 21.016 17.422 1 97.19 137 VAL B CA 1
ATOM 3424 C C . VAL B 1 137 ? -14.523 20.297 18.75 1 97.19 137 VAL B C 1
ATOM 3426 O O . VAL B 1 137 ? -14.867 20.812 19.812 1 97.19 137 VAL B O 1
ATOM 3429 N N . VAL B 1 138 ? -13.945 19.094 18.641 1 96.44 138 VAL B N 1
ATOM 3430 C CA . VAL B 1 138 ? -13.68 18.281 19.828 1 96.44 138 VAL B CA 1
ATOM 3431 C C . VAL B 1 138 ? -12.18 18.016 19.953 1 96.44 138 VAL B C 1
ATOM 3433 O O . VAL B 1 138 ? -11.508 17.719 18.953 1 96.44 138 VAL B O 1
ATOM 3436 N N . GLN B 1 139 ? -11.672 18.203 21.094 1 94.94 139 GLN B N 1
ATOM 3437 C CA . GLN B 1 139 ? -10.266 17.938 21.406 1 94.94 139 GLN B CA 1
ATOM 3438 C C . GLN B 1 139 ? -10.125 16.922 22.531 1 94.94 139 GLN B C 1
ATOM 3440 O O . GLN B 1 139 ? -10.852 16.984 23.516 1 94.94 139 GLN B O 1
ATOM 3445 N N . GLN B 1 140 ? -9.227 16 22.375 1 90.06 140 GLN B N 1
ATOM 3446 C CA . GLN B 1 140 ? -8.992 14.961 23.375 1 90.06 140 GLN B CA 1
ATOM 3447 C C . GLN B 1 140 ? -7.523 14.898 23.766 1 90.06 140 GLN B C 1
ATOM 3449 O O . GLN B 1 140 ? -6.645 15.125 22.922 1 90.06 140 GLN B O 1
ATOM 3454 N N . GLY B 1 141 ? -7.297 14.594 25 1 87.25 141 GLY B N 1
ATOM 3455 C CA . GLY B 1 141 ? -5.938 14.398 25.484 1 87.25 141 GLY B CA 1
ATOM 3456 C C . GLY B 1 141 ? -5.184 15.695 25.688 1 87.25 141 GLY B C 1
ATOM 3457 O O . GLY B 1 141 ? -5.77 16.781 25.609 1 87.25 141 GLY B O 1
ATOM 3458 N N . ASN B 1 142 ? -3.895 15.562 26.062 1 87.5 142 ASN B N 1
ATOM 3459 C CA . ASN B 1 142 ? -3.037 16.734 26.266 1 87.5 142 ASN B CA 1
ATOM 3460 C C . ASN B 1 142 ? -2.727 17.422 24.938 1 87.5 142 ASN B C 1
ATOM 3462 O O . ASN B 1 142 ? -2.826 16.812 23.875 1 87.5 142 ASN B O 1
ATOM 3466 N N . HIS B 1 143 ? -2.477 18.688 25.062 1 90.94 143 HIS B N 1
ATOM 3467 C CA . HIS B 1 143 ? -2.098 19.438 23.875 1 90.94 143 HIS B CA 1
ATOM 3468 C C . HIS B 1 143 ? -0.988 20.438 24.188 1 90.94 143 HIS B C 1
ATOM 3470 O O . HIS B 1 143 ? -0.785 20.797 25.359 1 90.94 143 HIS B O 1
ATOM 3476 N N . ALA B 1 144 ? -0.255 20.781 23.219 1 95.5 144 ALA B N 1
ATOM 3477 C CA . ALA B 1 144 ? 0.766 21.812 23.266 1 95.5 144 ALA B CA 1
ATOM 3478 C C . ALA B 1 144 ? 1.021 22.406 21.891 1 95.5 144 ALA B C 1
ATOM 3480 O O . ALA B 1 144 ? 0.78 21.75 20.875 1 95.5 144 ALA B O 1
ATOM 3481 N N . VAL B 1 145 ? 1.37 23.625 21.922 1 97.69 145 VAL B N 1
ATOM 3482 C CA . VAL B 1 145 ? 1.798 24.234 20.672 1 97.69 145 VAL B CA 1
ATOM 3483 C C . VAL B 1 145 ? 3.164 24.891 20.859 1 97.69 145 VAL B C 1
ATOM 3485 O O . VAL B 1 145 ? 3.396 25.594 21.859 1 97.69 145 VAL B O 1
ATOM 3488 N N . PHE B 1 146 ? 4.051 24.547 20.016 1 98.19 146 PHE B N 1
ATOM 3489 C CA . PHE B 1 146 ? 5.348 25.219 19.938 1 98.19 146 PHE B CA 1
ATOM 3490 C C . PHE B 1 146 ? 5.328 26.312 18.875 1 98.19 146 PHE B C 1
ATOM 3492 O O . PHE B 1 146 ? 4.82 26.109 17.766 1 98.19 146 PHE B O 1
ATOM 3499 N N . ILE B 1 147 ? 5.801 27.484 19.25 1 98.5 147 ILE B N 1
ATOM 3500 C CA . ILE B 1 147 ? 5.891 28.531 18.25 1 98.5 147 ILE B CA 1
ATOM 3501 C C . ILE B 1 147 ? 7.277 29.172 18.281 1 98.5 147 ILE B C 1
ATOM 3503 O O . ILE B 1 147 ? 7.984 29.078 19.297 1 98.5 147 ILE B O 1
ATOM 3507 N N . GLY B 1 148 ? 7.672 29.703 17.25 1 97.5 148 GLY B N 1
ATOM 3508 C CA . GLY B 1 148 ? 8.938 30.406 17.141 1 97.5 148 GLY B CA 1
ATOM 3509 C C . GLY B 1 148 ? 8.984 31.375 15.961 1 97.5 148 GLY B C 1
ATOM 3510 O O . GLY B 1 148 ? 8.062 31.406 15.148 1 97.5 148 GLY B O 1
ATOM 3511 N N . CYS B 1 149 ? 9.969 32.219 15.953 1 96.12 149 CYS B N 1
ATOM 3512 C CA . CYS B 1 149 ? 10.148 33.188 14.867 1 96.12 149 CYS B CA 1
ATOM 3513 C C . CYS B 1 149 ? 11.141 32.688 13.836 1 96.12 149 CYS B C 1
ATOM 3515 O O . CYS B 1 149 ? 11.953 31.797 14.133 1 96.12 149 CYS B O 1
ATOM 3517 N N . LEU B 1 150 ? 11.023 33.094 12.648 1 96.06 150 LEU B N 1
ATOM 3518 C CA . LEU B 1 150 ? 11.914 32.719 11.547 1 96.06 150 LEU B CA 1
ATOM 3519 C C . LEU B 1 150 ? 12.898 33.844 11.258 1 96.06 150 LEU B C 1
ATOM 3521 O O . LEU B 1 150 ? 13.898 33.656 10.57 1 96.06 150 LEU B O 1
ATOM 3525 N N . HIS B 1 151 ? 12.594 35 11.797 1 96.19 151 HIS B N 1
ATOM 3526 C CA . HIS B 1 151 ? 13.414 36.188 11.664 1 96.19 151 HIS B CA 1
ATOM 3527 C C . HIS B 1 151 ? 13.492 36.969 12.984 1 96.19 151 HIS B C 1
ATOM 3529 O O . HIS B 1 151 ? 12.5 37.062 13.711 1 96.19 151 HIS B O 1
ATOM 3535 N N . HIS B 1 152 ? 14.586 37.625 13.242 1 95.25 152 HIS B N 1
ATOM 3536 C CA . HIS B 1 152 ? 14.836 38.25 14.523 1 95.25 152 HIS B CA 1
ATOM 3537 C C . HIS B 1 152 ? 13.859 39.406 14.766 1 95.25 152 HIS B C 1
ATOM 3539 O O . HIS B 1 152 ? 13.523 39.688 15.914 1 95.25 152 HIS B O 1
ATOM 3545 N N . SER B 1 153 ? 13.375 40 13.75 1 96.06 153 SER B N 1
ATOM 3546 C CA . SER B 1 153 ? 12.461 41.125 13.867 1 96.06 153 SER B CA 1
ATOM 3547 C C . SER B 1 153 ? 11.125 40.719 14.461 1 96.06 153 SER B C 1
ATOM 3549 O O . SER B 1 153 ? 10.328 41.562 14.875 1 96.06 153 SER B O 1
ATOM 3551 N N . GLN B 1 154 ? 10.906 39.438 14.594 1 96.75 154 GLN B N 1
ATOM 3552 C CA . GLN B 1 154 ? 9.625 38.906 15.055 1 96.75 154 GLN B CA 1
ATOM 3553 C C . GLN B 1 154 ? 9.688 38.531 16.531 1 96.75 154 GLN B C 1
ATOM 3555 O O . GLN B 1 154 ? 8.68 38.125 17.109 1 96.75 154 GLN B O 1
ATOM 3560 N N . GLU B 1 155 ? 10.805 38.625 17.188 1 96.75 155 GLU B N 1
ATOM 3561 C CA . GLU B 1 155 ? 11.047 38.062 18.5 1 96.75 155 GLU B CA 1
ATOM 3562 C C . GLU B 1 155 ? 10.062 38.594 19.531 1 96.75 155 GLU B C 1
ATOM 3564 O O . GLU B 1 155 ? 9.477 37.844 20.297 1 96.75 155 GLU B O 1
ATOM 3569 N N . GLN B 1 156 ? 9.859 39.906 19.5 1 97.12 156 GLN B N 1
ATOM 3570 C CA . GLN B 1 156 ? 8.93 40.5 20.453 1 97.12 156 GLN B CA 1
ATOM 3571 C C . GLN B 1 156 ? 7.496 40.062 20.172 1 97.12 156 GLN B C 1
ATOM 3573 O O . GLN B 1 156 ? 6.727 39.812 21.094 1 97.12 156 GLN B O 1
ATOM 3578 N N . PHE B 1 157 ? 7.18 40.031 18.969 1 97.75 157 PHE B N 1
ATOM 3579 C CA . PHE B 1 157 ? 5.809 39.719 18.594 1 97.75 157 PHE B CA 1
ATOM 3580 C C . PHE B 1 157 ? 5.473 38.281 18.938 1 97.75 157 PHE B C 1
ATOM 3582 O O . PHE B 1 157 ? 4.371 37.969 19.391 1 97.75 157 PHE B O 1
ATOM 3589 N N . VAL B 1 158 ? 6.371 37.375 18.703 1 98.19 158 VAL B N 1
ATOM 3590 C CA . VAL B 1 158 ? 6.113 35.969 18.984 1 98.19 158 VAL B CA 1
ATOM 3591 C C . VAL B 1 158 ? 5.934 35.75 20.5 1 98.19 158 VAL B C 1
ATOM 3593 O O . VAL B 1 158 ? 5.145 34.906 20.922 1 98.19 158 VAL B O 1
ATOM 3596 N N . GLU B 1 159 ? 6.609 36.5 21.25 1 98.06 159 GLU B N 1
ATOM 3597 C CA . GLU B 1 159 ? 6.414 36.469 22.703 1 98.06 159 GLU B CA 1
ATOM 3598 C C . GLU B 1 159 ? 5.004 36.906 23.078 1 98.06 159 GLU B C 1
ATOM 3600 O O . GLU B 1 159 ? 4.387 36.344 23.984 1 98.06 159 GLU B O 1
ATOM 3605 N N . GLN B 1 160 ? 4.555 37.938 22.375 1 98.19 160 GLN B N 1
ATOM 3606 C CA . GLN B 1 160 ? 3.193 38.406 22.609 1 98.19 160 GLN B CA 1
ATOM 3607 C C . GLN B 1 160 ? 2.168 37.344 22.266 1 98.19 160 GLN B C 1
ATOM 3609 O O . GLN B 1 160 ? 1.183 37.156 22.984 1 98.19 160 GLN B O 1
ATOM 3614 N N . ILE B 1 161 ? 2.402 36.656 21.203 1 98.44 161 ILE B N 1
ATOM 3615 C CA . ILE B 1 161 ? 1.509 35.594 20.781 1 98.44 161 ILE B CA 1
ATOM 3616 C C . ILE B 1 161 ? 1.52 34.469 21.828 1 98.44 161 ILE B C 1
ATOM 3618 O O . ILE B 1 161 ? 0.465 33.969 22.203 1 98.44 161 ILE B O 1
ATOM 3622 N N . SER B 1 162 ? 2.738 34.094 22.234 1 98.31 162 SER B N 1
ATOM 3623 C CA . SER B 1 162 ? 2.885 33.031 23.25 1 98.31 162 SER B CA 1
ATOM 3624 C C . SER B 1 162 ? 2.117 33.406 24.516 1 98.31 162 SER B C 1
ATOM 3626 O O . SER B 1 162 ? 1.425 32.562 25.094 1 98.31 162 SER B O 1
ATOM 3628 N N . LEU B 1 163 ? 2.234 34.625 24.938 1 97.94 163 LEU B N 1
ATOM 3629 C CA . LEU B 1 163 ? 1.534 35.094 26.125 1 97.94 163 LEU B CA 1
ATOM 3630 C C . LEU B 1 163 ? 0.023 35.031 25.922 1 97.94 163 LEU B C 1
ATOM 3632 O O . LEU B 1 163 ? -0.713 34.625 26.828 1 97.94 163 LEU B O 1
ATOM 3636 N N . ALA B 1 164 ? -0.44 35.438 24.797 1 98.12 164 ALA B N 1
ATOM 3637 C CA . ALA B 1 164 ? -1.869 35.375 24.5 1 98.12 164 ALA B CA 1
ATOM 3638 C C . ALA B 1 164 ? -2.404 33.969 24.578 1 98.12 164 ALA B C 1
ATOM 3640 O O . ALA B 1 164 ? -3.488 33.719 25.109 1 98.12 164 ALA B O 1
ATOM 3641 N N . PHE B 1 165 ? -1.647 33 24.016 1 98.12 165 PHE B N 1
ATOM 3642 C CA . PHE B 1 165 ? -2.025 31.594 24.094 1 98.12 165 PHE B CA 1
ATOM 3643 C C . PHE B 1 165 ? -2.084 31.141 25.547 1 98.12 165 PHE B C 1
ATOM 3645 O O . PHE B 1 165 ? -3.072 30.531 25.969 1 98.12 165 PHE B O 1
ATOM 3652 N N . LYS B 1 166 ? -1.071 31.469 26.281 1 97.62 166 LYS B N 1
ATOM 3653 C CA . LYS B 1 166 ? -0.974 31.031 27.672 1 97.62 166 LYS B CA 1
ATOM 3654 C C . LYS B 1 166 ? -2.102 31.625 28.516 1 97.62 166 LYS B C 1
ATOM 3656 O O . LYS B 1 166 ? -2.721 30.906 29.312 1 97.62 166 LYS B O 1
ATOM 3661 N N . GLU B 1 167 ? -2.35 32.875 28.312 1 97.12 167 GLU B N 1
ATOM 3662 C CA . GLU B 1 167 ? -3.412 33.531 29.047 1 97.12 167 GLU B CA 1
ATOM 3663 C C . GLU B 1 167 ? -4.781 32.938 28.719 1 97.12 167 GLU B C 1
ATOM 3665 O O . GLU B 1 167 ? -5.688 32.969 29.547 1 97.12 167 GLU B O 1
ATOM 3670 N N . ALA B 1 168 ? -4.906 32.438 27.547 1 95.94 168 ALA B N 1
ATOM 3671 C CA . ALA B 1 168 ? -6.156 31.828 27.094 1 95.94 168 ALA B CA 1
ATOM 3672 C C . ALA B 1 168 ? -6.285 30.391 27.594 1 95.94 168 ALA B C 1
ATOM 3674 O O . ALA B 1 168 ? -7.332 29.766 27.438 1 95.94 168 ALA B O 1
ATOM 3675 N N . GLY B 1 169 ? -5.176 29.859 28.156 1 94.06 169 GLY B N 1
ATOM 3676 C CA . GLY B 1 169 ? -5.227 28.516 28.734 1 94.06 169 GLY B CA 1
ATOM 3677 C C . GLY B 1 169 ? -4.617 27.469 27.828 1 94.06 169 GLY B C 1
ATOM 3678 O O . GLY B 1 169 ? -4.816 26.266 28.047 1 94.06 169 GLY B O 1
ATOM 3679 N N . VAL B 1 170 ? -3.889 27.844 26.797 1 95.19 170 VAL B N 1
ATOM 3680 C CA . VAL B 1 170 ? -3.217 26.922 25.891 1 95.19 170 VAL B CA 1
ATOM 3681 C C . VAL B 1 170 ? -1.758 26.75 26.297 1 95.19 170 VAL B C 1
ATOM 3683 O O . VAL B 1 170 ? -1.077 27.734 26.609 1 95.19 170 VAL B O 1
ATOM 3686 N N . THR B 1 171 ? -1.322 25.516 26.422 1 96.69 171 THR B N 1
ATOM 3687 C CA . THR B 1 171 ? 0.103 25.281 26.641 1 96.69 171 THR B CA 1
ATOM 3688 C C . THR B 1 171 ? 0.906 25.688 25.406 1 96.69 171 THR B C 1
ATOM 3690 O O . THR B 1 171 ? 0.883 25 24.391 1 96.69 171 THR B O 1
ATOM 3693 N N . CYS B 1 172 ? 1.594 26.781 25.516 1 98 172 CYS B N 1
ATOM 3694 C CA . CYS B 1 172 ? 2.381 27.312 24.422 1 98 172 CYS B CA 1
ATOM 3695 C C . CYS B 1 172 ? 3.846 27.469 24.812 1 98 172 CYS B C 1
ATOM 3697 O O . CYS B 1 172 ? 4.156 28.078 25.844 1 98 172 CYS B O 1
ATOM 3699 N N . ILE B 1 173 ? 4.707 26.906 24.062 1 98.06 173 ILE B N 1
ATOM 3700 C CA . ILE B 1 173 ? 6.137 26.938 24.344 1 98.06 173 ILE B CA 1
ATOM 3701 C C . ILE B 1 173 ? 6.863 27.703 23.25 1 98.06 173 ILE B C 1
ATOM 3703 O O . ILE B 1 173 ? 6.723 27.391 22.062 1 98.06 173 ILE B O 1
ATOM 3707 N N . LEU B 1 174 ? 7.57 28.672 23.688 1 97.56 174 LEU B N 1
ATOM 3708 C CA . LEU B 1 174 ? 8.43 29.422 22.781 1 97.56 174 LEU B CA 1
ATOM 3709 C C . LEU B 1 174 ? 9.758 28.703 22.578 1 97.56 174 LEU B C 1
ATOM 3711 O O . LEU B 1 174 ? 10.352 28.203 23.531 1 97.56 174 LEU B O 1
ATOM 3715 N N . THR B 1 175 ? 10.18 28.609 21.297 1 96 175 THR B N 1
ATOM 3716 C CA . THR B 1 175 ? 11.469 27.984 21.031 1 96 175 THR B CA 1
ATOM 3717 C C . THR B 1 175 ? 12.227 28.766 19.953 1 96 175 THR B C 1
ATOM 3719 O O . THR B 1 175 ? 11.625 29.328 19.047 1 96 175 THR B O 1
ATOM 3722 N N . ASP B 1 176 ? 13.57 28.812 20.094 1 94 176 ASP B N 1
ATOM 3723 C CA . ASP B 1 176 ? 14.43 29.438 19.094 1 94 176 ASP B CA 1
ATOM 3724 C C . ASP B 1 176 ? 14.828 28.438 18.016 1 94 176 ASP B C 1
ATOM 3726 O O . ASP B 1 176 ? 15.547 28.781 17.078 1 94 176 ASP B O 1
ATOM 3730 N N . GLN B 1 177 ? 14.312 27.203 18.109 1 93.81 177 GLN B N 1
ATOM 3731 C CA . GLN B 1 177 ? 14.594 26.125 17.141 1 93.81 177 GLN B CA 1
ATOM 3732 C C . GLN B 1 177 ? 13.305 25.547 16.578 1 93.81 177 GLN B C 1
ATOM 3734 O O . GLN B 1 177 ? 13.141 24.312 16.547 1 93.81 177 GLN B O 1
ATOM 3739 N N . ILE B 1 178 ? 12.508 26.438 16.125 1 95.81 178 ILE B N 1
ATOM 3740 C CA . ILE B 1 178 ? 11.156 26.016 15.758 1 95.81 178 ILE B CA 1
ATOM 3741 C C . ILE B 1 178 ? 11.219 25.094 14.547 1 95.81 178 ILE B C 1
ATOM 3743 O O . ILE B 1 178 ? 10.453 24.125 14.453 1 95.81 178 ILE B O 1
ATOM 3747 N N . MET B 1 179 ? 12.125 25.297 13.625 1 94 179 MET B N 1
ATOM 3748 C CA . MET B 1 179 ? 12.188 24.469 12.43 1 94 179 MET B CA 1
ATOM 3749 C C . MET B 1 179 ? 12.68 23.062 12.781 1 94 179 MET B C 1
ATOM 3751 O O . MET B 1 179 ? 12.25 22.078 12.172 1 94 179 MET B O 1
ATOM 3755 N N . LYS B 1 180 ? 13.578 23 13.766 1 93.06 180 LYS B N 1
ATOM 3756 C CA . LYS B 1 180 ? 13.984 21.688 14.25 1 93.06 180 LYS B CA 1
ATOM 3757 C C . LYS B 1 180 ? 12.789 20.922 14.82 1 93.06 180 LYS B C 1
ATOM 3759 O O . LYS B 1 180 ? 12.625 19.734 14.555 1 93.06 180 LYS B O 1
ATOM 3764 N N . LYS B 1 181 ? 12.023 21.641 15.617 1 94.19 181 LYS B N 1
ATOM 3765 C CA . LYS B 1 181 ? 10.82 21.031 16.188 1 94.19 181 LYS B CA 1
ATOM 3766 C C . LYS B 1 181 ? 9.867 20.562 15.102 1 94.19 181 LYS B C 1
ATOM 3768 O O . LYS B 1 181 ? 9.273 19.484 15.203 1 94.19 181 LYS B O 1
ATOM 3773 N N . LYS B 1 182 ? 9.719 21.312 14.102 1 95.62 182 LYS B N 1
ATOM 3774 C CA . LYS B 1 182 ? 8.844 20.969 12.992 1 95.62 182 LYS B CA 1
ATOM 3775 C C . LYS B 1 182 ? 9.359 19.734 12.258 1 95.62 182 LYS B C 1
ATOM 3777 O O . LYS B 1 182 ? 8.57 18.859 11.883 1 95.62 182 LYS B O 1
ATOM 3782 N N . TRP B 1 183 ? 10.625 19.656 12.086 1 95.75 183 TRP B N 1
ATOM 3783 C CA . TRP B 1 183 ? 11.211 18.5 11.422 1 95.75 183 TRP B CA 1
ATOM 3784 C C . TRP B 1 183 ? 11.047 17.234 12.266 1 95.75 183 TRP B C 1
ATOM 3786 O O . TRP B 1 183 ? 10.781 16.156 11.742 1 95.75 183 TRP B O 1
ATOM 3796 N N . ASP B 1 184 ? 11.25 17.422 13.57 1 95.19 184 ASP B N 1
ATOM 3797 C CA . ASP B 1 184 ? 11.031 16.281 14.453 1 95.19 184 ASP B CA 1
ATOM 3798 C C . ASP B 1 184 ? 9.625 15.719 14.289 1 95.19 184 ASP B C 1
ATOM 3800 O O . ASP B 1 184 ? 9.445 14.508 14.164 1 95.19 184 ASP B O 1
ATOM 3804 N N . LYS B 1 185 ? 8.695 16.547 14.25 1 95.62 185 LYS B N 1
ATOM 3805 C CA . LYS B 1 185 ? 7.305 16.141 14.07 1 95.62 185 LYS B CA 1
ATOM 3806 C C . LYS B 1 185 ? 7.082 15.539 12.68 1 95.62 185 LYS B C 1
ATOM 3808 O O . LYS B 1 185 ? 6.355 14.555 12.539 1 95.62 185 LYS B O 1
ATOM 3813 N N . LEU B 1 186 ? 7.672 16.188 11.719 1 96.62 186 LEU B N 1
ATOM 3814 C CA . LEU B 1 186 ? 7.543 15.711 10.344 1 96.62 186 LEU B CA 1
ATOM 3815 C C . LEU B 1 186 ? 8.086 14.289 10.219 1 96.62 186 LEU B C 1
ATOM 3817 O O . LEU B 1 186 ? 7.496 13.461 9.523 1 96.62 186 LEU B O 1
ATOM 3821 N N . LEU B 1 187 ? 9.211 14.055 10.859 1 97.88 187 LEU B N 1
ATOM 3822 C CA . LEU B 1 187 ? 9.812 12.734 10.812 1 97.88 187 LEU B CA 1
ATOM 3823 C C . LEU B 1 187 ? 8.891 11.688 11.43 1 97.88 187 LEU B C 1
ATOM 3825 O O . LEU B 1 187 ? 8.766 10.578 10.906 1 97.88 187 LEU B O 1
ATOM 3829 N N . TRP B 1 188 ? 8.266 12.062 12.508 1 97.25 188 TRP B N 1
ATOM 3830 C CA . TRP B 1 188 ? 7.277 11.164 13.102 1 97.25 188 TRP B CA 1
ATOM 3831 C C . TRP B 1 188 ? 6.102 10.945 12.156 1 97.25 188 TRP B C 1
ATOM 3833 O O . TRP B 1 188 ? 5.688 9.812 11.914 1 97.25 188 TRP B O 1
ATOM 3843 N N . ASN B 1 189 ? 5.609 11.984 11.578 1 96.81 189 ASN B N 1
ATOM 3844 C CA . ASN B 1 189 ? 4.422 11.938 10.734 1 96.81 189 ASN B CA 1
ATOM 3845 C C . ASN B 1 189 ? 4.664 11.133 9.469 1 96.81 189 ASN B C 1
ATOM 3847 O O . ASN B 1 189 ? 3.834 10.305 9.086 1 96.81 189 ASN B O 1
ATOM 3851 N N . VAL B 1 190 ? 5.766 11.367 8.836 1 98.12 190 VAL B N 1
ATOM 3852 C CA . VAL B 1 190 ? 6.035 10.68 7.57 1 98.12 190 VAL B CA 1
ATOM 3853 C C . VAL B 1 190 ? 6.258 9.195 7.824 1 98.12 190 VAL B C 1
ATOM 3855 O O . VAL B 1 190 ? 5.961 8.359 6.969 1 98.12 190 VAL B O 1
ATOM 3858 N N . THR B 1 191 ? 6.73 8.867 9.008 1 98.44 191 THR B N 1
ATOM 3859 C CA . THR B 1 191 ? 7.012 7.48 9.359 1 98.44 191 THR B CA 1
ATOM 3860 C C . THR B 1 191 ? 5.715 6.703 9.555 1 98.44 191 THR B C 1
ATOM 3862 O O . THR B 1 191 ? 5.602 5.551 9.125 1 98.44 191 THR B O 1
ATOM 3865 N N . PHE B 1 192 ? 4.672 7.34 10.109 1 98.12 192 PHE B N 1
ATOM 3866 C CA . PHE B 1 192 ? 3.533 6.551 10.562 1 98.12 192 PHE B CA 1
ATOM 3867 C C . PHE B 1 192 ? 2.271 6.926 9.797 1 98.12 192 PHE B C 1
ATOM 3869 O O . PHE B 1 192 ? 1.452 6.062 9.477 1 98.12 192 PHE B O 1
ATOM 3876 N N . ASN B 1 193 ? 2.092 8.18 9.453 1 97.56 193 ASN B N 1
ATOM 3877 C CA . ASN B 1 193 ? 0.837 8.633 8.867 1 97.56 193 ASN B CA 1
ATOM 3878 C C . ASN B 1 193 ? 0.568 7.949 7.527 1 97.56 193 ASN B C 1
ATOM 3880 O O . ASN B 1 193 ? -0.487 7.34 7.34 1 97.56 193 ASN B O 1
ATOM 3884 N N . PRO B 1 194 ? 1.518 8.039 6.555 1 98.19 194 PRO B N 1
ATOM 3885 C CA . PRO B 1 194 ? 1.241 7.422 5.254 1 98.19 194 PRO B CA 1
ATOM 3886 C C . PRO B 1 194 ? 1.057 5.91 5.344 1 98.19 194 PRO B C 1
ATOM 3888 O O . PRO B 1 194 ? 0.159 5.355 4.703 1 98.19 194 PRO B O 1
ATOM 3891 N N . LEU B 1 195 ? 1.913 5.262 6.133 1 98.25 195 LEU B N 1
ATOM 3892 C CA . LEU B 1 195 ? 1.833 3.814 6.301 1 98.25 195 LEU B CA 1
ATOM 3893 C C . LEU B 1 195 ? 0.506 3.412 6.938 1 98.25 195 LEU B C 1
ATOM 3895 O O . LEU B 1 195 ? -0.105 2.42 6.531 1 98.25 195 LEU B O 1
ATOM 3899 N N . SER B 1 196 ? 0.059 4.168 7.93 1 97.88 196 SER B N 1
ATOM 3900 C CA . SER B 1 196 ? -1.232 3.955 8.578 1 97.88 196 SER B CA 1
ATOM 3901 C C . SER B 1 196 ? -2.381 4.145 7.59 1 97.88 196 SER B C 1
ATOM 3903 O O . SER B 1 196 ? -3.316 3.34 7.555 1 97.88 196 SER B O 1
ATOM 3905 N N . ALA B 1 197 ? -2.291 5.148 6.805 1 97.12 197 ALA B N 1
ATOM 3906 C CA . ALA B 1 197 ? -3.361 5.477 5.867 1 97.12 197 ALA B CA 1
ATOM 3907 C C . ALA B 1 197 ? -3.48 4.414 4.777 1 97.12 197 ALA B C 1
ATOM 3909 O O . ALA B 1 197 ? -4.586 4.004 4.422 1 97.12 197 ALA B O 1
ATOM 3910 N N . VAL B 1 198 ? -2.346 3.957 4.27 1 97.31 198 VAL B N 1
ATOM 3911 C CA . VAL B 1 198 ? -2.385 3.004 3.166 1 97.31 198 VAL B CA 1
ATOM 3912 C C . VAL B 1 198 ? -2.84 1.64 3.678 1 97.31 198 VAL B C 1
ATOM 3914 O O . VAL B 1 198 ? -3.59 0.934 2.998 1 97.31 198 VAL B O 1
ATOM 3917 N N . SER B 1 199 ? -2.486 1.245 4.875 1 97 199 SER B N 1
ATOM 3918 C CA . SER B 1 199 ? -2.75 -0.085 5.418 1 97 199 SER B CA 1
ATOM 3919 C C . SER B 1 199 ? -4.02 -0.095 6.262 1 97 199 SER B C 1
ATOM 3921 O O . SER B 1 199 ? -4.531 -1.161 6.613 1 97 199 SER B O 1
ATOM 3923 N N . LYS B 1 200 ? -4.504 1.077 6.664 1 96.25 200 LYS B N 1
ATOM 3924 C CA . LYS B 1 200 ? -5.598 1.246 7.613 1 96.25 200 LYS B CA 1
ATOM 3925 C C . LYS B 1 200 ? -5.246 0.649 8.977 1 96.25 200 LYS B C 1
ATOM 3927 O O . LYS B 1 200 ? -6.109 0.087 9.656 1 96.25 200 LYS B O 1
ATOM 3932 N N . ALA B 1 201 ? -3.967 0.755 9.289 1 97.12 201 ALA B N 1
ATOM 3933 C CA . ALA B 1 201 ? -3.465 0.263 10.562 1 97.12 201 ALA B CA 1
ATOM 3934 C C . ALA B 1 201 ? -3.32 1.4 11.57 1 97.12 201 ALA B C 1
ATOM 3936 O O . ALA B 1 201 ? -2.975 2.525 11.203 1 97.12 201 ALA B O 1
ATOM 3937 N N . THR B 1 202 ? -3.539 1.122 12.883 1 96.38 202 THR B N 1
ATOM 3938 C CA . THR B 1 202 ? -3.176 2.047 13.953 1 96.38 202 THR B CA 1
ATOM 3939 C C . THR B 1 202 ? -1.667 2.047 14.18 1 96.38 202 THR B C 1
ATOM 3941 O O . THR B 1 202 ? -0.953 1.2 13.641 1 96.38 202 THR B O 1
ATOM 3944 N N . VAL B 1 203 ? -1.22 2.984 14.914 1 97.25 203 VAL B N 1
ATOM 3945 C CA . VAL B 1 203 ? 0.2 3.049 15.242 1 97.25 203 VAL B CA 1
ATOM 3946 C C . VAL B 1 203 ? 0.619 1.776 15.977 1 97.25 203 VAL B C 1
ATOM 3948 O O . VAL B 1 203 ? 1.665 1.195 15.68 1 97.25 203 VAL B O 1
ATOM 3951 N N . GLY B 1 204 ? -0.191 1.324 16.922 1 97.56 204 GLY B N 1
ATOM 3952 C CA . GLY B 1 204 ? 0.101 0.099 17.641 1 97.56 204 GLY B CA 1
ATOM 3953 C C . GLY B 1 204 ? 0.196 -1.119 16.75 1 97.56 204 GLY B C 1
ATOM 3954 O O . GLY B 1 204 ? 1.082 -1.959 16.922 1 97.56 204 GLY B O 1
ATOM 3955 N N . GLU B 1 205 ? -0.695 -1.251 15.805 1 97.56 205 GLU B N 1
ATOM 3956 C CA . GLU B 1 205 ? -0.669 -2.361 14.852 1 97.56 205 GLU B CA 1
ATOM 3957 C C . GLU B 1 205 ? 0.594 -2.328 14 1 97.56 205 GLU B C 1
ATOM 3959 O O . GLU B 1 205 ? 1.17 -3.373 13.688 1 97.56 205 GLU B O 1
ATOM 3964 N N . ILE B 1 206 ? 1.018 -1.151 13.594 1 98.19 206 ILE B N 1
ATOM 3965 C CA . ILE B 1 206 ? 2.25 -1.003 12.828 1 98.19 206 ILE B CA 1
ATOM 3966 C C . ILE B 1 206 ? 3.438 -1.479 13.664 1 98.19 206 ILE B C 1
ATOM 3968 O O . ILE B 1 206 ? 4.305 -2.201 13.164 1 98.19 206 ILE B O 1
ATOM 3972 N N . LEU B 1 207 ? 3.441 -1.106 14.938 1 98 207 LEU B N 1
ATOM 3973 C CA . LEU B 1 207 ? 4.543 -1.46 15.828 1 98 207 LEU B CA 1
ATOM 3974 C C . LEU B 1 207 ? 4.578 -2.965 16.078 1 98 207 LEU B C 1
ATOM 3976 O O . LEU B 1 207 ? 5.656 -3.547 16.234 1 98 207 LEU B O 1
ATOM 3980 N N . ASP B 1 208 ? 3.414 -3.609 16.062 1 97.56 208 ASP B N 1
ATOM 3981 C CA . ASP B 1 208 ? 3.311 -5.012 16.453 1 97.56 208 ASP B CA 1
ATOM 3982 C C . ASP B 1 208 ? 3.525 -5.934 15.258 1 97.56 208 ASP B C 1
ATOM 3984 O O . ASP B 1 208 ? 3.902 -7.094 15.422 1 97.56 208 ASP B O 1
ATOM 3988 N N . HIS B 1 209 ? 3.197 -5.453 14.117 1 97.94 209 HIS B N 1
ATOM 3989 C CA . HIS B 1 209 ? 3.34 -6.277 12.922 1 97.94 209 HIS B CA 1
ATOM 3990 C C . HIS B 1 209 ? 4.758 -6.199 12.359 1 97.94 209 HIS B C 1
ATOM 3992 O O . HIS B 1 209 ? 5.191 -5.141 11.898 1 97.94 209 HIS B O 1
ATOM 3998 N N . GLU B 1 210 ? 5.414 -7.23 12.305 1 97.38 210 GLU B N 1
ATOM 3999 C CA . GLU B 1 210 ? 6.844 -7.293 12.016 1 97.38 210 GLU B CA 1
ATOM 4000 C C . GLU B 1 210 ? 7.172 -6.586 10.703 1 97.38 210 GLU B C 1
ATOM 4002 O O . GLU B 1 210 ? 8.062 -5.734 10.656 1 97.38 210 GLU B O 1
ATOM 4007 N N . HIS B 1 211 ? 6.453 -6.906 9.656 1 97.25 211 HIS B N 1
ATOM 4008 C CA . HIS B 1 211 ? 6.758 -6.355 8.344 1 97.25 211 HIS B CA 1
ATOM 4009 C C . HIS B 1 211 ? 6.445 -4.863 8.289 1 97.25 211 HIS B C 1
ATOM 4011 O O . HIS B 1 211 ? 7.223 -4.082 7.73 1 97.25 211 HIS B O 1
ATOM 4017 N N . LEU B 1 212 ? 5.312 -4.41 8.812 1 98.38 212 LEU B N 1
ATOM 4018 C CA . LEU B 1 212 ? 4.977 -2.988 8.836 1 98.38 212 LEU B CA 1
ATOM 4019 C C . LEU B 1 212 ? 5.977 -2.211 9.688 1 98.38 212 LEU B C 1
ATOM 4021 O O . LEU B 1 212 ? 6.363 -1.093 9.328 1 98.38 212 LEU B O 1
ATOM 4025 N N . ASN B 1 213 ? 6.383 -2.822 10.82 1 98.44 213 ASN B N 1
ATOM 4026 C CA . ASN B 1 213 ? 7.363 -2.188 11.695 1 98.44 213 ASN B CA 1
ATOM 4027 C C . ASN B 1 213 ? 8.688 -1.952 10.969 1 98.44 213 ASN B C 1
ATOM 4029 O O . ASN B 1 213 ? 9.266 -0.867 11.062 1 98.44 213 ASN B O 1
ATOM 4033 N N . ASN B 1 214 ? 9.109 -2.961 10.289 1 98.25 214 ASN B N 1
ATOM 4034 C CA . ASN B 1 214 ? 10.336 -2.834 9.508 1 98.25 214 ASN B CA 1
ATOM 4035 C C . ASN B 1 214 ? 10.203 -1.759 8.43 1 98.25 214 ASN B C 1
ATOM 4037 O O . ASN B 1 214 ? 11.148 -1.019 8.172 1 98.25 214 ASN B O 1
ATOM 4041 N N . THR B 1 215 ? 9.047 -1.731 7.762 1 98.62 215 THR B N 1
ATOM 4042 C CA . THR B 1 215 ? 8.805 -0.711 6.75 1 98.62 215 THR B CA 1
ATOM 4043 C C . THR B 1 215 ? 8.844 0.684 7.363 1 98.62 215 THR B C 1
ATOM 4045 O O . THR B 1 215 ? 9.414 1.61 6.781 1 98.62 215 THR B O 1
ATOM 4048 N N . ALA B 1 216 ? 8.266 0.854 8.555 1 98.75 216 ALA B N 1
ATOM 4049 C CA . ALA B 1 216 ? 8.297 2.137 9.25 1 98.75 216 ALA B CA 1
ATOM 4050 C C . ALA B 1 216 ? 9.734 2.58 9.516 1 98.75 216 ALA B C 1
ATOM 4052 O O . ALA B 1 216 ? 10.07 3.756 9.344 1 98.75 216 ALA B O 1
ATOM 4053 N N . HIS B 1 217 ? 10.578 1.643 9.93 1 98.56 217 HIS B N 1
ATOM 4054 C CA . HIS B 1 217 ? 11.984 1.949 10.164 1 98.56 217 HIS B CA 1
ATOM 4055 C C . HIS B 1 217 ? 12.664 2.414 8.883 1 98.56 217 HIS B C 1
ATOM 4057 O O . HIS B 1 217 ? 13.492 3.332 8.906 1 98.56 217 HIS B O 1
ATOM 4063 N N . GLN B 1 218 ? 12.312 1.792 7.797 1 98.5 218 GLN B N 1
ATOM 4064 C CA . GLN B 1 218 ? 12.922 2.158 6.52 1 98.5 218 GLN B CA 1
ATOM 4065 C C . GLN B 1 218 ? 12.445 3.535 6.062 1 98.5 218 GLN B C 1
ATOM 4067 O O . GLN B 1 218 ? 13.219 4.312 5.508 1 98.5 218 GLN B O 1
ATOM 4072 N N . VAL B 1 219 ? 11.148 3.816 6.25 1 98.69 219 VAL B N 1
ATOM 4073 C CA . VAL B 1 219 ? 10.617 5.141 5.938 1 98.69 219 VAL B CA 1
ATOM 4074 C C . VAL B 1 219 ? 11.391 6.203 6.711 1 98.69 219 VAL B C 1
ATOM 4076 O O . VAL B 1 219 ? 11.836 7.195 6.133 1 98.69 219 VAL B O 1
ATOM 4079 N N . LEU B 1 220 ? 11.531 5.988 8.016 1 98.62 220 LEU B N 1
ATOM 4080 C CA . LEU B 1 220 ? 12.227 6.949 8.859 1 98.62 220 LEU B CA 1
ATOM 4081 C C . LEU B 1 220 ? 13.664 7.137 8.406 1 98.62 220 LEU B C 1
ATOM 4083 O O . LEU B 1 220 ? 14.172 8.266 8.367 1 98.62 220 LEU B O 1
ATOM 4087 N N . GLU B 1 221 ? 14.32 6.062 8.062 1 98.19 221 GLU B N 1
ATOM 4088 C CA . GLU B 1 221 ? 15.695 6.141 7.59 1 98.19 221 GLU B CA 1
ATOM 4089 C C . GLU B 1 221 ? 15.805 7.008 6.336 1 98.19 221 GLU B C 1
ATOM 4091 O O . GLU B 1 221 ? 16.688 7.859 6.242 1 98.19 221 GLU B O 1
ATOM 4096 N N . GLU B 1 222 ? 14.906 6.73 5.375 1 98.5 222 GLU B N 1
ATOM 4097 C CA . GLU B 1 222 ? 14.891 7.543 4.16 1 98.5 222 GLU B CA 1
ATOM 4098 C C . GLU B 1 222 ? 14.641 9.016 4.484 1 98.5 222 GLU B C 1
ATOM 4100 O O . GLU B 1 222 ? 15.289 9.898 3.926 1 98.5 222 GLU B O 1
ATOM 4105 N N . ALA B 1 223 ? 13.727 9.266 5.375 1 98.38 223 ALA B N 1
ATOM 4106 C CA . ALA B 1 223 ? 13.367 10.633 5.742 1 98.38 223 ALA B CA 1
ATOM 4107 C C . ALA B 1 223 ? 14.531 11.336 6.434 1 98.38 223 ALA B C 1
ATOM 4109 O O . ALA B 1 223 ? 14.797 12.516 6.176 1 98.38 223 ALA B O 1
ATOM 4110 N N . ILE B 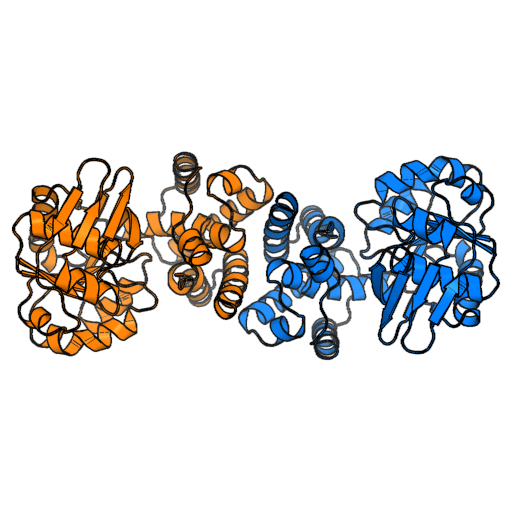1 224 ? 15.242 10.656 7.336 1 98.06 224 ILE B N 1
ATOM 4111 C CA . ILE B 1 224 ? 16.391 11.203 8.039 1 98.06 224 ILE B CA 1
ATOM 4112 C C . ILE B 1 224 ? 17.484 11.555 7.035 1 98.06 224 ILE B C 1
ATOM 4114 O O . ILE B 1 224 ? 18.125 12.609 7.145 1 98.06 224 ILE B O 1
ATOM 4118 N N . ASN B 1 225 ? 17.703 10.672 6.051 1 97.88 225 ASN B N 1
ATOM 4119 C CA . ASN B 1 225 ? 18.703 10.945 5.027 1 97.88 225 ASN B CA 1
ATOM 4120 C C . ASN B 1 225 ? 18.406 12.25 4.289 1 97.88 225 ASN B C 1
ATOM 4122 O O . ASN B 1 225 ? 19.312 13.016 3.977 1 97.88 225 ASN B O 1
ATOM 4126 N N . ILE B 1 226 ? 17.141 12.43 4.004 1 97.5 226 ILE B N 1
ATOM 4127 C CA . ILE B 1 226 ? 16.734 13.656 3.334 1 97.5 226 ILE B CA 1
ATOM 4128 C C . ILE B 1 226 ? 16.953 14.852 4.262 1 97.5 226 ILE B C 1
ATOM 4130 O O . ILE B 1 226 ? 17.438 15.898 3.83 1 97.5 226 ILE B O 1
ATOM 4134 N N . ALA B 1 227 ? 16.578 14.719 5.566 1 96.31 227 ALA B N 1
ATOM 4135 C CA . ALA B 1 227 ? 16.766 15.789 6.539 1 96.31 227 ALA B CA 1
ATOM 4136 C C . ALA B 1 227 ? 18.234 16.172 6.652 1 96.31 227 ALA B C 1
ATOM 4138 O O . ALA B 1 227 ? 18.578 17.359 6.582 1 96.31 227 ALA B O 1
ATOM 4139 N N . VAL B 1 228 ? 19.078 15.164 6.719 1 96.06 228 VAL B N 1
ATOM 4140 C CA . VAL B 1 228 ? 20.516 15.383 6.836 1 96.06 228 VAL B CA 1
ATOM 4141 C C . VAL B 1 228 ? 21.047 16.062 5.578 1 96.06 228 VAL B C 1
ATOM 4143 O O . VAL B 1 228 ? 21.797 17.047 5.664 1 96.06 228 VAL B O 1
ATOM 4146 N N . ALA B 1 229 ? 20.594 15.594 4.465 1 96.38 229 ALA B N 1
ATOM 4147 C CA . ALA B 1 229 ? 21.031 16.172 3.191 1 96.38 229 ALA B CA 1
ATOM 4148 C C . ALA B 1 229 ? 20.531 17.609 3.045 1 96.38 229 ALA B C 1
ATOM 4150 O O . ALA B 1 229 ? 21.125 18.406 2.322 1 96.38 229 ALA B O 1
ATOM 4151 N N . SER B 1 230 ? 19.438 17.906 3.738 1 92.81 230 SER B N 1
ATOM 4152 C CA . SER B 1 230 ? 18.844 19.25 3.705 1 92.81 230 SER B CA 1
ATOM 4153 C C . SER B 1 230 ? 19.5 20.156 4.738 1 92.81 230 SER B C 1
ATOM 4155 O O . SER B 1 230 ? 19.062 21.297 4.922 1 92.81 230 SER B O 1
ATOM 4157 N N . GLY B 1 231 ? 20.484 19.609 5.52 1 92.88 231 GLY B N 1
ATOM 4158 C CA . GLY B 1 231 ? 21.219 20.422 6.488 1 92.88 231 GLY B CA 1
ATOM 4159 C C . GLY B 1 231 ? 20.516 20.516 7.828 1 92.88 231 GLY B C 1
ATOM 4160 O O . GLY B 1 231 ? 20.828 21.391 8.641 1 92.88 231 GLY B O 1
ATOM 4161 N N . ILE B 1 232 ? 19.531 19.703 8.062 1 92.19 232 ILE B N 1
ATOM 4162 C CA . ILE B 1 232 ? 18.797 19.703 9.336 1 92.19 232 ILE B CA 1
ATOM 4163 C C . ILE B 1 232 ? 19.516 18.812 10.336 1 92.19 232 ILE B C 1
ATOM 4165 O O . ILE B 1 232 ? 19.75 17.625 10.07 1 92.19 232 ILE B O 1
ATOM 4169 N N . PRO B 1 233 ? 19.875 19.375 11.5 1 91.44 233 PRO B N 1
ATOM 4170 C CA . PRO B 1 233 ? 20.5 18.516 12.516 1 91.44 233 PRO B CA 1
ATOM 4171 C C . PRO B 1 233 ? 19.531 17.484 13.086 1 91.44 233 PRO B C 1
ATOM 4173 O O . PRO B 1 233 ? 18.406 17.812 13.453 1 91.44 233 PRO B O 1
ATOM 4176 N N . ILE B 1 234 ? 20 16.281 13.078 1 93.06 234 ILE B N 1
ATOM 4177 C CA . ILE B 1 234 ? 19.203 15.172 13.602 1 93.06 234 ILE B CA 1
ATOM 4178 C C . ILE B 1 234 ? 19.891 14.578 14.828 1 93.06 234 ILE B C 1
ATOM 4180 O O . ILE B 1 234 ? 21.094 14.273 14.789 1 93.06 234 ILE B O 1
ATOM 4184 N N . HIS B 1 235 ? 19.109 14.469 15.859 1 91.5 235 HIS B N 1
ATOM 4185 C CA . HIS B 1 235 ? 19.672 13.852 17.062 1 91.5 235 HIS B CA 1
ATOM 4186 C C . HIS B 1 235 ? 20.031 12.391 16.812 1 91.5 235 HIS B C 1
ATOM 4188 O O . HIS B 1 235 ? 19.312 11.672 16.125 1 91.5 235 HIS B O 1
ATOM 4194 N N . GLU B 1 236 ? 21.078 11.898 17.438 1 89.62 236 GLU B N 1
ATOM 4195 C CA . GLU B 1 236 ? 21.562 10.539 17.234 1 89.62 236 GLU B CA 1
ATOM 4196 C C . GLU B 1 236 ? 20.531 9.508 17.656 1 89.62 236 GLU B C 1
ATOM 4198 O O . GLU B 1 236 ? 20.469 8.414 17.094 1 89.62 236 GLU B O 1
ATOM 4203 N N . ASP B 1 237 ? 19.703 9.883 18.594 1 94.5 237 ASP B N 1
ATOM 4204 C CA . ASP B 1 237 ? 18.734 8.938 19.125 1 94.5 237 ASP B CA 1
ATOM 4205 C C . ASP B 1 237 ? 17.344 9.148 18.5 1 94.5 237 ASP B C 1
ATOM 4207 O O . ASP B 1 237 ? 16.344 8.711 19.062 1 94.5 237 ASP B O 1
ATOM 4211 N N . MET B 1 238 ? 17.312 9.844 17.406 1 94.44 238 MET B N 1
ATOM 4212 C CA . MET B 1 238 ? 16.047 10.211 16.781 1 94.44 238 MET B CA 1
ATOM 4213 C C . MET B 1 238 ? 15.219 8.969 16.453 1 94.44 238 MET B C 1
ATOM 4215 O O . MET B 1 238 ? 14.016 8.922 16.734 1 94.44 238 MET B O 1
ATOM 4219 N N . LYS B 1 239 ? 15.875 7.957 15.914 1 94.75 239 LYS B N 1
ATOM 4220 C CA . LYS B 1 239 ? 15.172 6.734 15.531 1 94.75 239 LYS B CA 1
ATOM 4221 C C . LYS B 1 239 ? 14.516 6.078 16.75 1 94.75 239 LYS B C 1
ATOM 4223 O O . LYS B 1 239 ? 13.328 5.75 16.719 1 94.75 239 LYS B O 1
ATOM 4228 N N . THR B 1 240 ? 15.289 5.961 17.766 1 95.94 240 THR B N 1
ATOM 4229 C CA . THR B 1 240 ? 14.781 5.367 19 1 95.94 240 THR B CA 1
ATOM 4230 C C . THR B 1 240 ? 13.656 6.211 19.594 1 95.94 240 THR B C 1
ATOM 4232 O O . THR B 1 240 ? 12.633 5.676 20.016 1 95.94 240 THR B O 1
ATOM 4235 N N . ARG B 1 241 ? 13.828 7.477 19.641 1 95.25 241 ARG B N 1
ATOM 4236 C CA . ARG B 1 241 ? 12.859 8.391 20.219 1 95.25 241 ARG B CA 1
ATOM 4237 C C . ARG B 1 241 ? 11.523 8.32 19.5 1 95.25 241 ARG B C 1
ATOM 4239 O O . ARG B 1 241 ? 10.461 8.312 20.125 1 95.25 241 ARG B O 1
ATOM 4246 N N . ILE B 1 242 ? 11.562 8.25 18.219 1 96.44 242 ILE B N 1
ATOM 4247 C CA . ILE B 1 242 ? 10.352 8.234 17.406 1 96.44 242 ILE B CA 1
ATOM 4248 C C . ILE B 1 242 ? 9.531 6.98 17.734 1 96.44 242 ILE B C 1
ATOM 4250 O O . ILE B 1 242 ? 8.312 7.055 17.891 1 96.44 242 ILE B O 1
ATOM 4254 N N . PHE B 1 243 ? 10.156 5.895 17.828 1 96.88 243 PHE B N 1
ATOM 4255 C CA . PHE B 1 243 ? 9.43 4.648 18.047 1 96.88 243 PHE B CA 1
ATOM 4256 C C . PHE B 1 243 ? 9 4.523 19.5 1 96.88 243 PHE B C 1
ATOM 4258 O O . PHE B 1 243 ? 7.957 3.93 19.797 1 96.88 243 PHE B O 1
ATOM 4265 N N . VAL B 1 244 ? 9.781 5.109 20.453 1 95.62 244 VAL B N 1
ATOM 4266 C CA . VAL B 1 244 ? 9.352 5.188 21.844 1 95.62 244 VAL B CA 1
ATOM 4267 C C . VAL B 1 244 ? 8.094 6.043 21.953 1 95.62 244 VAL B C 1
ATOM 4269 O O . VAL B 1 244 ? 7.129 5.664 22.625 1 95.62 244 VAL B O 1
ATOM 4272 N N . ASP B 1 245 ? 8.125 7.203 21.328 1 94.06 245 ASP B N 1
ATOM 4273 C CA . ASP B 1 245 ? 6.965 8.086 21.297 1 94.06 245 ASP B CA 1
ATOM 4274 C C . ASP B 1 245 ? 5.754 7.391 20.672 1 94.06 245 ASP B C 1
ATOM 4276 O O . ASP B 1 245 ? 4.629 7.551 21.156 1 94.06 245 ASP B O 1
ATOM 4280 N N . ALA B 1 246 ? 5.977 6.66 19.578 1 95.12 246 ALA B N 1
ATOM 4281 C CA . ALA B 1 246 ? 4.898 5.938 18.922 1 95.12 246 ALA B CA 1
ATOM 4282 C C . ALA B 1 246 ? 4.258 4.918 19.844 1 95.12 246 ALA B C 1
ATOM 4284 O O . ALA B 1 246 ? 3.041 4.715 19.812 1 95.12 246 ALA B O 1
ATOM 4285 N N . ASN B 1 247 ? 5.07 4.293 20.672 1 95.19 247 ASN B N 1
ATOM 4286 C CA . ASN B 1 247 ? 4.578 3.289 21.609 1 95.19 247 ASN B CA 1
ATOM 4287 C C . ASN B 1 247 ? 3.635 3.902 22.641 1 95.19 247 ASN B C 1
ATOM 4289 O O . ASN B 1 247 ? 2.791 3.205 23.203 1 95.19 247 ASN B O 1
ATOM 4293 N N . SER B 1 248 ? 3.74 5.152 22.859 1 91.81 248 SER B N 1
ATOM 4294 C CA . SER B 1 248 ? 2.918 5.832 23.859 1 91.81 248 SER B CA 1
ATOM 4295 C C . SER B 1 248 ? 1.553 6.199 23.281 1 91.81 248 SER B C 1
ATOM 4297 O O . SER B 1 248 ? 0.66 6.621 24.031 1 91.81 248 SER B O 1
ATOM 4299 N N . VAL B 1 249 ? 1.333 6.004 22.047 1 91.44 249 VAL B N 1
ATOM 4300 C CA . VAL B 1 249 ? 0.074 6.387 21.422 1 91.44 249 VAL B CA 1
ATOM 4301 C C . VAL B 1 249 ? -0.421 5.25 20.531 1 91.44 249 VAL B C 1
ATOM 4303 O O . VAL B 1 249 ? -0.843 5.484 19.391 1 91.44 249 VAL B O 1
ATOM 4306 N N . ARG B 1 250 ? -0.374 4.094 20.953 1 91.44 250 ARG B N 1
ATOM 4307 C CA . ARG B 1 250 ? -0.633 2.873 20.203 1 91.44 250 ARG B CA 1
ATOM 4308 C C . ARG B 1 250 ? -2.047 2.869 19.641 1 91.44 250 ARG B C 1
ATOM 4310 O O . ARG B 1 250 ? -2.271 2.402 18.516 1 91.44 250 ARG B O 1
ATOM 4317 N N . SER B 1 251 ? -3.037 3.271 20.359 1 88.56 251 SER B N 1
ATOM 4318 C CA . SER B 1 251 ? -4.438 3.207 19.953 1 88.56 251 SER B CA 1
ATOM 4319 C C . SER B 1 251 ? -4.805 4.379 19.047 1 88.56 251 SER B C 1
ATOM 4321 O O . SER B 1 251 ? -5.914 4.426 18.516 1 88.56 251 SER B O 1
ATOM 4323 N N . HIS B 1 252 ? -3.879 5.164 18.797 1 84.38 252 HIS B N 1
ATOM 4324 C CA . HIS B 1 252 ? -4.098 6.387 18.031 1 84.38 252 HIS B CA 1
ATOM 4325 C C . HIS B 1 252 ? -4.246 6.086 16.547 1 84.38 252 HIS B C 1
ATOM 4327 O O . HIS B 1 252 ? -3.467 5.316 15.984 1 84.38 252 HIS B O 1
ATOM 4333 N N . GLN B 1 253 ? -5.363 6.621 15.977 1 90 253 GLN B N 1
ATOM 4334 C CA . GLN B 1 253 ? -5.449 6.73 14.523 1 90 253 GLN B CA 1
ATOM 4335 C C . GLN B 1 253 ? -4.785 8.016 14.031 1 90 253 GLN B C 1
ATOM 4337 O O . GLN B 1 253 ? -5.113 9.109 14.5 1 90 253 GLN B O 1
ATOM 4342 N N . THR B 1 254 ? -3.842 7.801 13.141 1 93.75 254 THR B N 1
ATOM 4343 C CA . THR B 1 254 ? -3.143 8.984 12.648 1 93.75 254 THR B CA 1
ATOM 4344 C C . THR B 1 254 ? -4.113 9.93 11.953 1 93.75 254 THR B C 1
ATOM 4346 O O . THR B 1 254 ? -5.215 9.531 11.57 1 93.75 254 THR B O 1
ATOM 4349 N N . SER B 1 255 ? -3.748 11.188 11.891 1 90.31 255 SER B N 1
ATOM 4350 C CA . SER B 1 255 ? -4.602 12.195 11.266 1 90.31 255 SER B CA 1
ATOM 4351 C C . SER B 1 255 ? -4.895 11.828 9.812 1 90.31 255 SER B C 1
ATOM 4353 O O . SER B 1 255 ? -6.012 12.031 9.328 1 90.31 255 SER B O 1
ATOM 4355 N N . MET B 1 256 ? -3.953 11.25 9.109 1 94.25 256 MET B N 1
ATOM 4356 C CA . MET B 1 256 ? -4.152 10.867 7.715 1 94.25 256 MET B CA 1
ATOM 4357 C C . MET B 1 256 ? -5.113 9.688 7.605 1 94.25 256 MET B C 1
ATOM 4359 O O . MET B 1 256 ? -5.922 9.625 6.676 1 94.25 256 MET B O 1
ATOM 4363 N N . LEU B 1 257 ? -4.992 8.742 8.461 1 95.19 257 LEU B N 1
ATOM 4364 C CA . LEU B 1 257 ? -5.934 7.625 8.492 1 95.19 257 LEU B CA 1
ATOM 4365 C C . LEU B 1 257 ? -7.352 8.117 8.75 1 95.19 257 LEU B C 1
ATOM 4367 O O . LEU B 1 257 ? -8.297 7.664 8.102 1 95.19 257 LEU B O 1
ATOM 4371 N N . GLN B 1 258 ? -7.488 9.07 9.672 1 91.44 258 GLN B N 1
ATOM 4372 C CA . GLN B 1 258 ? -8.797 9.648 9.961 1 91.44 258 GLN B CA 1
ATOM 4373 C C . GLN B 1 258 ? -9.383 10.312 8.719 1 91.44 258 GLN B C 1
ATOM 4375 O O . GLN B 1 258 ? -10.57 10.141 8.422 1 91.44 258 GLN B O 1
ATOM 4380 N N . ASP B 1 259 ? -8.586 11.07 8.055 1 91.44 259 ASP B N 1
ATOM 4381 C CA . ASP B 1 259 ? -9.031 11.719 6.82 1 91.44 259 ASP B CA 1
ATOM 4382 C C . ASP B 1 259 ? -9.477 10.68 5.789 1 91.44 259 ASP B C 1
ATOM 4384 O O . ASP B 1 259 ? -10.523 10.836 5.156 1 91.44 259 ASP B O 1
ATOM 4388 N N . ARG B 1 260 ? -8.727 9.641 5.617 1 93.75 260 ARG B N 1
ATOM 4389 C CA . ARG B 1 260 ? -9.055 8.586 4.664 1 93.75 260 ARG B CA 1
ATOM 4390 C C . ARG B 1 260 ? -10.383 7.934 5.004 1 93.75 260 ARG B C 1
ATOM 4392 O O . ARG B 1 260 ? -11.234 7.758 4.129 1 93.75 260 ARG B O 1
ATOM 4399 N N . LEU B 1 261 ? -10.562 7.602 6.223 1 92.06 261 LEU B N 1
ATOM 4400 C CA . LEU B 1 261 ? -11.766 6.91 6.668 1 92.06 261 LEU B CA 1
ATOM 4401 C C . LEU B 1 261 ? -13 7.793 6.504 1 92.06 261 LEU B C 1
ATOM 4403 O O . LEU B 1 261 ? -14.102 7.293 6.273 1 92.06 261 LEU B O 1
ATOM 4407 N N . LYS B 1 262 ? -12.773 9.133 6.52 1 89.06 262 LYS B N 1
ATOM 4408 C CA . LYS B 1 262 ? -13.875 10.078 6.398 1 89.06 262 LYS B CA 1
ATOM 4409 C C . LYS B 1 262 ? -14.047 10.547 4.953 1 89.06 262 LYS B C 1
ATOM 4411 O O . LYS B 1 262 ? -14.898 11.391 4.664 1 89.06 262 LYS B O 1
ATOM 4416 N N . GLY B 1 263 ? -13.195 10.07 4.09 1 90.38 263 GLY B N 1
ATOM 4417 C CA . GLY B 1 263 ? -13.273 10.445 2.686 1 90.38 263 GLY B CA 1
ATOM 4418 C C . GLY B 1 263 ? -12.797 11.867 2.422 1 90.38 263 GLY B C 1
ATOM 4419 O O . GLY B 1 263 ? -13.234 12.508 1.464 1 90.38 263 GLY B O 1
ATOM 4420 N N . LYS B 1 264 ? -12 12.398 3.252 1 88.19 264 LYS B N 1
ATOM 4421 C CA . LYS B 1 264 ? -11.445 13.742 3.111 1 88.19 264 LYS B CA 1
ATOM 4422 C C . LYS B 1 264 ? -10.078 13.711 2.432 1 88.19 264 LYS B C 1
ATOM 4424 O O . LYS B 1 264 ? -9.383 12.695 2.48 1 88.19 264 LYS B O 1
ATOM 4429 N N . PRO B 1 265 ? -9.719 14.812 1.805 1 90.25 265 PRO B N 1
ATOM 4430 C CA . PRO B 1 265 ? -8.375 14.859 1.222 1 90.25 265 PRO B CA 1
ATOM 4431 C C . PRO B 1 265 ? -7.277 14.664 2.262 1 90.25 265 PRO B C 1
ATOM 4433 O O . PRO B 1 265 ? -7.375 15.18 3.377 1 90.25 265 PRO B O 1
ATOM 4436 N N . MET B 1 266 ? -6.258 13.883 1.85 1 93.75 266 MET B N 1
ATOM 4437 C CA . MET B 1 266 ? -5.117 13.617 2.719 1 93.75 266 MET B CA 1
ATOM 4438 C C . MET B 1 266 ? -3.953 14.547 2.385 1 93.75 266 MET B C 1
ATOM 4440 O O . MET B 1 266 ? -3.869 15.07 1.272 1 93.75 266 MET B O 1
ATOM 4444 N N . GLU B 1 267 ? -3.107 14.742 3.318 1 93.31 267 GLU B N 1
ATOM 4445 C CA . GLU B 1 267 ? -1.934 15.586 3.117 1 93.31 267 GLU B CA 1
ATOM 4446 C C . GLU B 1 267 ? -0.78 14.789 2.508 1 93.31 267 GLU B C 1
ATOM 4448 O O . GLU B 1 267 ? 0.351 14.859 2.994 1 93.31 267 GLU B O 1
ATOM 4453 N N . ILE B 1 268 ? -1.012 14.148 1.45 1 95.62 268 ILE B N 1
ATOM 4454 C CA . ILE B 1 268 ? -0.075 13.234 0.803 1 95.62 268 ILE B CA 1
ATOM 4455 C C . ILE B 1 268 ? 1.132 14.016 0.287 1 95.62 268 ILE B C 1
ATOM 4457 O O . ILE B 1 268 ? 2.277 13.602 0.481 1 95.62 268 ILE B O 1
ATOM 4461 N N . GLN B 1 269 ? 0.939 15.172 -0.299 1 93.44 269 GLN B N 1
ATOM 4462 C CA . GLN B 1 269 ? 1.997 15.961 -0.921 1 93.44 269 GLN B CA 1
ATOM 4463 C C . GLN B 1 269 ? 2.939 16.547 0.129 1 93.44 269 GLN B C 1
ATOM 4465 O O . GLN B 1 269 ? 4.156 16.547 -0.057 1 93.44 269 GLN B O 1
ATOM 4470 N N . SER B 1 270 ? 2.393 16.953 1.212 1 92.12 270 SER B N 1
ATOM 4471 C CA . SER B 1 270 ? 3.197 17.609 2.234 1 92.12 270 SER B CA 1
ATOM 4472 C C . SER B 1 270 ? 3.992 16.594 3.049 1 92.12 270 SER B C 1
ATOM 4474 O O . SER B 1 270 ? 5.07 16.906 3.562 1 92.12 270 SER B O 1
ATOM 4476 N N . LEU B 1 271 ? 3.469 15.367 3.15 1 93.38 271 LEU B N 1
ATOM 4477 C CA . LEU B 1 271 ? 4.145 14.375 3.979 1 93.38 271 LEU B CA 1
ATOM 4478 C C . LEU B 1 271 ? 5.012 13.453 3.125 1 93.38 271 LEU B C 1
ATOM 4480 O O . LEU B 1 271 ? 6.211 13.32 3.379 1 93.38 271 LEU B O 1
ATOM 4484 N N . CYS B 1 272 ? 4.465 12.898 2.047 1 95.69 272 CYS B N 1
ATOM 4485 C CA . CYS B 1 272 ? 5.223 12 1.183 1 95.69 272 CYS B CA 1
ATOM 4486 C C . CYS B 1 272 ? 5.836 12.758 0.012 1 95.69 272 CYS B C 1
ATOM 4488 O O . CYS B 1 272 ? 7.023 12.609 -0.279 1 95.69 272 CYS B O 1
ATOM 4490 N N . GLY B 1 273 ? 4.996 13.555 -0.597 1 95.88 273 GLY B N 1
ATOM 4491 C CA . GLY B 1 273 ? 5.43 14.273 -1.785 1 95.88 273 GLY B CA 1
ATOM 4492 C C . GLY B 1 273 ? 6.633 15.164 -1.54 1 95.88 273 GLY B C 1
ATOM 4493 O O . GLY B 1 273 ? 7.52 15.266 -2.391 1 95.88 273 GLY B O 1
ATOM 4494 N N . PHE B 1 274 ? 6.668 15.789 -0.426 1 95.69 274 PHE B N 1
ATOM 4495 C CA . PHE B 1 274 ? 7.793 16.625 -0.042 1 95.69 274 PHE B CA 1
ATOM 4496 C C . PHE B 1 274 ? 9.102 15.852 -0.083 1 95.69 274 PHE B C 1
ATOM 4498 O O . PHE B 1 274 ? 10.086 16.297 -0.668 1 95.69 274 PHE B O 1
ATOM 4505 N N . PHE B 1 275 ? 9.164 14.664 0.493 1 97.69 275 PHE B N 1
ATOM 4506 C CA . PHE B 1 275 ? 10.383 13.859 0.571 1 97.69 275 PHE B CA 1
ATOM 4507 C C . PHE B 1 275 ? 10.758 13.312 -0.801 1 97.69 275 PHE B C 1
ATOM 4509 O O . PHE B 1 275 ? 11.945 13.172 -1.115 1 97.69 275 PHE B O 1
ATOM 4516 N N . VAL B 1 276 ? 9.727 12.977 -1.631 1 97.31 276 VAL B N 1
ATOM 4517 C CA . VAL B 1 276 ? 9.992 12.508 -2.988 1 97.31 276 VAL B CA 1
ATOM 4518 C C . VAL B 1 276 ? 10.656 13.617 -3.797 1 97.31 276 VAL B C 1
ATOM 4520 O O . VAL B 1 276 ? 11.672 13.398 -4.453 1 97.31 276 VAL B O 1
ATOM 4523 N N . ARG B 1 277 ? 10.102 14.82 -3.699 1 95.94 277 ARG B N 1
ATOM 4524 C CA . ARG B 1 277 ? 10.656 15.961 -4.418 1 95.94 277 ARG B CA 1
ATOM 4525 C C . ARG B 1 277 ? 12.055 16.297 -3.918 1 95.94 277 ARG B C 1
ATOM 4527 O O . ARG B 1 277 ? 12.969 16.5 -4.715 1 95.94 277 ARG B O 1
ATOM 4534 N N . LYS B 1 278 ? 12.219 16.391 -2.633 1 96.25 278 LYS B N 1
ATOM 4535 C CA . LYS B 1 278 ? 13.523 16.703 -2.053 1 96.25 278 LYS B CA 1
ATOM 4536 C C . LYS B 1 278 ? 14.555 15.633 -2.404 1 96.25 278 LYS B C 1
ATOM 4538 O O . LYS B 1 278 ? 15.727 15.938 -2.617 1 96.25 278 LYS B O 1
ATOM 4543 N N . GLY B 1 279 ? 14.094 14.367 -2.35 1 97.31 279 GLY B N 1
ATOM 4544 C CA . GLY B 1 279 ? 14.984 13.289 -2.764 1 97.31 279 GLY B CA 1
ATOM 4545 C C . GLY B 1 279 ? 15.523 13.469 -4.172 1 97.31 279 GLY B C 1
ATOM 4546 O O . GLY B 1 279 ? 16.703 13.25 -4.418 1 97.31 279 GLY B O 1
ATOM 4547 N N . GLN B 1 280 ? 14.656 13.836 -5.059 1 96.56 280 GLN B N 1
ATOM 4548 C CA . GLN B 1 280 ? 15.062 14.102 -6.434 1 96.56 280 GLN B CA 1
ATOM 4549 C C . GLN B 1 280 ? 16.047 15.266 -6.504 1 96.56 280 GLN B C 1
ATOM 4551 O O . GLN B 1 280 ? 17.078 15.18 -7.18 1 96.56 280 GLN B O 1
ATOM 4556 N N . GLU B 1 281 ? 15.742 16.328 -5.801 1 96.31 281 GLU B N 1
ATOM 4557 C CA . GLU B 1 281 ? 16.562 17.547 -5.789 1 96.31 281 GLU B CA 1
ATOM 4558 C C . GLU B 1 281 ? 17.953 17.25 -5.223 1 96.31 281 GLU B C 1
ATOM 4560 O O . GLU B 1 281 ? 18.953 17.781 -5.727 1 96.31 281 GLU B O 1
ATOM 4565 N N . LEU B 1 282 ? 18.016 16.469 -4.223 1 97.38 282 LEU B N 1
ATOM 4566 C CA . LEU B 1 282 ? 19.25 16.234 -3.484 1 97.38 282 LEU B CA 1
ATOM 4567 C C . LEU B 1 282 ? 19.922 14.953 -3.945 1 97.38 282 LEU B C 1
ATOM 4569 O O . LEU B 1 282 ? 21 14.594 -3.441 1 97.38 282 LEU B O 1
ATOM 4573 N N . GLU B 1 283 ? 19.266 14.219 -4.926 1 97.25 283 GLU B N 1
ATOM 4574 C CA . GLU B 1 283 ? 19.766 12.945 -5.445 1 97.25 283 GLU B CA 1
ATOM 4575 C C . GLU B 1 283 ? 19.906 11.914 -4.332 1 97.25 283 GLU B C 1
ATOM 4577 O O . GLU B 1 283 ? 20.953 11.281 -4.207 1 97.25 283 GLU B O 1
ATOM 4582 N N . VAL B 1 284 ? 19.016 11.914 -3.439 1 97.31 284 VAL B N 1
ATOM 4583 C CA . VAL B 1 284 ? 18.891 10.914 -2.387 1 97.31 284 VAL B CA 1
ATOM 4584 C C . VAL B 1 284 ? 17.672 10.023 -2.654 1 97.31 284 VAL B C 1
ATOM 4586 O O . VAL B 1 284 ? 16.547 10.516 -2.736 1 97.31 284 VAL B O 1
ATOM 4589 N N . ASP B 1 285 ? 17.844 8.711 -2.834 1 96.31 285 ASP B N 1
ATOM 4590 C CA . ASP B 1 285 ? 16.766 7.793 -3.184 1 96.31 285 ASP B CA 1
ATOM 4591 C C . ASP B 1 285 ? 15.867 7.516 -1.979 1 96.31 285 ASP B C 1
ATOM 4593 O O . ASP B 1 285 ? 16.359 7.32 -0.865 1 96.31 285 ASP B O 1
ATOM 4597 N N . VAL B 1 286 ? 14.602 7.594 -2.184 1 98.25 286 VAL B N 1
ATOM 4598 C CA . VAL B 1 286 ? 13.633 7.285 -1.138 1 98.25 286 VAL B CA 1
ATOM 4599 C C . VAL B 1 286 ? 12.594 6.305 -1.672 1 98.25 286 VAL B C 1
ATOM 4601 O O . VAL B 1 286 ? 11.391 6.582 -1.643 1 98.25 286 VAL B O 1
ATOM 4604 N N . PRO B 1 287 ? 13.008 5.102 -2.055 1 98.38 287 PRO B N 1
ATOM 4605 C CA . PRO B 1 287 ? 12.125 4.164 -2.746 1 98.38 287 PRO B CA 1
ATOM 4606 C C . PRO B 1 287 ? 10.922 3.752 -1.897 1 98.38 287 PRO B C 1
ATOM 4608 O O . PRO B 1 287 ? 9.836 3.531 -2.43 1 98.38 287 PRO B O 1
ATOM 4611 N N . VAL B 1 288 ? 11.078 3.598 -0.605 1 98.69 288 VAL B N 1
ATOM 4612 C CA . VAL B 1 288 ? 9.992 3.158 0.265 1 98.69 288 VAL B CA 1
ATOM 4613 C C . VAL B 1 288 ? 8.93 4.254 0.358 1 98.69 288 VAL B C 1
ATOM 4615 O O . VAL B 1 288 ? 7.742 3.994 0.151 1 98.69 288 VAL B O 1
ATOM 4618 N N . ILE B 1 289 ? 9.359 5.484 0.584 1 98.75 289 ILE B N 1
ATOM 4619 C CA . ILE B 1 289 ? 8.445 6.617 0.659 1 98.75 289 ILE B CA 1
ATOM 4620 C C . ILE B 1 289 ? 7.738 6.801 -0.684 1 98.75 289 ILE B C 1
ATOM 4622 O O . ILE B 1 289 ? 6.535 7.055 -0.73 1 98.75 289 ILE B O 1
ATOM 4626 N N . LYS B 1 290 ? 8.5 6.691 -1.757 1 98.38 290 LYS B N 1
ATOM 4627 C CA . LYS B 1 290 ? 7.934 6.844 -3.096 1 98.38 290 LYS B CA 1
ATOM 4628 C C . LYS B 1 290 ? 6.859 5.793 -3.361 1 98.38 290 LYS B C 1
ATOM 4630 O O . LYS B 1 290 ? 5.848 6.082 -4.004 1 98.38 290 LYS B O 1
ATOM 4635 N N . THR B 1 291 ? 7.078 4.57 -2.947 1 98.69 291 THR B N 1
ATOM 4636 C CA . THR B 1 291 ? 6.109 3.494 -3.133 1 98.69 291 THR B CA 1
ATOM 4637 C C . THR B 1 291 ? 4.812 3.799 -2.391 1 98.69 291 THR B C 1
ATOM 4639 O O . THR B 1 291 ? 3.723 3.674 -2.955 1 98.69 291 THR B O 1
ATOM 4642 N N . ILE B 1 292 ? 4.926 4.18 -1.146 1 98.69 292 ILE B N 1
ATOM 4643 C CA . ILE B 1 292 ? 3.758 4.508 -0.333 1 98.69 292 ILE B CA 1
ATOM 4644 C C . ILE B 1 292 ? 3.043 5.719 -0.92 1 98.69 292 ILE B C 1
ATOM 4646 O O . ILE B 1 292 ? 1.812 5.746 -0.997 1 98.69 292 ILE B O 1
ATOM 4650 N N . TYR B 1 293 ? 3.857 6.703 -1.369 1 98.38 293 TYR B N 1
ATOM 4651 C CA . TYR B 1 293 ? 3.32 7.883 -2.035 1 98.38 293 TYR B CA 1
ATOM 4652 C C . TYR B 1 293 ? 2.477 7.492 -3.244 1 98.38 293 TYR B C 1
ATOM 4654 O O . TYR B 1 293 ? 1.366 7.996 -3.424 1 98.38 293 TYR B O 1
ATOM 4662 N N . SER B 1 294 ? 2.969 6.621 -4.039 1 98.31 294 SER B N 1
ATOM 4663 C CA . SER B 1 294 ? 2.312 6.145 -5.254 1 98.31 294 SER B CA 1
ATOM 4664 C C . SER B 1 294 ? 0.956 5.523 -4.941 1 98.31 294 SER B C 1
ATOM 4666 O O . SER B 1 294 ? -0.039 5.832 -5.602 1 98.31 294 SER B O 1
ATOM 4668 N N . LEU B 1 295 ? 0.917 4.688 -3.971 1 98.44 295 LEU B N 1
ATOM 4669 C CA . LEU B 1 295 ? -0.306 3.994 -3.58 1 98.44 295 LEU B CA 1
ATOM 4670 C C . LEU B 1 295 ? -1.347 4.98 -3.061 1 98.44 295 LEU B C 1
ATOM 4672 O O . LEU B 1 295 ? -2.514 4.926 -3.457 1 98.44 295 LEU B O 1
ATOM 4676 N N . LEU B 1 296 ? -0.927 5.902 -2.223 1 98 296 LEU B N 1
ATOM 4677 C CA . LEU B 1 296 ? -1.843 6.871 -1.634 1 98 296 LEU B CA 1
ATOM 4678 C C . LEU B 1 296 ? -2.381 7.824 -2.695 1 98 296 LEU B C 1
ATOM 4680 O O . LEU B 1 296 ? -3.553 8.211 -2.652 1 98 296 LEU B O 1
ATOM 4684 N N . ALA B 1 297 ? -1.474 8.289 -3.58 1 97.06 297 ALA B N 1
ATOM 4685 C CA . ALA B 1 297 ? -1.904 9.164 -4.668 1 97.06 297 ALA B CA 1
ATOM 4686 C C . ALA B 1 297 ? -3.014 8.516 -5.488 1 97.06 297 ALA B C 1
ATOM 4688 O O . ALA B 1 297 ? -3.973 9.18 -5.887 1 97.06 297 ALA B O 1
ATOM 4689 N N . PHE B 1 298 ? -2.951 7.219 -5.75 1 97.75 298 PHE B N 1
ATOM 4690 C CA . PHE B 1 298 ? -3.969 6.496 -6.508 1 97.75 298 PHE B CA 1
ATOM 4691 C C . PHE B 1 298 ? -5.242 6.344 -5.688 1 97.75 298 PHE B C 1
ATOM 4693 O O . PHE B 1 298 ? -6.344 6.57 -6.191 1 97.75 298 PHE B O 1
ATOM 4700 N N . ILE B 1 299 ? -5.117 5.934 -4.406 1 94.94 299 ILE B N 1
ATOM 4701 C CA . ILE B 1 299 ? -6.25 5.742 -3.506 1 94.94 299 ILE B CA 1
ATOM 4702 C C . ILE B 1 299 ? -7.07 7.027 -3.426 1 94.94 299 ILE B C 1
ATOM 4704 O O . ILE B 1 299 ? -8.305 6.984 -3.412 1 94.94 299 ILE B O 1
ATOM 4708 N N . GLU B 1 300 ? -6.379 8.109 -3.381 1 93.06 300 GLU B N 1
ATOM 4709 C CA . GLU B 1 300 ? -7.059 9.391 -3.254 1 93.06 300 GLU B CA 1
ATOM 4710 C C . GLU B 1 300 ? -7.914 9.688 -4.48 1 93.06 300 GLU B C 1
ATOM 4712 O O . GLU B 1 300 ? -8.953 10.344 -4.375 1 93.06 300 GLU B O 1
ATOM 4717 N N . THR B 1 301 ? -7.516 9.242 -5.68 1 92.06 301 THR B N 1
ATOM 4718 C CA . THR B 1 301 ? -8.281 9.484 -6.898 1 92.06 301 THR B CA 1
ATOM 4719 C C . THR B 1 301 ? -9.586 8.703 -6.875 1 92.06 301 THR B C 1
ATOM 4721 O O . THR B 1 301 ? -10.531 9.039 -7.602 1 92.06 301 THR B O 1
ATOM 4724 N N . ARG B 1 302 ? -9.703 7.629 -6.059 1 86.88 302 ARG B N 1
ATOM 4725 C CA . ARG B 1 302 ? -10.867 6.75 -6.035 1 86.88 302 ARG B CA 1
ATOM 4726 C C . ARG B 1 302 ? -11.859 7.188 -4.961 1 86.88 302 ARG B C 1
ATOM 4728 O O . ARG B 1 302 ? -13.008 6.73 -4.941 1 86.88 302 ARG B O 1
ATOM 4735 N N . GLY B 1 303 ? -11.547 8.172 -4.156 1 75.19 303 GLY B N 1
ATOM 4736 C CA . GLY B 1 303 ? -12.422 8.648 -3.094 1 75.19 303 GLY B CA 1
ATOM 4737 C C . GLY B 1 303 ? -12.422 7.75 -1.875 1 75.19 303 GLY B C 1
ATOM 4738 O O . GLY B 1 303 ? -12.25 6.531 -1.995 1 75.19 303 GLY B O 1
#

Foldseek 3Di:
DFEEEDACWQVSVVLQQLLVLLPYQYEYADDDPLLVCCQPFAAWEAEPVDIDGDDHHYYNAQQSLLVGQEYEYEHEPVCLVVSCVRNLVSVVNHPHAYEYAYAFDCSLVVVCVRNNLLRYKYKHKDWDWGPPDRRYIYTYDDIEMEIEGSDPNCHVVVVVVQVSSVSSPHHYHYDNPRSLVSLLVLLLCLLDQLLCQLVVAFLLRCCPDPVSVVLSLLSSVLSVVLCVLVVRDDDPCSSVVSNVVSVVQRVDRDPQNVCNVVLHDGSLCRRLVVSVVSCVVSVRDSPSSVVSSVSVVVSNVVD/DFEEEDACWQVSVVLQQLLVLLPYQYEYADDDPLLVCCQPFAAWEAEPVDIDGDDHHYYNAQQSLLVGQEYEYEHEPVCLVVSCVRNLVSVVNHPHAYEYAYAFDCSLVVVCVRNNLLRYKYKHKDWDWGPPDRRYIYTYDDIEMEIEGSDPNCHVVVVVVQVSSVSSPHHYHYDNPRSLVSLLVLLLCLLDQLLCQLVVAFLLRCCPDPVSVVLSLLSSVLSVVLCVLVVRDDDPCSSVVSNVVSVVQRVDRDPQNVCNVVLHDGSLCRRLVVSVVSCVVSVRDSPSSVVSSVSVVVSNVVD

pLDDT: mean 95.96, std 3.08, range [75.06, 98.81]

Sequence (606 aa):
MKIVVVGTGAIGGYFGGYLHKGGNEVTFIARGQHLSVMKEQGLKLSTELNEWIVHATFTDQYDDISDADLVLFTVKSTETKSTIQKIKPYMDQGTARILTLQNGVDNEEVLIEMFGIERVLTGSAYISSQVKEPGHVVQQGNHAVFIGCLHHSQEQFVEQISLAFKEAGVTCILTDQIMKKKWDKLLWNVTFNPLSAVSKATVGEILDHEHLNNTAHQVLEEAINIAVASGIPIHEDMKTRIFVDANSVRSHQTSMLQDRLKGKPMEIQSLCGFFVRKGQELEVDVPVIKTIYSLLAFIETRGMKIVVVGTGAIGGYFGGYLHKGGNEVTFIARGQHLSVMKEQGLKLSTELNEWIVHATFTDQYDDISDADLVLFTVKSTETKSTIQKIKPYMDQGTARILTLQNGVDNEEVLIEMFGIERVLTGSAYISSQVKEPGHVVQQGNHAVFIGCLHHSQEQFVEQISLAFKEAGVTCILTDQIMKKKWDKLLWNVTFNPLSAVSKATVGEILDHEHLNNTAHQVLEEAINIAVASGIPIHEDMKTRIFVDANSVRSHQTSMLQDRLKGKPMEIQSLCGFFVRKGQELEVDVPVIKTIYSLLAFIETRG